Protein AF-A0AAW2ZPA0-F1 (afdb_monomer_lite)

Sequence (398 aa):
MFTPTSNSPYKRRRLEEDSPGQIGSEQTERIISFSGYIRAIPSNQSDESMTESGESNSHVEESTADGLCTAFCHSGIFMWRRGTTHHEYHCVPTKLAAVVKRYGASTAISFVALNPENLTEFYIQFTDGRRDWYFENQGLSELVRDRNISYIALGGDASFYLRLEDGSEYYNLPSRLTSGLCKRPKHLPPIRYLTLDERKGYWVKFEDGNTWCGDINDVAQETIDELDPEYLTLGPIGDFFLVTNGEGKWRACPCNQFHRRYHLFVPSEHCRGEEDGDEINYHCDINRNDSGEQSYQVDAWIDPNEIRFTQSSISQHFQDGRTIHQMLQDLRQEHVHVGQIPPIQVVKGVDCYWSVDNRRLWVYRKAQLDEVPVNIIHRDPIVRSKLISQGRSIKVRQ

pLDDT: mean 76.06, std 25.54, range [18.89, 98.44]

Organism: NCBI:txid1008807

Radius of gyration: 27.43 Å; chains: 1; bounding box: 47×86×88 Å

Secondary structure (DSSP, 8-state):
--------SSEEE-----PPPP----------PPP-----PPPPPP--------------------PEEEEEETTEEEEEETT-S--EEES--HHHHHHHHHHTTTS-EEEEEE-SS-TT-EEEEETTS-EEEE-S-HHHHHHHHTS-EEEEEE-STT-EEEEETTS-EEEE--HHHHHHHHHS-TTSPPEEEEEE-TTS-EEEEETTS-EEEES--HHHHHHHHHH--SEEEE-GGG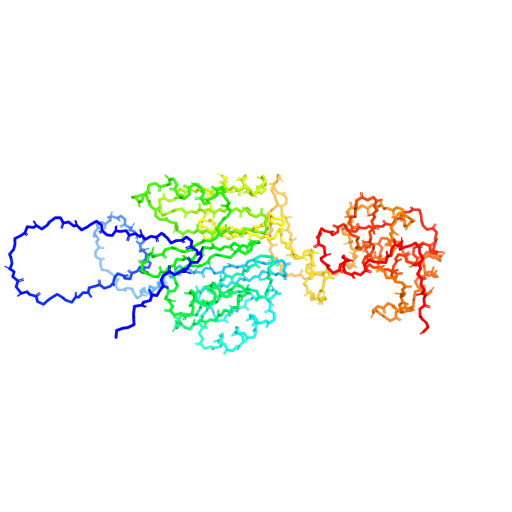-EEEEETTEEEEES-THHHHHHHH-----GGGEEEEE-SS-EEEEE----------PPP-SEEE-TTTEEESSSEEESB-TTS-BHHHHHHHHHTTSS-GGGSPPEEEEE-SSSEEES-HHHHHHHHHHT-S-EEEEEE---HHHHHH--SS-S--EEE-

Foldseek 3Di:
DDDDDPPQPWDKDDLDDPDPDDDDDDDDDDDDDDDDDDDDDDDDDDDDDDDDDDDDPDPPPPPDPFDWEWEAAPQFIFIDTPPDLDGDTHRQDPVVVVVCVVPSVPFAWPYKEAERHDSQFIWTATPVGDIDTDDPPVSVVVVPPPFAWPDKEHYAPRWIWTAGPSRMITTDADPVVVVVVVPDDSPDFAWPDKEYYNQRWIWTAGPVLDIDTDPADPVVVVVCVVQSFPDKYAHYPRWIWTHHPNDIDTDDDCVLVNCVPDVDDDPPVQFDFDCPDPDGGTDGDDDDDDPDDDQEDFPDKDFLQQEFELAQADEQADPVGDGLVNVLVCVLVVVDDLRSDHAWEWEDDPRGTYTPCRSVSVSCVSNVDRIHGYDYDYDDPVSVVRHDPTRNDHHYDD

Structure (mmCIF, N/CA/C/O backbone):
data_AF-A0AAW2ZPA0-F1
#
_entry.id   AF-A0AAW2ZPA0-F1
#
loop_
_atom_site.group_PDB
_atom_site.id
_atom_site.type_symbol
_atom_site.label_atom_id
_atom_site.label_alt_id
_atom_site.label_comp_id
_atom_site.label_asym_id
_atom_site.label_entity_id
_atom_site.label_seq_id
_atom_site.pdbx_PDB_ins_code
_atom_site.Cartn_x
_atom_site.Cartn_y
_atom_site.Cartn_z
_atom_site.occupancy
_atom_site.B_iso_or_equiv
_atom_site.auth_seq_id
_atom_site.auth_comp_id
_atom_site.auth_asym_id
_atom_site.auth_atom_id
_atom_site.pdbx_PDB_model_num
ATOM 1 N N . MET A 1 1 ? -20.113 -11.002 -38.362 1.00 30.97 1 MET A N 1
ATOM 2 C CA . MET A 1 1 ? -18.679 -10.667 -38.252 1.00 30.97 1 MET A CA 1
ATOM 3 C C . MET A 1 1 ? -18.575 -9.302 -37.600 1.00 30.97 1 MET A C 1
ATOM 5 O O . MET A 1 1 ? -18.825 -8.309 -38.265 1.00 30.97 1 MET A O 1
ATOM 9 N N . PHE A 1 2 ? -18.311 -9.256 -36.296 1.00 23.03 2 PHE A N 1
ATOM 10 C CA . PHE A 1 2 ? -17.979 -8.014 -35.600 1.00 23.03 2 PHE A CA 1
ATOM 11 C C . PHE A 1 2 ? -16.456 -7.906 -35.571 1.00 23.03 2 PHE A C 1
ATOM 13 O O . PHE A 1 2 ? -15.787 -8.738 -34.967 1.00 23.03 2 PHE A O 1
ATOM 20 N N . THR A 1 3 ? -15.905 -6.922 -36.272 1.00 24.80 3 THR A N 1
ATOM 21 C CA . THR A 1 3 ? -14.503 -6.523 -36.122 1.00 24.80 3 THR A CA 1
ATOM 22 C C . THR A 1 3 ? -14.362 -5.742 -34.811 1.00 24.80 3 THR A C 1
ATOM 24 O O . THR A 1 3 ? -15.072 -4.746 -34.652 1.00 24.80 3 THR A O 1
ATOM 27 N N . PRO A 1 4 ? -13.479 -6.129 -33.872 1.00 32.34 4 PRO A N 1
ATOM 28 C CA . PRO A 1 4 ? -13.225 -5.323 -32.687 1.00 32.34 4 PRO A CA 1
ATOM 29 C C . PRO A 1 4 ? -12.438 -4.068 -33.083 1.00 32.34 4 PRO A C 1
ATOM 31 O O . PRO A 1 4 ? -11.347 -4.158 -33.643 1.00 32.34 4 PRO A O 1
ATOM 34 N N . THR A 1 5 ? -12.982 -2.889 -32.787 1.00 35.31 5 THR A N 1
ATOM 35 C CA . THR A 1 5 ? -12.283 -1.605 -32.924 1.00 35.31 5 THR A CA 1
ATOM 36 C C . THR A 1 5 ? -11.189 -1.498 -31.860 1.00 35.31 5 THR A C 1
ATOM 38 O O . THR A 1 5 ? -11.479 -1.426 -30.667 1.00 35.31 5 THR A O 1
ATOM 41 N N . SER A 1 6 ? -9.921 -1.505 -32.276 1.00 45.03 6 SER A N 1
ATOM 42 C CA . SER A 1 6 ? -8.744 -1.581 -31.400 1.00 45.03 6 SER A CA 1
ATOM 43 C C . SER A 1 6 ? -8.303 -0.228 -30.812 1.00 45.03 6 SER A C 1
ATOM 45 O O . SER A 1 6 ? -7.148 0.160 -30.968 1.00 45.03 6 SER A O 1
ATOM 47 N N . ASN A 1 7 ? -9.185 0.484 -30.108 1.00 55.75 7 ASN A N 1
ATOM 48 C CA . ASN A 1 7 ? -8.835 1.730 -29.404 1.00 55.75 7 ASN A CA 1
ATOM 49 C C . ASN A 1 7 ? -8.553 1.489 -27.910 1.00 55.75 7 ASN A C 1
ATOM 51 O O . ASN A 1 7 ? -9.099 2.169 -27.047 1.00 55.75 7 ASN A O 1
ATOM 55 N N . SER A 1 8 ? -7.713 0.502 -27.586 1.00 65.00 8 SER A N 1
ATOM 56 C CA . SER A 1 8 ? -7.237 0.335 -26.206 1.00 65.00 8 SER A CA 1
ATOM 57 C C . SER A 1 8 ? -6.196 1.420 -25.899 1.00 65.00 8 SER A C 1
ATOM 59 O O . SER A 1 8 ? -5.199 1.485 -26.621 1.00 65.00 8 SER A O 1
ATOM 61 N N . PRO A 1 9 ? -6.357 2.234 -24.837 1.00 74.00 9 PRO A N 1
ATOM 62 C CA . PRO A 1 9 ? -5.379 3.263 -24.471 1.00 74.00 9 PRO A CA 1
ATOM 63 C C . PRO A 1 9 ? -4.067 2.679 -23.918 1.00 74.00 9 PRO A C 1
ATOM 65 O O . PRO A 1 9 ? -3.090 3.403 -23.740 1.00 74.00 9 PRO A O 1
ATOM 68 N N . TYR A 1 10 ? -4.028 1.374 -23.636 1.00 83.25 10 TYR A N 1
ATOM 69 C CA . TYR A 1 10 ? -2.862 0.707 -23.062 1.00 83.25 10 TYR A CA 1
ATOM 70 C C . TYR A 1 10 ? -1.882 0.222 -24.122 1.00 83.25 10 TYR A C 1
ATOM 72 O O . TYR A 1 10 ? -2.276 -0.267 -25.185 1.00 83.25 10 TYR A O 1
ATOM 80 N N . LYS A 1 11 ? -0.590 0.277 -23.783 1.00 81.94 11 LYS A N 1
ATOM 81 C CA . LYS A 1 11 ? 0.459 -0.333 -24.597 1.00 81.94 11 LYS A CA 1
ATOM 82 C C . LYS A 1 11 ? 0.255 -1.846 -24.618 1.00 81.94 11 LYS A C 1
ATOM 84 O O . LYS A 1 11 ? 0.130 -2.471 -23.568 1.00 81.94 11 LYS A O 1
ATOM 89 N N . ARG A 1 12 ? 0.227 -2.413 -25.823 1.00 85.06 12 ARG A N 1
ATOM 90 C CA . ARG A 1 12 ? 0.166 -3.855 -26.065 1.00 85.06 12 ARG A CA 1
ATOM 91 C C . ARG A 1 12 ? 1.526 -4.324 -26.557 1.00 85.06 12 ARG A C 1
ATOM 93 O O . ARG A 1 12 ? 2.007 -3.824 -27.574 1.00 85.06 12 ARG A O 1
ATOM 100 N N . ARG A 1 13 ? 2.106 -5.317 -25.889 1.00 79.06 13 ARG A N 1
ATOM 101 C CA . ARG A 1 13 ? 3.250 -6.067 -26.414 1.00 79.06 13 ARG A CA 1
ATOM 102 C C . ARG A 1 13 ? 2.743 -7.437 -26.851 1.00 79.06 13 ARG A C 1
ATOM 104 O O . ARG A 1 13 ? 2.152 -8.160 -26.055 1.00 79.06 13 ARG A O 1
ATOM 111 N N . ARG A 1 14 ? 2.906 -7.762 -28.135 1.00 75.62 14 ARG A N 1
ATOM 112 C CA . ARG A 1 14 ? 2.594 -9.088 -28.680 1.00 75.62 14 ARG A CA 1
ATOM 113 C C . ARG A 1 14 ? 3.909 -9.821 -28.918 1.00 75.62 14 ARG A C 1
ATOM 115 O O . ARG A 1 14 ? 4.795 -9.260 -29.568 1.00 75.62 14 ARG A O 1
ATOM 122 N N . LEU A 1 15 ? 4.026 -11.034 -28.386 1.00 61.19 15 LEU A N 1
ATOM 123 C CA . LEU A 1 15 ? 5.028 -11.989 -28.844 1.00 61.19 15 LEU A CA 1
ATOM 124 C C . LEU A 1 15 ? 4.594 -12.400 -30.255 1.00 61.19 15 LEU A C 1
ATOM 126 O O . LEU A 1 15 ? 3.510 -12.946 -30.443 1.00 61.19 15 LEU A O 1
ATOM 130 N N . GLU A 1 16 ? 5.355 -11.985 -31.261 1.00 54.84 16 GLU A N 1
ATOM 131 C CA . GLU A 1 16 ? 5.162 -12.494 -32.615 1.00 54.84 16 GLU A CA 1
ATOM 132 C C . GLU A 1 16 ? 5.832 -13.864 -32.649 1.00 54.84 16 GLU A C 1
ATOM 134 O O . GLU A 1 16 ? 7.014 -13.976 -32.333 1.00 54.84 16 GLU A O 1
ATOM 139 N N . GLU A 1 17 ? 5.061 -14.901 -32.966 1.00 47.78 17 GLU A N 1
ATOM 140 C CA . GLU A 1 17 ? 5.629 -16.183 -33.360 1.00 47.78 17 GLU A CA 1
ATOM 141 C C . GLU A 1 17 ? 6.330 -15.955 -34.700 1.00 47.78 17 GLU A C 1
ATOM 143 O O . GLU A 1 17 ? 5.673 -15.724 -35.721 1.00 47.78 17 GLU A O 1
ATOM 148 N N . ASP A 1 18 ? 7.663 -15.965 -34.693 1.00 41.78 18 ASP A N 1
ATOM 149 C CA . ASP A 1 18 ? 8.437 -16.031 -35.926 1.00 41.78 18 ASP A CA 1
ATOM 150 C C . ASP A 1 18 ? 8.011 -17.306 -36.663 1.00 41.78 18 ASP A C 1
ATOM 152 O O . ASP A 1 18 ? 8.316 -18.427 -36.257 1.00 41.78 18 ASP A O 1
ATOM 156 N N . SER A 1 19 ? 7.235 -17.131 -37.733 1.00 38.16 19 SER A N 1
ATOM 157 C CA . SER A 1 19 ? 6.800 -18.229 -38.590 1.00 38.16 19 SER A CA 1
ATOM 158 C C . SER A 1 19 ? 8.029 -18.813 -39.294 1.00 38.16 19 SER A C 1
ATOM 160 O O . SER A 1 19 ? 8.690 -18.079 -40.036 1.00 38.16 19 SER A O 1
ATOM 162 N N . PRO A 1 20 ? 8.361 -20.106 -39.122 1.00 43.44 20 PRO A N 1
ATOM 163 C CA . PRO A 1 20 ? 9.419 -20.717 -39.908 1.00 43.44 20 PRO A CA 1
ATOM 164 C C . PRO A 1 20 ? 8.990 -20.758 -41.380 1.00 43.44 20 PRO A C 1
ATOM 166 O O . PRO A 1 20 ? 7.853 -21.098 -41.712 1.00 43.44 20 PRO A O 1
ATOM 169 N N . GLY A 1 21 ? 9.906 -20.359 -42.264 1.00 39.34 21 GLY A N 1
ATOM 170 C CA . GLY A 1 21 ? 9.686 -20.300 -43.705 1.00 39.34 21 GLY A CA 1
ATOM 171 C C . GLY A 1 21 ? 9.153 -21.615 -44.279 1.00 39.34 21 GLY A C 1
ATOM 172 O O . GLY A 1 21 ? 9.611 -22.702 -43.933 1.00 39.34 21 GLY A O 1
ATOM 173 N N . GLN A 1 22 ? 8.179 -21.489 -45.180 1.00 41.44 22 GLN A N 1
ATOM 174 C CA . GLN A 1 22 ? 7.567 -22.585 -45.925 1.00 41.44 22 GLN A CA 1
ATOM 175 C C . GLN A 1 22 ? 8.607 -23.410 -46.700 1.00 41.44 22 GLN A C 1
ATOM 177 O O . GLN A 1 22 ? 9.247 -22.890 -47.613 1.00 41.44 22 GLN A O 1
ATOM 182 N N . ILE A 1 23 ? 8.663 -24.719 -46.434 1.00 34.38 23 ILE A N 1
ATOM 183 C CA . ILE A 1 23 ? 9.075 -25.737 -47.410 1.00 34.38 23 ILE A CA 1
ATOM 184 C C . ILE A 1 23 ? 8.087 -26.915 -47.340 1.00 34.38 23 ILE A C 1
ATOM 186 O O . ILE A 1 23 ? 8.020 -27.616 -46.340 1.00 34.38 23 ILE A O 1
ATOM 190 N N . GLY A 1 24 ? 7.326 -27.091 -48.425 1.00 34.62 24 GLY A N 1
ATOM 191 C CA . GLY A 1 24 ? 7.040 -28.377 -49.084 1.00 34.62 24 GLY A CA 1
ATOM 192 C C . GLY A 1 24 ? 6.313 -29.522 -48.360 1.00 34.62 24 GLY A C 1
ATOM 193 O O . GLY A 1 24 ? 6.940 -30.317 -47.677 1.00 34.62 24 GLY A O 1
ATOM 194 N N . SER A 1 25 ? 5.038 -29.687 -48.744 1.00 35.34 25 SER A N 1
ATOM 195 C CA . SER A 1 25 ? 4.302 -30.939 -49.051 1.00 35.34 25 SER A CA 1
ATOM 196 C C . SER A 1 25 ? 4.043 -32.023 -47.986 1.00 35.34 25 SER A C 1
ATOM 198 O O . SER A 1 25 ? 4.941 -32.735 -47.559 1.00 35.34 25 SER A O 1
ATOM 200 N N . GLU A 1 26 ? 2.738 -32.201 -47.735 1.00 36.97 26 GLU A N 1
ATOM 201 C CA . GLU A 1 26 ? 1.973 -33.454 -47.573 1.00 36.97 26 GLU A CA 1
ATOM 202 C C . GLU A 1 26 ? 2.576 -34.614 -46.762 1.00 36.97 26 GLU A C 1
ATOM 204 O O . GLU A 1 26 ? 3.306 -35.445 -47.290 1.00 36.97 26 GLU A O 1
ATOM 209 N N . GLN A 1 27 ? 2.059 -34.800 -45.542 1.00 28.00 27 GLN A N 1
ATOM 210 C CA . GLN A 1 27 ? 1.462 -36.079 -45.143 1.00 28.00 27 GLN A CA 1
ATOM 211 C C . GLN A 1 27 ? 0.448 -35.879 -44.010 1.00 28.00 27 GLN A C 1
ATOM 213 O O . GLN A 1 27 ? 0.695 -35.203 -43.013 1.00 28.00 27 GLN A O 1
ATOM 218 N N . THR A 1 28 ? -0.736 -36.446 -44.216 1.00 34.06 28 THR A N 1
ATOM 219 C CA . THR A 1 28 ? -1.881 -36.413 -43.312 1.00 34.06 28 THR A CA 1
ATOM 220 C C . THR A 1 28 ? -1.689 -37.460 -42.219 1.00 34.06 28 THR A C 1
ATOM 222 O O . THR A 1 28 ? -1.950 -38.636 -42.449 1.00 34.06 28 THR A O 1
ATOM 225 N N . GLU A 1 29 ? -1.316 -37.040 -41.014 1.00 25.03 29 GLU A N 1
ATOM 226 C CA . GLU A 1 29 ? -1.545 -37.822 -39.800 1.00 25.03 29 GLU A CA 1
ATOM 227 C C . GLU A 1 29 ? -2.174 -36.941 -38.720 1.00 25.03 29 GLU A C 1
ATOM 229 O O . GLU A 1 29 ? -1.832 -35.774 -38.530 1.00 25.03 29 GLU A O 1
ATOM 234 N N . ARG A 1 30 ? -3.177 -37.509 -38.047 1.00 32.31 30 ARG A N 1
ATOM 235 C CA . ARG A 1 30 ? -3.870 -36.914 -36.906 1.00 32.31 30 ARG A CA 1
ATOM 236 C C . ARG A 1 30 ? -2.855 -36.610 -35.805 1.00 32.31 30 ARG A C 1
ATOM 238 O O . ARG A 1 30 ? -2.390 -37.530 -35.143 1.00 32.31 30 ARG A O 1
ATOM 245 N N . ILE A 1 31 ? -2.597 -35.331 -35.554 1.00 21.47 31 ILE A N 1
ATOM 246 C CA . ILE A 1 31 ? -1.874 -34.879 -34.367 1.00 21.47 31 ILE A CA 1
ATOM 247 C C . ILE A 1 31 ? -2.864 -34.135 -33.474 1.00 21.47 31 ILE A C 1
ATOM 249 O O . ILE A 1 31 ? -3.418 -33.097 -33.831 1.00 21.47 31 ILE A O 1
ATOM 253 N N . ILE A 1 32 ? -3.107 -34.725 -32.306 1.00 22.34 32 ILE A N 1
ATOM 254 C CA . ILE A 1 32 ? -3.709 -34.071 -31.149 1.00 22.34 32 ILE A CA 1
ATOM 255 C C . ILE A 1 32 ? -2.782 -32.905 -30.792 1.00 22.34 32 ILE A C 1
ATOM 257 O O . ILE A 1 32 ? -1.618 -33.116 -30.458 1.00 22.34 32 ILE A O 1
ATOM 261 N N . SER A 1 33 ? -3.275 -31.675 -30.924 1.00 20.12 33 SER A N 1
ATOM 262 C CA . SER A 1 33 ? -2.538 -30.479 -30.518 1.00 20.12 33 SER A CA 1
ATOM 263 C C . SER A 1 33 ? -2.359 -30.496 -28.998 1.00 20.12 33 SER A C 1
ATOM 265 O O . SER A 1 33 ? -3.333 -30.512 -28.246 1.00 20.12 33 SER A O 1
ATOM 267 N N . PHE A 1 34 ? -1.101 -30.542 -28.562 1.00 18.89 34 PHE A N 1
ATOM 268 C CA . PHE A 1 34 ? -0.691 -30.410 -27.170 1.00 18.89 34 PHE A CA 1
ATOM 269 C C . PHE A 1 34 ? -0.731 -28.931 -26.764 1.00 18.89 34 PHE A C 1
ATOM 271 O O . PHE A 1 34 ? 0.026 -28.122 -27.296 1.00 18.89 34 PHE A O 1
ATOM 278 N N . SER A 1 35 ? -1.583 -28.578 -25.797 1.00 20.55 35 SER A N 1
ATOM 279 C CA . SER A 1 35 ? -1.467 -27.319 -25.057 1.00 20.55 35 SER A CA 1
ATOM 280 C C . SER A 1 35 ? -0.456 -27.502 -23.922 1.00 20.55 35 SER A C 1
ATOM 282 O O . SER A 1 35 ? -0.658 -28.346 -23.044 1.00 20.55 35 SER A O 1
ATOM 284 N N . GLY A 1 36 ? 0.628 -26.729 -23.940 1.00 19.28 36 GLY A N 1
ATOM 285 C CA . GLY A 1 36 ? 1.666 -26.751 -22.912 1.00 19.28 36 GLY A CA 1
ATOM 286 C C . GLY A 1 36 ? 1.145 -26.286 -21.553 1.00 19.28 36 GLY A C 1
ATOM 287 O O . GLY A 1 36 ? 0.885 -25.107 -21.343 1.00 19.28 36 GLY A O 1
ATOM 288 N N . TYR A 1 37 ? 1.017 -27.239 -20.634 1.00 20.95 37 TYR A N 1
ATOM 289 C CA . TYR A 1 37 ? 0.949 -27.043 -19.189 1.00 20.95 37 TYR A CA 1
ATOM 290 C C . TYR A 1 37 ? 2.372 -26.830 -18.651 1.00 20.95 37 TYR A C 1
ATOM 292 O O . TYR A 1 37 ? 3.245 -27.647 -18.936 1.00 20.95 37 TYR A O 1
ATOM 300 N N . ILE A 1 38 ? 2.602 -25.825 -17.800 1.00 19.09 38 ILE A N 1
ATOM 301 C CA . ILE A 1 38 ? 3.764 -25.829 -16.896 1.00 19.09 38 ILE A CA 1
ATOM 302 C C . ILE A 1 38 ? 3.285 -26.337 -15.536 1.00 19.09 38 ILE A C 1
ATOM 304 O O . ILE A 1 38 ? 2.661 -25.626 -14.748 1.00 19.09 38 ILE A O 1
ATOM 308 N N . ARG A 1 39 ? 3.553 -27.624 -15.310 1.00 23.17 39 ARG A N 1
ATOM 309 C CA . ARG A 1 39 ? 3.540 -28.305 -14.012 1.00 23.17 39 ARG A CA 1
ATOM 310 C C . ARG A 1 39 ? 4.972 -28.271 -13.463 1.00 23.17 39 ARG A C 1
ATOM 312 O O . ARG A 1 39 ? 5.916 -28.191 -14.243 1.00 23.17 39 ARG A O 1
ATOM 319 N N . ALA A 1 40 ? 5.101 -28.292 -12.138 1.00 21.19 40 ALA A N 1
ATOM 320 C CA . ALA A 1 40 ? 6.364 -28.254 -11.401 1.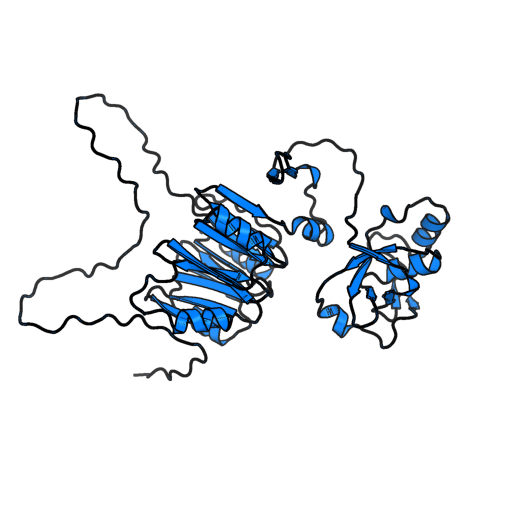00 21.19 40 ALA A CA 1
ATOM 321 C C . ALA A 1 40 ? 7.474 -29.118 -12.033 1.00 21.19 40 ALA A C 1
ATOM 323 O O . ALA A 1 40 ? 7.222 -30.247 -12.452 1.00 21.19 40 ALA A O 1
ATOM 324 N N . ILE A 1 41 ? 8.691 -28.571 -12.076 1.00 22.03 41 ILE A N 1
ATOM 325 C CA . ILE A 1 41 ? 9.906 -29.269 -12.506 1.00 22.03 41 ILE A CA 1
ATOM 326 C C . ILE A 1 41 ? 10.384 -30.130 -11.323 1.00 22.03 41 ILE A C 1
ATOM 328 O O . ILE A 1 41 ? 10.683 -29.554 -10.275 1.00 22.03 41 ILE A O 1
ATOM 332 N N . PRO A 1 42 ? 10.465 -31.470 -11.437 1.00 25.28 42 PRO A N 1
ATOM 333 C CA . PRO A 1 42 ? 11.159 -32.278 -10.445 1.00 25.28 42 PRO A CA 1
ATOM 334 C C . PRO A 1 42 ? 12.674 -32.101 -10.591 1.00 25.28 42 PRO A C 1
ATOM 336 O O . PRO A 1 42 ? 13.199 -32.002 -11.702 1.00 25.28 42 PRO A O 1
ATOM 339 N N . SER A 1 43 ? 13.380 -32.054 -9.462 1.00 26.25 43 SER A N 1
ATOM 340 C CA . SER A 1 43 ? 14.839 -32.029 -9.421 1.00 26.25 43 SER A CA 1
ATOM 341 C C . SER A 1 43 ? 15.410 -33.340 -9.971 1.00 26.25 43 SER A C 1
ATOM 343 O O . SER A 1 43 ? 15.037 -34.433 -9.548 1.00 26.25 43 SER A O 1
ATOM 345 N N . ASN A 1 44 ? 16.333 -33.231 -10.928 1.00 30.38 44 ASN A N 1
ATOM 346 C CA . ASN A 1 44 ? 17.118 -34.363 -11.408 1.00 30.38 44 ASN A CA 1
ATOM 347 C C . ASN A 1 44 ? 18.045 -34.844 -10.281 1.00 30.38 44 ASN A C 1
ATOM 349 O O . ASN A 1 44 ? 18.934 -34.100 -9.865 1.00 30.38 44 ASN A O 1
ATOM 353 N N . GLN A 1 45 ? 17.863 -36.080 -9.811 1.00 31.86 45 GLN A N 1
ATOM 354 C CA . GLN A 1 45 ? 18.915 -36.806 -9.101 1.00 31.86 45 GLN A CA 1
ATOM 355 C C . GLN A 1 45 ? 19.847 -37.465 -10.120 1.00 31.86 45 GLN A C 1
ATOM 357 O O . GLN A 1 45 ? 19.407 -38.036 -11.117 1.00 31.86 45 GLN A O 1
ATOM 362 N N . SER A 1 46 ? 21.140 -37.316 -9.862 1.00 37.50 46 SER A N 1
ATOM 363 C CA . SER A 1 46 ? 22.252 -37.920 -10.584 1.00 37.50 46 SER A CA 1
ATOM 364 C C . SER A 1 46 ? 22.271 -39.442 -10.459 1.00 37.50 46 SER A C 1
ATOM 366 O O . SER A 1 46 ? 21.884 -39.988 -9.428 1.00 37.50 46 SER A O 1
ATOM 368 N N . ASP A 1 47 ? 22.785 -40.080 -11.510 1.00 40.41 47 ASP A N 1
ATOM 369 C CA . ASP A 1 47 ? 23.092 -41.505 -11.629 1.00 40.41 47 ASP A CA 1
ATOM 370 C C . ASP A 1 47 ? 23.726 -42.115 -10.367 1.00 40.41 47 ASP A C 1
ATOM 372 O O . ASP A 1 47 ? 24.852 -41.773 -10.009 1.00 40.41 47 ASP A O 1
ATOM 376 N N . GLU A 1 48 ? 23.063 -43.119 -9.789 1.00 36.88 48 GLU A N 1
ATOM 377 C CA . GLU A 1 48 ? 23.731 -44.204 -9.070 1.00 36.88 48 GLU A CA 1
ATOM 378 C C . GLU A 1 48 ? 23.144 -45.558 -9.492 1.00 36.88 48 GLU A C 1
ATOM 380 O O . GLU A 1 48 ? 21.936 -45.775 -9.597 1.00 36.88 48 GLU A O 1
ATOM 385 N N . SER A 1 49 ? 24.063 -46.464 -9.805 1.00 39.62 49 SER A N 1
ATOM 386 C CA . SER A 1 49 ? 23.859 -47.807 -10.327 1.00 39.62 49 SER A CA 1
ATOM 387 C C . SER A 1 49 ? 23.355 -48.809 -9.277 1.00 39.62 49 SER A C 1
ATOM 389 O O . SER A 1 49 ? 23.748 -48.761 -8.118 1.00 39.62 49 SER A O 1
ATOM 391 N N . MET A 1 50 ? 22.565 -49.771 -9.760 1.00 36.97 50 MET A N 1
ATOM 392 C CA . MET A 1 50 ? 21.994 -50.968 -9.120 1.00 36.97 50 MET A CA 1
ATOM 393 C C . MET A 1 50 ? 22.722 -51.614 -7.919 1.00 36.97 50 MET A C 1
ATOM 395 O O . MET A 1 50 ? 23.909 -51.921 -7.996 1.00 36.97 50 MET A O 1
ATOM 399 N N . THR A 1 51 ? 21.942 -52.063 -6.920 1.00 36.91 51 THR A N 1
ATOM 400 C CA . THR A 1 51 ? 21.770 -53.504 -6.590 1.00 36.91 51 THR A CA 1
ATOM 401 C C . THR A 1 51 ? 20.555 -53.791 -5.679 1.00 36.91 51 THR A C 1
ATOM 403 O O . THR A 1 51 ? 20.333 -53.138 -4.670 1.00 36.91 51 THR A O 1
ATOM 406 N N . GLU A 1 52 ? 19.775 -54.777 -6.134 1.00 42.00 52 GLU A N 1
ATOM 407 C CA . GLU A 1 52 ? 18.854 -55.749 -5.506 1.00 42.00 52 GLU A CA 1
ATOM 408 C C . GLU A 1 52 ? 18.067 -55.503 -4.190 1.00 42.00 52 GLU A C 1
ATOM 410 O O . GLU A 1 52 ? 18.590 -55.443 -3.084 1.00 42.00 52 GLU A O 1
ATOM 415 N N . SER A 1 53 ? 16.739 -55.592 -4.378 1.00 47.22 53 SER A N 1
ATOM 416 C CA . SER A 1 53 ? 15.697 -56.268 -3.579 1.00 47.22 53 SER A CA 1
ATOM 417 C C . SER A 1 53 ? 15.570 -55.990 -2.075 1.00 47.22 53 SER A C 1
ATOM 419 O O . SER A 1 53 ? 16.154 -56.672 -1.235 1.00 47.22 53 SER A O 1
ATOM 421 N N . GLY A 1 54 ? 14.608 -55.126 -1.750 1.00 34.19 54 GLY A N 1
ATOM 422 C CA . GLY A 1 54 ? 13.906 -55.112 -0.471 1.00 34.19 54 GLY A CA 1
ATOM 423 C C . GLY A 1 54 ? 12.558 -54.414 -0.630 1.00 34.19 54 GLY A C 1
ATOM 424 O O . GLY A 1 54 ? 12.514 -53.201 -0.825 1.00 34.19 54 GLY A O 1
ATOM 425 N N . GLU A 1 55 ? 11.462 -55.175 -0.581 1.00 43.88 55 GLU A N 1
ATOM 426 C CA . GLU A 1 55 ? 10.102 -54.632 -0.526 1.00 43.88 55 GLU A CA 1
ATOM 427 C C . GLU A 1 55 ? 9.961 -53.763 0.729 1.00 43.88 55 GLU A C 1
ATOM 429 O O . GLU A 1 55 ? 9.878 -54.258 1.853 1.00 43.88 55 GLU A O 1
ATOM 434 N N . SER A 1 56 ? 9.944 -52.448 0.534 1.00 35.34 56 SER A N 1
ATOM 435 C CA . SER A 1 56 ? 9.540 -51.485 1.549 1.00 35.34 56 SER A CA 1
ATOM 436 C C . SER A 1 56 ? 8.503 -50.559 0.927 1.00 35.34 56 SER A C 1
ATOM 438 O O . SER A 1 56 ? 8.737 -49.932 -0.103 1.00 35.34 56 SER A O 1
ATOM 440 N N . ASN A 1 57 ? 7.315 -50.527 1.535 1.00 36.75 57 ASN A N 1
ATOM 441 C CA . ASN A 1 57 ? 6.279 -49.549 1.228 1.00 36.75 57 ASN A CA 1
ATOM 442 C C . ASN A 1 57 ? 6.787 -48.168 1.656 1.00 36.75 57 ASN A C 1
ATOM 444 O O . ASN A 1 57 ? 6.548 -47.736 2.784 1.00 36.75 57 ASN A O 1
ATOM 448 N N . SER A 1 58 ? 7.503 -47.482 0.769 1.00 29.97 58 SER A N 1
ATOM 449 C CA . SER A 1 58 ? 7.738 -46.052 0.892 1.00 29.97 58 SER A CA 1
ATOM 450 C C . SER A 1 58 ? 6.486 -45.332 0.402 1.00 29.97 58 SER A C 1
ATOM 452 O O . SER A 1 58 ? 6.155 -45.300 -0.784 1.00 29.97 58 SER A O 1
ATOM 454 N N . HIS A 1 59 ? 5.744 -44.764 1.349 1.00 27.75 59 HIS A N 1
ATOM 455 C CA . HIS A 1 59 ? 4.788 -43.718 1.032 1.00 27.75 59 HIS A CA 1
ATOM 456 C C . HIS A 1 59 ? 5.625 -42.533 0.537 1.00 27.75 59 HIS A C 1
ATOM 458 O O . HIS A 1 59 ? 6.259 -41.837 1.325 1.00 27.75 59 HIS A O 1
ATOM 464 N N . VAL A 1 60 ? 5.725 -42.379 -0.783 1.00 25.08 60 VAL A N 1
ATOM 465 C CA . VAL A 1 60 ? 6.326 -41.195 -1.395 1.00 25.08 60 VAL A CA 1
ATOM 466 C C . VAL A 1 60 ? 5.363 -40.045 -1.120 1.00 25.08 60 VAL A C 1
ATOM 468 O O . VAL A 1 60 ? 4.353 -39.898 -1.807 1.00 25.08 60 VAL A O 1
ATOM 471 N N . GLU A 1 61 ? 5.629 -39.274 -0.065 1.00 29.00 61 GLU A N 1
ATOM 472 C CA . GLU A 1 61 ? 5.075 -37.930 0.060 1.00 29.00 61 GLU A CA 1
ATOM 473 C C . GLU A 1 61 ? 5.664 -37.108 -1.084 1.00 29.00 61 GLU A C 1
ATOM 475 O O . GLU A 1 61 ? 6.837 -36.734 -1.095 1.00 29.00 61 GLU A O 1
ATOM 480 N N . GLU A 1 62 ? 4.848 -36.912 -2.115 1.00 28.91 62 GLU A N 1
ATOM 481 C CA . GLU A 1 62 ? 5.130 -35.998 -3.207 1.00 28.91 62 GLU A CA 1
ATOM 482 C C . GLU A 1 62 ? 5.258 -34.600 -2.579 1.00 28.91 62 GLU A C 1
ATOM 484 O O . GLU A 1 62 ? 4.261 -33.993 -2.189 1.00 28.91 62 GLU A O 1
ATOM 489 N N . SER A 1 63 ? 6.495 -34.123 -2.406 1.00 32.00 63 SER A N 1
ATOM 490 C CA . SER A 1 63 ? 6.801 -32.762 -1.957 1.00 32.00 63 SER A CA 1
ATOM 491 C C . SER A 1 63 ? 6.289 -31.781 -3.011 1.00 32.00 63 SER A C 1
ATOM 493 O O . SER A 1 63 ? 6.985 -31.386 -3.949 1.00 32.00 63 SER A O 1
ATOM 495 N N . THR A 1 64 ? 5.006 -31.445 -2.926 1.00 36.34 64 THR A N 1
ATOM 496 C CA . THR A 1 64 ? 4.427 -30.364 -3.706 1.00 36.34 64 THR A CA 1
ATOM 497 C C . THR A 1 64 ? 4.979 -29.075 -3.130 1.00 36.34 64 THR A C 1
ATOM 499 O O . THR A 1 64 ? 4.666 -28.747 -1.992 1.00 36.34 64 THR A O 1
ATOM 502 N N . ALA A 1 65 ? 5.795 -28.355 -3.901 1.00 43.66 65 ALA A N 1
ATOM 503 C CA . ALA A 1 65 ? 6.259 -27.025 -3.528 1.00 43.66 65 ALA A CA 1
ATOM 504 C C . ALA A 1 65 ? 5.069 -26.179 -3.042 1.00 43.66 65 ALA A C 1
ATOM 506 O O . ALA A 1 65 ? 4.143 -25.882 -3.811 1.00 43.66 65 ALA A O 1
ATOM 507 N N . ASP A 1 66 ? 5.081 -25.842 -1.753 1.00 56.91 66 ASP A N 1
ATOM 508 C CA . ASP A 1 66 ? 4.052 -25.044 -1.103 1.00 56.91 66 ASP A CA 1
ATOM 509 C C . ASP A 1 66 ? 4.066 -23.644 -1.716 1.00 56.91 66 ASP A C 1
ATOM 511 O O . ASP A 1 66 ? 4.881 -22.789 -1.382 1.00 56.91 66 ASP A O 1
ATOM 515 N N . GLY A 1 67 ? 3.173 -23.406 -2.674 1.00 58.66 67 GLY A N 1
ATOM 516 C CA . GLY A 1 67 ? 2.998 -22.084 -3.261 1.00 58.66 67 GLY A CA 1
ATOM 517 C C . GLY A 1 67 ? 2.571 -21.080 -2.191 1.00 58.66 67 GLY A C 1
ATOM 518 O O . GLY A 1 67 ? 1.504 -21.214 -1.606 1.00 58.66 67 GLY A O 1
ATOM 519 N N . LEU A 1 68 ? 3.373 -20.056 -1.939 1.00 65.25 68 LEU A N 1
ATOM 520 C CA . LEU A 1 68 ? 2.969 -18.932 -1.106 1.00 65.25 68 LEU A CA 1
ATOM 521 C C . LEU A 1 68 ? 2.394 -17.836 -2.015 1.00 65.25 68 LEU A C 1
ATOM 523 O O . LEU A 1 68 ? 3.058 -17.398 -2.952 1.00 65.25 68 LEU A O 1
ATOM 527 N N . CYS A 1 69 ? 1.169 -17.382 -1.755 1.00 66.25 69 CYS A N 1
ATOM 528 C CA . CYS A 1 69 ? 0.661 -16.137 -2.325 1.00 66.25 69 CYS A CA 1
ATOM 529 C C . CYS A 1 69 ? 0.721 -15.056 -1.254 1.00 66.25 69 CYS A C 1
ATOM 531 O O . CYS A 1 69 ? 0.083 -15.174 -0.208 1.00 66.25 69 CYS A O 1
ATOM 533 N N . THR A 1 70 ? 1.453 -13.985 -1.530 1.00 71.12 70 THR A N 1
ATOM 534 C CA . THR A 1 70 ? 1.496 -12.806 -0.671 1.00 71.12 70 THR A CA 1
ATOM 535 C C . THR A 1 70 ? 1.046 -11.578 -1.444 1.00 71.12 70 THR A C 1
ATOM 537 O O . THR A 1 70 ? 1.297 -11.447 -2.639 1.00 71.12 70 THR A O 1
ATOM 540 N N . ALA A 1 71 ? 0.336 -10.684 -0.764 1.00 74.31 71 ALA A N 1
ATOM 541 C CA . ALA A 1 71 ? 0.016 -9.367 -1.286 1.00 74.31 71 ALA A CA 1
ATOM 542 C C . ALA A 1 71 ? 0.024 -8.343 -0.151 1.00 74.31 71 ALA A C 1
ATOM 544 O O . ALA A 1 71 ? -0.491 -8.596 0.940 1.00 74.31 71 ALA A O 1
ATOM 545 N N . PHE A 1 72 ? 0.601 -7.177 -0.425 1.00 70.81 72 PHE A N 1
ATOM 546 C CA . PHE A 1 72 ? 0.757 -6.089 0.534 1.00 70.81 72 PHE A CA 1
ATOM 547 C C . PHE A 1 72 ? -0.132 -4.919 0.146 1.00 70.81 72 PHE A C 1
ATOM 549 O O . PHE A 1 72 ? -0.376 -4.663 -1.032 1.00 70.81 72 PHE A O 1
ATOM 556 N N . CYS A 1 73 ? -0.622 -4.201 1.148 1.00 67.38 73 CYS A N 1
ATOM 557 C CA . CYS A 1 73 ? -1.340 -2.956 0.948 1.00 67.38 73 CYS A CA 1
ATOM 558 C C . CYS A 1 73 ? -1.180 -2.036 2.163 1.00 67.38 73 CYS A C 1
ATOM 560 O O . CYS A 1 73 ? -0.840 -2.494 3.254 1.00 67.38 73 CYS A O 1
ATOM 562 N N . HIS A 1 74 ? -1.467 -0.740 2.005 1.00 56.41 74 HIS A N 1
ATOM 563 C CA . HIS A 1 74 ? -1.353 0.243 3.093 1.00 56.41 74 HIS A CA 1
ATOM 564 C C . HIS A 1 74 ? -2.131 -0.127 4.370 1.00 56.41 74 HIS A C 1
ATOM 566 O O . HIS A 1 74 ? -1.789 0.315 5.464 1.00 56.41 74 HIS A O 1
ATOM 572 N N . SER A 1 75 ? -3.197 -0.928 4.251 1.00 46.81 75 SER A N 1
ATOM 573 C CA . SER A 1 75 ? -3.988 -1.374 5.396 1.00 46.81 75 SER A CA 1
ATOM 574 C C . SER A 1 75 ? -3.719 -2.788 5.851 1.00 46.81 75 SER A C 1
ATOM 576 O O . SER A 1 75 ? -4.377 -3.159 6.809 1.00 46.81 75 SER A O 1
ATOM 578 N N . GLY A 1 76 ? -2.843 -3.579 5.234 1.00 60.91 76 GLY A N 1
ATOM 579 C CA . GLY A 1 76 ? -2.721 -4.977 5.636 1.00 60.91 76 GLY A CA 1
ATOM 580 C C . GLY A 1 76 ? -1.758 -5.812 4.817 1.00 60.91 76 GLY A C 1
ATOM 581 O O . GLY A 1 76 ? -1.298 -5.417 3.745 1.00 60.91 76 GLY A O 1
ATOM 582 N N . ILE A 1 77 ? -1.517 -7.012 5.333 1.00 65.44 77 ILE A N 1
ATOM 583 C CA . ILE A 1 77 ? -0.787 -8.067 4.644 1.00 65.44 77 ILE A CA 1
ATOM 584 C C . ILE A 1 77 ? -1.757 -9.222 4.434 1.00 65.44 77 ILE A C 1
ATOM 586 O O . ILE A 1 77 ? -2.428 -9.692 5.358 1.00 65.44 77 ILE A O 1
ATOM 590 N N . PHE A 1 78 ? -1.814 -9.693 3.200 1.00 67.50 78 PHE A N 1
ATOM 591 C CA . PHE A 1 78 ? -2.461 -10.938 2.855 1.00 67.50 78 PHE A CA 1
ATOM 592 C C . PHE A 1 78 ? -1.378 -11.989 2.640 1.00 67.50 78 PHE A C 1
ATOM 594 O O . PHE A 1 78 ? -0.549 -11.842 1.743 1.00 67.50 78 PHE A O 1
ATOM 601 N N . MET A 1 79 ? -1.393 -13.048 3.444 1.00 68.75 79 MET A N 1
ATOM 602 C CA . MET A 1 79 ? -0.544 -14.215 3.241 1.00 68.75 79 MET A CA 1
ATOM 603 C C . MET A 1 79 ? -1.427 -15.439 3.059 1.00 68.75 79 MET A C 1
ATOM 605 O O . MET A 1 79 ? -2.419 -15.632 3.757 1.00 68.75 79 MET A O 1
ATOM 609 N N . TRP A 1 80 ? -1.072 -16.276 2.100 1.00 67.75 80 TRP A N 1
ATOM 610 C CA . TRP A 1 80 ? -1.750 -17.534 1.872 1.00 67.75 80 TRP A CA 1
ATOM 611 C C . TRP A 1 80 ? -0.743 -18.607 1.504 1.00 67.75 80 TRP A C 1
ATOM 613 O O . TRP A 1 80 ? 0.080 -18.407 0.614 1.00 67.75 80 TRP A O 1
ATOM 623 N N . ARG A 1 81 ? -0.839 -19.757 2.168 1.00 66.75 81 ARG A N 1
ATOM 624 C CA . ARG A 1 81 ? -0.041 -20.941 1.865 1.00 66.75 81 ARG A CA 1
ATOM 625 C C . ARG A 1 81 ? -0.901 -21.950 1.109 1.00 66.75 81 ARG A C 1
ATOM 627 O O . ARG A 1 81 ? -1.988 -22.318 1.552 1.00 66.75 81 ARG A O 1
ATOM 634 N N . ARG A 1 82 ? -0.408 -22.399 -0.041 1.00 59.44 82 ARG A N 1
ATOM 635 C CA . ARG A 1 82 ? -1.015 -23.447 -0.861 1.00 59.44 82 ARG A CA 1
ATOM 636 C C . ARG A 1 82 ? -1.037 -24.766 -0.112 1.00 59.44 82 ARG A C 1
ATOM 638 O O . ARG A 1 82 ? -0.121 -25.074 0.632 1.00 59.44 82 ARG A O 1
ATOM 645 N N . GLY A 1 83 ? -2.106 -25.530 -0.323 1.00 57.72 83 GLY A N 1
ATOM 646 C CA . GLY A 1 83 ? -2.279 -26.856 0.276 1.00 57.72 83 GLY A CA 1
ATOM 647 C C . GLY A 1 83 ? -2.994 -26.859 1.627 1.00 57.72 83 GLY A C 1
ATOM 648 O O . GLY A 1 83 ? -3.406 -27.924 2.075 1.00 57.72 83 GLY A O 1
ATOM 649 N N . THR A 1 84 ? -3.237 -25.698 2.244 1.00 62.44 84 THR A N 1
ATOM 650 C CA . THR A 1 84 ? -4.015 -25.611 3.485 1.00 62.44 84 THR A CA 1
ATOM 651 C C . THR A 1 84 ? -5.348 -24.889 3.257 1.00 62.44 84 THR A C 1
ATOM 653 O O . THR A 1 84 ? -5.460 -23.942 2.477 1.00 62.44 84 THR A O 1
ATOM 656 N N . THR A 1 85 ? -6.397 -25.345 3.949 1.00 56.06 85 THR A N 1
ATOM 657 C CA . THR A 1 85 ? -7.658 -24.590 4.106 1.00 56.06 85 THR A CA 1
ATOM 658 C C . THR A 1 85 ? -7.541 -23.518 5.190 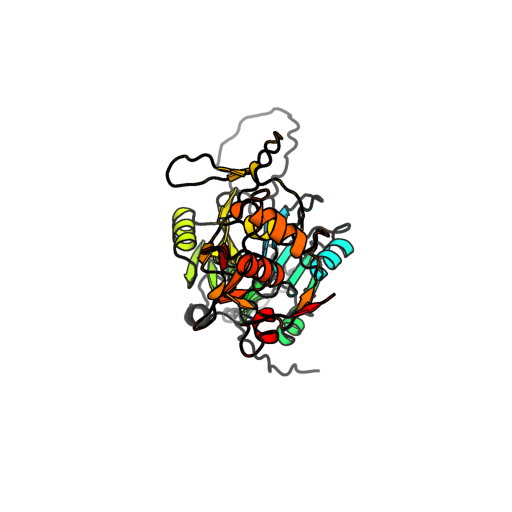1.00 56.06 85 THR A C 1
ATOM 660 O O . THR A 1 85 ? -8.494 -22.785 5.453 1.00 56.06 85 THR A O 1
ATOM 663 N N . HIS A 1 86 ? -6.395 -23.465 5.874 1.00 59.41 86 HIS A N 1
ATOM 664 C CA . HIS A 1 86 ? -6.099 -22.445 6.859 1.00 59.41 86 HIS A CA 1
ATOM 665 C C . HIS A 1 86 ? -5.666 -21.181 6.141 1.00 59.41 86 HIS A C 1
ATOM 667 O O . HIS A 1 86 ? -4.692 -21.156 5.392 1.00 59.41 86 HIS A O 1
ATOM 673 N N . HIS A 1 87 ? -6.418 -20.124 6.395 1.00 64.25 87 HIS A N 1
ATOM 674 C CA . HIS A 1 87 ? -6.127 -18.822 5.858 1.00 64.25 87 HIS A CA 1
ATOM 675 C C . HIS A 1 87 ? -5.906 -17.846 7.004 1.00 64.25 87 HIS A C 1
ATOM 677 O O . HIS A 1 87 ? -6.789 -17.680 7.849 1.00 64.25 87 HIS A O 1
ATOM 683 N N . GLU A 1 88 ? -4.755 -17.188 7.010 1.00 64.88 88 GLU A N 1
ATOM 684 C CA . GLU A 1 88 ? -4.470 -16.098 7.932 1.00 64.88 88 GLU A CA 1
ATOM 685 C C . GLU A 1 88 ? -4.470 -14.806 7.142 1.00 64.88 88 GLU A C 1
ATOM 687 O O . GLU A 1 88 ? -3.651 -14.583 6.254 1.00 64.88 88 GLU A O 1
ATOM 692 N N . TYR A 1 89 ? -5.448 -13.959 7.434 1.00 68.69 89 TYR A N 1
ATOM 693 C CA . TYR A 1 89 ? -5.535 -12.677 6.776 1.00 68.69 89 TYR A CA 1
ATOM 694 C C . TYR A 1 89 ? -5.551 -11.555 7.794 1.00 68.69 89 TYR A C 1
ATOM 696 O O . TYR A 1 89 ? -6.440 -11.487 8.647 1.00 68.69 89 TYR A O 1
ATOM 704 N N . HIS A 1 90 ? -4.611 -10.628 7.645 1.00 67.44 90 HIS A N 1
ATOM 705 C CA . HIS A 1 90 ? -4.514 -9.458 8.495 1.00 67.44 90 HIS A CA 1
ATOM 706 C C . HIS A 1 90 ? -4.941 -8.228 7.700 1.00 67.44 90 HIS A C 1
ATOM 708 O O . HIS A 1 90 ? -4.301 -7.814 6.737 1.00 67.44 90 HIS A O 1
ATOM 714 N N . CYS A 1 91 ? -6.066 -7.646 8.122 1.00 67.19 91 CYS A N 1
ATOM 715 C CA . CYS A 1 91 ? -6.551 -6.359 7.628 1.00 67.19 91 CYS A CA 1
ATOM 716 C C . CYS A 1 91 ? -6.844 -6.316 6.110 1.00 67.19 91 CYS A C 1
ATOM 718 O O . CYS A 1 91 ? -6.521 -5.363 5.399 1.00 67.19 91 CYS A O 1
ATOM 720 N N . VAL A 1 92 ? -7.531 -7.356 5.632 1.00 76.81 92 VAL A N 1
ATOM 721 C CA . VAL A 1 92 ? -8.031 -7.454 4.254 1.00 76.81 92 VAL A CA 1
ATOM 722 C C . VAL A 1 92 ? -9.072 -6.368 3.979 1.00 76.81 92 VAL A C 1
ATOM 724 O O . VAL A 1 92 ? -9.990 -6.187 4.789 1.00 76.81 92 VAL A O 1
ATOM 727 N N . PRO A 1 93 ? -9.020 -5.702 2.813 1.00 83.06 93 PRO A N 1
ATOM 728 C CA . PRO A 1 93 ? -10.079 -4.799 2.389 1.00 83.06 93 PRO A CA 1
ATOM 729 C C . PRO A 1 93 ? -11.460 -5.455 2.469 1.00 83.06 93 PRO A C 1
ATOM 731 O O . PRO A 1 93 ? -11.643 -6.587 2.027 1.00 83.06 93 PRO A O 1
ATOM 734 N N . THR A 1 94 ? -12.468 -4.740 2.981 1.00 86.19 94 THR A N 1
ATOM 735 C CA . THR A 1 94 ? -13.811 -5.301 3.240 1.00 86.19 94 THR A CA 1
ATOM 736 C C . THR A 1 94 ? -14.424 -5.992 2.018 1.00 86.19 94 THR A C 1
ATOM 738 O O . THR A 1 94 ? -15.076 -7.026 2.154 1.00 86.19 94 THR A O 1
ATOM 741 N N . LYS A 1 95 ? -14.196 -5.449 0.813 1.00 90.19 95 LYS A N 1
ATOM 742 C CA . LYS A 1 95 ? -14.668 -6.055 -0.440 1.00 90.19 95 LYS A CA 1
ATOM 743 C C . LYS A 1 95 ? -13.968 -7.383 -0.730 1.00 90.19 95 LYS A C 1
ATOM 745 O O . LYS A 1 95 ? -14.655 -8.368 -0.981 1.00 90.19 95 LYS A O 1
ATOM 750 N N . LEU A 1 96 ? -12.639 -7.432 -0.631 1.00 90.50 96 LEU A N 1
ATOM 751 C CA . LEU A 1 96 ? -11.884 -8.669 -0.817 1.00 90.50 96 LEU A CA 1
ATOM 752 C C . LEU A 1 96 ? -12.241 -9.702 0.263 1.00 90.50 96 LEU A C 1
ATOM 754 O O . LEU A 1 96 ? -12.477 -10.860 -0.059 1.00 90.50 96 LEU A O 1
ATOM 758 N N . ALA A 1 97 ? -12.397 -9.284 1.520 1.00 89.44 97 ALA A N 1
ATOM 759 C CA . ALA A 1 97 ? -12.844 -10.163 2.599 1.00 89.44 97 ALA A CA 1
ATOM 760 C C . ALA A 1 97 ? -14.217 -10.793 2.297 1.00 89.44 97 ALA A C 1
ATOM 762 O O . ALA A 1 97 ? -14.430 -11.978 2.552 1.00 89.44 97 ALA A O 1
ATOM 763 N N . ALA A 1 98 ? -15.144 -10.032 1.707 1.00 91.62 98 ALA A N 1
ATOM 764 C CA . ALA A 1 98 ? -16.442 -10.554 1.286 1.00 91.62 98 ALA A CA 1
ATOM 765 C C . ALA A 1 98 ? -16.322 -11.579 0.143 1.00 91.62 98 ALA A C 1
ATOM 767 O O . ALA A 1 98 ? -17.034 -12.583 0.157 1.00 91.62 98 ALA A O 1
ATOM 768 N N . VAL A 1 99 ? -15.419 -11.354 -0.815 1.00 92.94 99 VAL A N 1
ATOM 769 C CA . VAL A 1 99 ? -15.124 -12.294 -1.910 1.00 92.94 99 VAL A CA 1
ATOM 770 C C . VAL A 1 99 ? -14.510 -13.587 -1.370 1.00 92.94 99 VAL A C 1
ATOM 772 O O . VAL A 1 99 ? -14.997 -14.677 -1.669 1.00 92.94 99 VAL A O 1
ATOM 775 N N . VAL A 1 100 ? -13.499 -13.477 -0.509 1.00 90.19 100 VAL A N 1
ATOM 776 C CA . VAL A 1 100 ? -12.856 -14.627 0.137 1.00 90.19 100 VAL A CA 1
ATOM 777 C C . VAL A 1 100 ? -13.861 -15.401 0.986 1.00 90.19 100 VAL A C 1
ATOM 779 O O . VAL A 1 100 ? -13.923 -16.619 0.889 1.00 90.19 100 VAL A O 1
ATOM 782 N N . LYS A 1 101 ? -14.731 -14.730 1.750 1.00 89.62 101 LYS A N 1
ATOM 783 C CA . LYS A 1 101 ? -15.797 -15.401 2.512 1.00 89.62 101 LYS A CA 1
ATOM 784 C C . LYS A 1 101 ? -16.799 -16.124 1.607 1.00 89.62 101 LYS A C 1
ATOM 786 O O . LYS A 1 101 ? -17.314 -17.173 1.982 1.00 89.62 101 LYS A O 1
ATOM 791 N N . ARG A 1 102 ? -17.096 -15.563 0.431 1.00 93.12 102 ARG A N 1
ATOM 792 C CA . ARG A 1 102 ? -18.041 -16.143 -0.535 1.00 93.12 102 ARG A CA 1
ATOM 793 C C . ARG A 1 102 ? -17.500 -17.422 -1.177 1.00 93.12 102 ARG A C 1
ATOM 795 O O . ARG A 1 102 ? -18.280 -18.344 -1.394 1.00 93.12 102 ARG A O 1
ATOM 802 N N . TYR A 1 103 ? -16.206 -17.474 -1.493 1.00 90.06 103 TYR A N 1
ATOM 803 C CA . TYR A 1 103 ? -15.627 -18.558 -2.300 1.00 90.06 103 TYR A CA 1
ATOM 804 C C . TYR A 1 103 ? -14.643 -19.464 -1.548 1.00 90.06 103 TYR A C 1
ATOM 806 O O . TYR A 1 103 ? -14.562 -20.652 -1.864 1.00 90.06 103 TYR A O 1
ATOM 814 N N . GLY A 1 104 ? -13.948 -18.946 -0.534 1.00 79.44 104 GLY A N 1
ATOM 815 C CA . GLY A 1 104 ? -12.827 -19.603 0.148 1.00 79.44 104 GLY A CA 1
ATOM 816 C C . GLY A 1 104 ? -13.183 -20.899 0.875 1.00 79.44 104 GLY A C 1
ATOM 817 O O . GLY A 1 104 ? -12.321 -21.742 1.067 1.00 79.44 104 GLY A O 1
ATOM 818 N N . ALA A 1 105 ? -14.460 -21.128 1.197 1.00 84.25 105 ALA A N 1
ATOM 819 C CA . ALA A 1 105 ? -14.907 -22.409 1.749 1.00 84.25 105 ALA A CA 1
ATOM 820 C C . ALA A 1 105 ? -14.909 -23.559 0.719 1.00 84.25 105 ALA A C 1
ATOM 822 O O . ALA A 1 105 ? -14.995 -24.720 1.101 1.00 84.25 105 ALA A O 1
ATOM 823 N N . SER A 1 106 ? -14.872 -23.246 -0.581 1.00 88.12 106 SER A N 1
ATOM 824 C CA . SER A 1 106 ? -15.085 -24.217 -1.669 1.00 88.12 106 SER A CA 1
ATOM 825 C C . SER A 1 106 ? -13.888 -24.402 -2.597 1.00 88.12 106 SER A C 1
ATOM 827 O O . SER A 1 106 ? -13.858 -25.358 -3.364 1.00 88.12 106 SER A O 1
ATOM 829 N N . THR A 1 107 ? -12.923 -23.486 -2.568 1.00 87.62 107 THR A N 1
ATOM 830 C CA . THR A 1 107 ? -11.760 -23.518 -3.454 1.00 87.62 107 THR A CA 1
ATOM 831 C C . THR A 1 107 ? -10.606 -22.754 -2.822 1.00 87.62 107 THR A C 1
ATOM 833 O O . THR A 1 107 ? -10.806 -21.729 -2.168 1.00 87.62 107 THR A O 1
ATOM 836 N N . ALA A 1 108 ? -9.391 -23.235 -3.066 1.00 87.62 108 ALA A N 1
ATOM 837 C CA . ALA A 1 108 ? -8.175 -22.522 -2.721 1.00 87.62 108 ALA A CA 1
ATOM 838 C C . ALA A 1 108 ? -8.011 -21.272 -3.601 1.00 87.62 108 ALA A C 1
ATOM 840 O O . ALA A 1 108 ? -8.533 -21.199 -4.718 1.00 87.62 108 ALA A O 1
ATOM 841 N N . ILE A 1 109 ? -7.281 -20.285 -3.090 1.00 87.88 109 ILE A N 1
ATOM 842 C CA . ILE A 1 109 ? -6.896 -19.077 -3.826 1.00 87.88 109 ILE A CA 1
ATOM 843 C C . ILE A 1 109 ? -5.646 -19.425 -4.620 1.00 87.88 109 ILE A C 1
ATOM 845 O O . ILE A 1 109 ? -4.695 -19.907 -4.041 1.00 87.88 109 ILE A O 1
ATOM 849 N N . SER A 1 110 ? -5.622 -19.232 -5.933 1.00 88.31 110 SER A N 1
ATOM 850 C CA . SER A 1 110 ? -4.417 -19.491 -6.730 1.00 88.31 110 SER A CA 1
ATOM 851 C C . SER A 1 110 ? -3.529 -18.260 -6.863 1.00 88.31 110 SER A C 1
ATOM 853 O O . SER A 1 110 ? -2.328 -18.397 -7.071 1.00 88.31 110 SER A O 1
ATOM 855 N N . PHE A 1 111 ? -4.126 -17.067 -6.815 1.00 90.25 111 PHE A N 1
ATOM 856 C CA . PHE A 1 111 ? -3.422 -15.812 -7.030 1.00 90.25 111 PHE A CA 1
ATOM 857 C C . PHE A 1 111 ? -4.203 -14.638 -6.434 1.00 90.25 111 PHE A C 1
ATOM 859 O O . PHE A 1 111 ? -5.433 -14.596 -6.508 1.00 90.25 111 PHE A O 1
ATOM 866 N N . VAL A 1 112 ? -3.491 -13.656 -5.887 1.00 92.44 112 VAL A N 1
ATOM 867 C CA . VAL A 1 112 ? -4.066 -12.395 -5.415 1.00 92.44 112 VAL A CA 1
ATOM 868 C C . VAL A 1 112 ? -3.119 -11.244 -5.743 1.00 92.44 112 VAL A C 1
ATOM 870 O O . VAL A 1 112 ? -1.908 -11.372 -5.600 1.00 92.44 112 VAL A O 1
ATOM 873 N N . ALA A 1 113 ? -3.675 -10.115 -6.169 1.00 93.19 113 ALA A N 1
ATOM 874 C CA . ALA A 1 113 ? -2.963 -8.852 -6.295 1.00 93.19 113 ALA A CA 1
ATOM 875 C C . ALA A 1 113 ? -3.772 -7.749 -5.616 1.00 93.19 113 ALA A C 1
ATOM 877 O O . ALA A 1 113 ? -4.989 -7.652 -5.799 1.00 93.19 113 ALA A O 1
ATOM 878 N N . LEU A 1 114 ? -3.083 -6.914 -4.845 1.00 92.88 114 LEU A N 1
ATOM 879 C CA . LEU A 1 114 ? -3.640 -5.758 -4.153 1.00 92.88 114 LEU A CA 1
ATOM 880 C C . LEU A 1 114 ? -2.967 -4.501 -4.680 1.00 92.88 114 LEU A C 1
ATOM 882 O O . LEU A 1 114 ? -1.762 -4.510 -4.918 1.00 92.88 114 LEU A O 1
ATOM 886 N N . ASN A 1 115 ? -3.731 -3.425 -4.856 1.00 92.19 115 ASN A N 1
ATOM 887 C CA . ASN A 1 115 ? -3.123 -2.129 -5.115 1.00 92.19 115 ASN A CA 1
ATOM 888 C C . ASN A 1 115 ? -2.561 -1.570 -3.789 1.00 92.19 115 ASN A C 1
ATOM 890 O O . ASN A 1 115 ? -3.314 -1.458 -2.813 1.00 92.19 115 ASN A O 1
ATOM 894 N N . PRO A 1 116 ? -1.264 -1.212 -3.731 1.00 86.62 116 PRO A N 1
ATOM 895 C CA . PRO A 1 116 ? -0.643 -0.733 -2.501 1.00 86.62 116 PRO A CA 1
ATOM 896 C C . PRO A 1 116 ? -1.216 0.610 -2.023 1.00 86.62 116 PRO A C 1
ATOM 898 O O . PRO A 1 116 ? -1.294 0.827 -0.815 1.00 86.62 116 PRO A O 1
ATOM 901 N N . GLU A 1 117 ? -1.666 1.473 -2.940 1.00 86.75 117 GLU A N 1
ATOM 902 C CA . GLU A 1 117 ? -2.221 2.803 -2.648 1.00 86.75 117 GLU A CA 1
ATOM 903 C C . GLU A 1 117 ? -3.742 2.760 -2.424 1.00 86.75 117 GLU A C 1
ATOM 905 O O . GLU A 1 117 ? -4.264 3.392 -1.501 1.00 86.75 117 GLU A O 1
ATOM 910 N N . ASN A 1 118 ? -4.470 1.996 -3.248 1.00 86.94 118 ASN A N 1
ATOM 911 C CA . ASN A 1 118 ? -5.928 1.896 -3.180 1.00 86.94 118 ASN A CA 1
ATOM 912 C C . ASN A 1 118 ? -6.389 0.507 -2.742 1.00 86.94 118 ASN A C 1
ATOM 914 O O . ASN A 1 118 ? -6.641 -0.385 -3.543 1.00 86.94 118 ASN A O 1
ATOM 918 N N . LEU A 1 119 ? -6.643 0.381 -1.448 1.00 81.12 119 LEU A N 1
ATOM 919 C CA . LEU A 1 119 ? -7.095 -0.848 -0.793 1.00 81.12 119 LEU A CA 1
ATOM 920 C C . LEU A 1 119 ? -8.391 -1.418 -1.369 1.00 81.12 119 LEU A C 1
ATOM 922 O O . LEU A 1 119 ? -8.717 -2.577 -1.141 1.00 81.12 119 LEU A O 1
ATOM 926 N N . THR A 1 120 ? -9.193 -0.613 -2.062 1.00 87.62 120 THR A N 1
ATOM 927 C CA . THR A 1 120 ? -10.420 -1.130 -2.663 1.00 87.62 120 THR A CA 1
ATOM 928 C C . THR A 1 120 ? -10.155 -1.900 -3.946 1.00 87.62 120 THR A C 1
ATOM 930 O O . THR A 1 120 ? -11.001 -2.718 -4.308 1.00 87.62 120 THR A O 1
ATOM 933 N N . GLU A 1 121 ? -9.007 -1.674 -4.591 1.00 93.25 121 GLU A N 1
ATOM 934 C CA . GLU A 1 121 ? -8.625 -2.331 -5.829 1.00 93.25 121 GLU A CA 1
ATOM 935 C C . GLU A 1 121 ? -7.881 -3.639 -5.583 1.00 93.25 121 GLU A C 1
ATOM 937 O O . GLU A 1 121 ? -6.879 -3.700 -4.867 1.00 93.25 121 GLU A O 1
ATOM 942 N N . PHE A 1 122 ? -8.375 -4.701 -6.209 1.00 95.19 122 PHE A N 1
ATOM 943 C CA . PHE A 1 122 ? -7.791 -6.026 -6.096 1.00 95.19 122 PHE A CA 1
ATOM 944 C C . PHE A 1 122 ? -8.127 -6.881 -7.311 1.00 95.19 122 PHE A C 1
ATOM 946 O O . PHE A 1 122 ? -9.125 -6.665 -8.003 1.00 95.19 122 PHE A O 1
ATOM 953 N N . TYR A 1 123 ? -7.321 -7.916 -7.498 1.00 95.75 123 TYR A N 1
ATOM 954 C CA . TYR A 1 123 ? -7.626 -9.069 -8.327 1.00 95.75 123 TYR A CA 1
ATOM 955 C C . TYR A 1 123 ? -7.425 -10.329 -7.494 1.00 95.75 123 TYR A C 1
ATOM 957 O O . TYR A 1 123 ? -6.435 -10.445 -6.774 1.00 95.75 123 TYR A O 1
ATOM 965 N N . ILE A 1 124 ? -8.348 -11.277 -7.592 1.00 94.75 124 ILE A N 1
ATOM 966 C CA . ILE A 1 124 ? -8.224 -12.581 -6.949 1.00 94.75 124 ILE A CA 1
ATOM 967 C C . ILE A 1 124 ? -8.667 -13.671 -7.914 1.00 94.75 124 ILE A C 1
ATOM 969 O O . ILE A 1 124 ? -9.694 -13.555 -8.584 1.00 94.75 124 ILE A O 1
ATOM 973 N N . GLN A 1 125 ? -7.887 -14.743 -7.963 1.00 94.12 125 GLN A N 1
ATOM 974 C CA . GLN A 1 125 ? -8.165 -15.941 -8.736 1.00 94.12 125 GLN A CA 1
ATOM 975 C C . GLN A 1 125 ? -8.112 -17.153 -7.817 1.00 94.12 125 GLN A C 1
ATOM 977 O O . GLN A 1 125 ? -7.284 -17.232 -6.908 1.00 94.12 125 GLN A O 1
ATOM 982 N N . PHE A 1 126 ? -9.015 -18.089 -8.058 1.00 92.62 126 PHE A N 1
ATOM 983 C CA . PHE A 1 126 ? -9.133 -19.335 -7.326 1.00 92.62 126 PHE A CA 1
ATOM 984 C C . PHE A 1 126 ? -8.653 -20.509 -8.181 1.00 92.62 126 PHE A C 1
ATOM 986 O O . PHE A 1 126 ? -8.646 -20.449 -9.411 1.00 92.62 126 PHE A O 1
ATOM 993 N N . THR A 1 127 ? -8.276 -21.604 -7.525 1.00 90.31 127 THR A N 1
ATOM 994 C CA . THR A 1 127 ? -7.748 -22.812 -8.177 1.00 90.31 127 THR A CA 1
ATOM 995 C C . THR A 1 127 ? -8.725 -23.487 -9.138 1.00 90.31 127 THR A C 1
ATOM 997 O O . THR A 1 127 ? -8.293 -24.231 -10.009 1.00 90.31 127 THR A O 1
ATOM 1000 N N . ASP A 1 128 ? -10.026 -23.231 -9.006 1.00 91.62 128 ASP A N 1
ATOM 1001 C CA . ASP A 1 128 ? -11.063 -23.726 -9.918 1.00 91.62 128 ASP A CA 1
ATOM 1002 C C . ASP A 1 128 ? -11.320 -22.806 -11.129 1.00 91.62 128 ASP A C 1
ATOM 1004 O O . ASP A 1 128 ? -12.276 -23.008 -11.878 1.00 91.62 128 ASP A O 1
ATOM 1008 N N . GLY A 1 129 ? -10.487 -21.779 -11.315 1.00 92.00 129 GLY A N 1
ATOM 1009 C CA . GLY A 1 129 ? -10.583 -20.823 -12.414 1.00 92.00 129 GLY A CA 1
ATOM 1010 C C . GLY A 1 129 ? -11.561 -19.674 -12.169 1.00 92.00 129 GLY A C 1
ATOM 1011 O O . GLY A 1 129 ? -11.595 -18.735 -12.969 1.00 92.00 129 GLY A O 1
ATOM 1012 N N . ARG A 1 130 ? -12.330 -19.678 -11.067 1.00 94.25 130 ARG A N 1
ATOM 1013 C CA . ARG A 1 130 ? -13.127 -18.504 -10.689 1.00 94.25 130 ARG A CA 1
ATOM 1014 C C . ARG A 1 130 ? -12.208 -17.328 -10.382 1.00 94.25 130 ARG A C 1
ATOM 1016 O O . ARG A 1 130 ? -11.102 -17.484 -9.868 1.00 94.25 130 ARG A O 1
ATOM 1023 N N . ARG A 1 131 ? -12.699 -16.127 -10.664 1.00 95.56 131 ARG A N 1
ATOM 1024 C CA . ARG A 1 131 ? -12.003 -14.873 -10.381 1.00 95.56 131 ARG A CA 1
ATOM 1025 C C . ARG A 1 131 ? -12.983 -13.786 -9.981 1.00 95.56 131 ARG A C 1
ATOM 1027 O O . ARG A 1 131 ? -14.141 -13.808 -10.395 1.00 95.56 131 ARG A O 1
ATOM 1034 N N . ASP A 1 132 ? -12.499 -12.840 -9.196 1.00 96.81 132 ASP A N 1
ATOM 1035 C CA . ASP A 1 132 ? -13.212 -11.620 -8.832 1.00 96.81 132 ASP A CA 1
ATOM 1036 C C . ASP A 1 132 ? -12.211 -10.460 -8.831 1.00 96.81 132 ASP A C 1
ATOM 1038 O O . ASP A 1 132 ? -11.006 -10.658 -8.648 1.00 96.81 132 ASP A O 1
ATOM 1042 N N . TRP A 1 133 ? -12.689 -9.250 -9.078 1.00 96.88 133 TRP A N 1
ATOM 1043 C CA . TRP A 1 133 ? -11.827 -8.077 -9.122 1.00 96.88 133 TRP A CA 1
ATOM 1044 C C . TRP A 1 133 ? -12.616 -6.801 -8.886 1.00 96.88 133 TRP A C 1
ATOM 1046 O O . TRP A 1 133 ? -13.821 -6.709 -9.127 1.00 96.88 133 TRP A O 1
ATOM 1056 N N . TYR A 1 134 ? -11.898 -5.775 -8.460 1.00 96.31 134 TYR A N 1
ATOM 1057 C CA . TYR A 1 134 ? -12.399 -4.416 -8.422 1.00 96.31 134 TYR A CA 1
ATOM 1058 C C . TYR A 1 134 ? -11.274 -3.484 -8.850 1.00 96.31 134 TYR A C 1
ATOM 1060 O O . TYR A 1 134 ? -10.200 -3.519 -8.264 1.00 96.31 134 TYR A O 1
ATOM 1068 N N . PHE A 1 135 ? -11.529 -2.651 -9.855 1.00 95.12 135 PHE A N 1
ATOM 1069 C CA . PHE A 1 135 ? -10.624 -1.589 -10.291 1.00 95.12 135 PHE A CA 1
ATOM 1070 C C . PHE A 1 135 ? -11.451 -0.326 -10.514 1.00 95.12 135 PHE A C 1
ATOM 1072 O O . PHE A 1 135 ? -12.537 -0.400 -11.095 1.00 95.12 135 PHE A O 1
ATOM 1079 N N . GLU A 1 136 ? -10.949 0.829 -10.095 1.00 93.06 136 GLU A N 1
ATOM 1080 C CA . GLU A 1 136 ? -11.521 2.122 -10.476 1.00 93.06 136 GLU A CA 1
ATOM 1081 C C . GLU A 1 136 ? -11.272 2.397 -11.961 1.00 93.06 136 GLU A C 1
ATOM 1083 O O . GLU A 1 136 ? -12.096 3.006 -12.647 1.00 93.06 136 GLU A O 1
ATOM 1088 N N . ASN A 1 137 ? -10.159 1.880 -12.490 1.00 92.69 137 ASN A N 1
ATOM 1089 C CA . ASN A 1 137 ? -9.841 1.965 -13.903 1.00 92.69 137 ASN A CA 1
ATOM 1090 C C . ASN A 1 137 ? -10.744 1.041 -14.747 1.00 92.69 137 ASN A C 1
ATOM 1092 O O . ASN A 1 137 ? -10.530 -0.172 -14.831 1.00 92.69 137 ASN A O 1
ATOM 1096 N N . GLN A 1 138 ? -11.733 1.634 -15.424 1.00 94.12 138 GLN A N 1
ATOM 1097 C CA . GLN A 1 138 ? -12.686 0.907 -16.271 1.00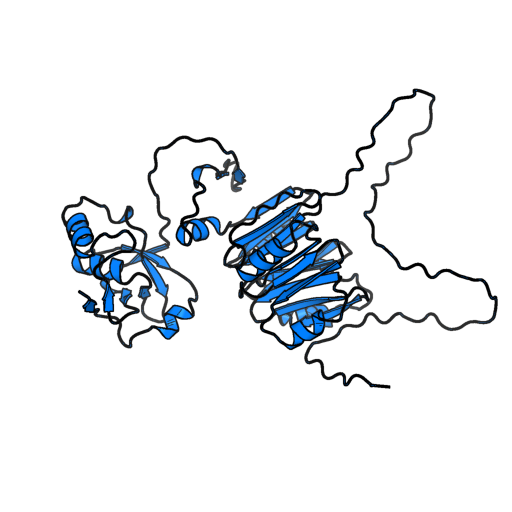 94.12 138 GLN A CA 1
ATOM 1098 C C . GLN A 1 138 ? -12.007 0.102 -17.384 1.00 94.12 138 GLN A C 1
ATOM 1100 O O . GLN A 1 138 ? -12.408 -1.033 -17.632 1.00 94.12 138 GLN A O 1
ATOM 1105 N N . GLY A 1 139 ? -10.951 0.632 -18.006 1.00 93.94 139 GLY A N 1
ATOM 1106 C CA . GLY A 1 139 ? -10.266 -0.077 -19.085 1.00 93.94 139 GLY A CA 1
ATOM 1107 C C . GLY A 1 139 ? -9.512 -1.316 -18.591 1.00 93.94 139 GLY A C 1
ATOM 1108 O O . GLY A 1 139 ? -9.508 -2.336 -19.275 1.00 93.94 139 GLY A O 1
ATOM 1109 N N . LEU A 1 140 ? -8.952 -1.288 -17.375 1.00 95.06 140 LEU A N 1
ATOM 1110 C CA . LEU A 1 140 ? -8.373 -2.487 -16.757 1.00 95.06 140 LEU A CA 1
ATOM 1111 C C . LEU A 1 140 ? -9.464 -3.515 -16.418 1.00 95.06 140 LEU A C 1
ATOM 1113 O O . LEU A 1 140 ? -9.288 -4.707 -16.659 1.00 95.06 140 LEU A O 1
ATOM 1117 N N . SER A 1 141 ? -10.620 -3.054 -15.932 1.00 95.81 141 SER A N 1
ATOM 1118 C CA . SER A 1 141 ? -11.776 -3.920 -15.664 1.00 95.81 141 SER A CA 1
ATOM 1119 C C . SER A 1 141 ? -12.295 -4.615 -16.926 1.00 95.81 141 SER A C 1
ATOM 1121 O O . SER A 1 141 ? -12.615 -5.802 -16.888 1.00 95.81 141 SER A O 1
ATOM 1123 N N . GLU A 1 142 ? -12.325 -3.914 -18.060 1.00 95.19 142 GLU A N 1
ATOM 1124 C CA . GLU A 1 142 ? -12.665 -4.498 -19.362 1.00 95.19 142 GLU A CA 1
ATOM 1125 C C . GLU A 1 142 ? -11.606 -5.490 -19.854 1.00 95.19 142 GLU A C 1
ATOM 1127 O O . GLU A 1 142 ? -11.958 -6.552 -20.367 1.00 95.19 142 GLU A O 1
ATOM 1132 N N . LEU A 1 143 ? -10.316 -5.193 -19.661 1.00 94.56 143 LEU A N 1
ATOM 1133 C CA . LEU A 1 143 ? -9.231 -6.109 -20.023 1.00 94.56 143 LEU A CA 1
ATOM 1134 C C . LEU A 1 143 ? -9.297 -7.432 -19.248 1.00 94.56 143 LEU A C 1
ATOM 1136 O O . LEU A 1 143 ? -9.019 -8.479 -19.828 1.00 94.56 143 LEU A O 1
ATOM 1140 N N . VAL A 1 144 ? -9.658 -7.393 -17.965 1.00 96.44 144 VAL A N 1
ATOM 1141 C CA . VAL A 1 144 ? -9.701 -8.583 -17.098 1.00 96.44 144 VAL A CA 1
ATOM 1142 C C . VAL A 1 144 ? -10.975 -9.413 -17.292 1.00 96.44 144 VAL A C 1
ATOM 1144 O O . VAL A 1 144 ? -10.937 -10.633 -17.128 1.00 96.44 144 VAL A O 1
ATOM 1147 N N . ARG A 1 145 ? -12.096 -8.790 -17.681 1.00 95.62 145 ARG A N 1
ATOM 1148 C CA . ARG A 1 145 ? -13.414 -9.445 -17.742 1.00 95.62 145 ARG A CA 1
ATOM 1149 C C . ARG A 1 145 ? -13.433 -10.722 -18.574 1.00 95.62 145 ARG A C 1
ATOM 1151 O O . ARG A 1 145 ? -13.860 -11.763 -18.078 1.00 95.62 145 ARG A O 1
ATOM 1158 N N . ASP A 1 146 ? -12.908 -10.653 -19.791 1.00 91.38 146 ASP A N 1
ATOM 1159 C CA . ASP A 1 146 ? -13.123 -11.681 -20.817 1.00 91.38 146 ASP A CA 1
ATOM 1160 C C . ASP A 1 146 ? -11.832 -12.407 -21.229 1.00 91.38 146 ASP A C 1
ATOM 1162 O O . ASP A 1 146 ? -11.749 -12.967 -22.320 1.00 91.38 146 ASP A O 1
ATOM 1166 N N . ARG A 1 147 ? -10.785 -12.374 -20.393 1.00 94.56 147 ARG A N 1
ATOM 1167 C CA . ARG A 1 147 ? -9.456 -12.891 -20.768 1.00 94.56 147 ARG A CA 1
ATOM 1168 C C . ARG A 1 147 ? -8.852 -13.762 -19.694 1.00 94.56 147 ARG A C 1
ATOM 1170 O O . ARG A 1 147 ? -9.005 -13.451 -18.523 1.00 94.56 147 ARG A O 1
ATOM 1177 N N . ASN A 1 148 ? -8.141 -14.820 -20.059 1.00 94.75 148 ASN A N 1
ATOM 1178 C CA . ASN A 1 148 ? -7.441 -15.636 -19.074 1.00 94.75 148 ASN A CA 1
ATOM 1179 C C . ASN A 1 148 ? -6.151 -14.939 -18.646 1.00 94.75 148 ASN A C 1
ATOM 1181 O O . ASN A 1 148 ? -5.279 -14.667 -19.474 1.00 94.75 148 ASN A O 1
ATOM 1185 N N . ILE A 1 149 ? -6.073 -14.604 -17.362 1.00 95.50 149 ILE A N 1
ATOM 1186 C CA . ILE A 1 149 ? -4.954 -13.872 -16.780 1.00 95.50 149 ILE A CA 1
ATOM 1187 C C . ILE A 1 149 ? -3.969 -14.890 -16.221 1.00 95.50 149 ILE A C 1
ATOM 1189 O O . ILE A 1 149 ? -4.354 -15.712 -15.393 1.00 95.50 149 ILE A O 1
ATOM 1193 N N . SER A 1 150 ? -2.715 -14.820 -16.664 1.00 94.44 150 SER A N 1
ATOM 1194 C CA . SER A 1 150 ? -1.626 -15.626 -16.103 1.00 94.44 150 SER A CA 1
ATOM 1195 C C . SER A 1 150 ? -0.924 -14.901 -14.959 1.00 94.44 150 SER A C 1
ATOM 1197 O O . SER A 1 150 ? -0.427 -15.536 -14.033 1.00 94.44 150 SER A O 1
ATOM 1199 N N . TYR A 1 151 ? -0.869 -13.568 -15.021 1.00 95.12 151 TYR A N 1
ATOM 1200 C CA . TYR A 1 151 ? -0.229 -12.744 -14.005 1.00 95.12 151 TYR A CA 1
ATOM 1201 C C . TYR A 1 151 ? -0.766 -11.313 -14.030 1.00 95.12 151 TYR A C 1
ATOM 1203 O O . TYR A 1 151 ? -1.003 -10.751 -15.102 1.00 95.12 151 TYR A O 1
ATOM 1211 N N . ILE A 1 152 ? -0.917 -10.701 -12.858 1.00 96.50 152 ILE A N 1
ATOM 1212 C CA . ILE A 1 152 ? -1.242 -9.280 -12.737 1.00 96.50 152 ILE A CA 1
ATOM 1213 C C . ILE A 1 152 ? -0.509 -8.670 -11.545 1.00 96.50 152 ILE A C 1
ATOM 1215 O O . ILE A 1 152 ? -0.508 -9.231 -10.458 1.00 96.50 152 ILE A O 1
ATOM 1219 N N . ALA A 1 153 ? 0.081 -7.500 -11.746 1.00 96.25 153 ALA A N 1
ATOM 1220 C CA . ALA A 1 153 ? 0.674 -6.689 -10.695 1.00 96.25 153 ALA A CA 1
ATOM 1221 C C . ALA A 1 153 ? -0.007 -5.322 -10.680 1.00 96.25 153 ALA A C 1
ATOM 1223 O O . ALA A 1 153 ? -0.226 -4.725 -11.738 1.00 96.25 153 ALA A O 1
ATOM 1224 N N . LEU A 1 154 ? -0.340 -4.839 -9.486 1.00 95.81 154 LEU A N 1
ATOM 1225 C CA . LEU A 1 154 ? -0.976 -3.545 -9.258 1.00 95.81 154 LEU A CA 1
ATOM 1226 C C . LEU A 1 154 ? 0.002 -2.654 -8.489 1.00 95.81 154 LEU A C 1
ATOM 1228 O O . LEU A 1 154 ? 0.670 -3.130 -7.577 1.00 95.81 154 LEU A O 1
ATOM 1232 N N . GLY A 1 155 ? 0.089 -1.381 -8.862 1.00 94.38 155 GLY A N 1
ATOM 1233 C CA . GLY A 1 155 ? 0.923 -0.382 -8.197 1.00 94.38 155 GLY A CA 1
ATOM 1234 C C . GLY A 1 155 ? 0.170 0.926 -7.961 1.00 94.38 155 GLY A C 1
ATOM 1235 O O . GLY A 1 155 ? -0.987 1.077 -8.362 1.00 94.38 155 GLY A O 1
ATOM 1236 N N . GLY A 1 156 ? 0.841 1.892 -7.331 1.00 90.44 156 GLY A N 1
ATOM 1237 C CA . GLY A 1 156 ? 0.300 3.246 -7.152 1.00 90.44 156 GLY A CA 1
ATOM 1238 C C . GLY A 1 156 ? 0.116 3.999 -8.475 1.00 90.44 156 GLY A C 1
ATOM 1239 O O . GLY A 1 156 ? 0.560 3.543 -9.533 1.00 90.44 156 GLY A O 1
ATOM 1240 N N . ASP A 1 157 ? -0.536 5.162 -8.438 1.00 89.81 157 ASP A N 1
ATOM 1241 C CA . ASP A 1 157 ? -0.752 6.038 -9.605 1.00 89.81 157 ASP A CA 1
ATOM 1242 C C . ASP A 1 157 ? -1.423 5.323 -10.807 1.00 89.81 157 ASP A C 1
ATOM 1244 O O . ASP A 1 157 ? -1.101 5.571 -11.975 1.00 89.81 157 ASP A O 1
ATOM 1248 N N . ALA A 1 158 ? -2.355 4.402 -10.529 1.00 92.50 158 ALA A N 1
ATOM 1249 C CA . ALA A 1 158 ? -3.020 3.549 -11.525 1.00 92.50 158 ALA A CA 1
ATOM 1250 C C . ALA A 1 158 ? -2.048 2.717 -12.387 1.00 92.50 158 ALA A C 1
ATOM 1252 O O . ALA A 1 158 ? -2.363 2.364 -13.536 1.00 92.50 158 ALA A O 1
ATOM 1253 N N . SER A 1 159 ? -0.853 2.434 -11.862 1.00 95.50 159 SER A N 1
ATOM 1254 C CA . SER A 1 159 ? 0.113 1.584 -12.538 1.00 95.50 159 SER A CA 1
ATOM 1255 C C . SER A 1 159 ? -0.273 0.113 -12.417 1.00 95.50 159 SER A C 1
ATOM 1257 O O . SER A 1 159 ? -0.784 -0.347 -11.397 1.00 95.50 159 SER A O 1
ATOM 1259 N N . PHE A 1 160 ? -0.070 -0.633 -13.496 1.00 97.00 160 PHE A N 1
ATOM 1260 C CA . PHE A 1 160 ? -0.323 -2.065 -13.520 1.00 97.00 160 PHE A CA 1
ATOM 1261 C C . PHE A 1 160 ? 0.498 -2.753 -14.606 1.00 97.00 160 PHE A C 1
ATOM 1263 O O . PHE A 1 160 ? 0.901 -2.146 -15.606 1.00 97.00 160 PHE A O 1
ATOM 1270 N N . TYR A 1 161 ? 0.661 -4.056 -14.438 1.00 97.50 161 TYR A N 1
ATOM 1271 C CA . TYR A 1 161 ? 1.126 -4.973 -15.466 1.00 97.50 161 TYR A CA 1
ATOM 1272 C C . TYR A 1 161 ? 0.208 -6.184 -15.496 1.00 97.50 161 TYR A C 1
ATOM 1274 O O . TYR A 1 161 ? -0.153 -6.721 -14.456 1.00 97.50 161 TYR A O 1
ATOM 1282 N N . LEU A 1 162 ? -0.180 -6.596 -16.694 1.00 96.69 162 LEU A N 1
ATOM 1283 C CA . LEU A 1 162 ? -1.090 -7.699 -16.941 1.00 96.69 162 LEU A CA 1
ATOM 1284 C C . LEU A 1 162 ? -0.486 -8.591 -18.019 1.00 96.69 162 LEU A C 1
ATOM 1286 O O . LEU A 1 162 ? -0.199 -8.121 -19.123 1.00 96.69 162 LEU A O 1
ATOM 1290 N N . ARG A 1 163 ? -0.363 -9.882 -17.725 1.00 96.00 163 ARG A N 1
ATOM 1291 C CA . ARG A 1 163 ? 0.005 -10.912 -18.692 1.00 96.00 163 ARG A CA 1
ATOM 1292 C C . ARG A 1 163 ? -1.142 -11.903 -18.832 1.00 96.00 163 ARG A C 1
ATOM 1294 O O . ARG A 1 163 ? -1.705 -12.374 -17.843 1.00 96.00 163 ARG A O 1
ATOM 1301 N N . LEU A 1 164 ? -1.506 -12.192 -20.074 1.00 96.06 164 LEU A N 1
ATOM 1302 C CA . LEU A 1 164 ? -2.516 -13.193 -20.404 1.00 96.06 164 LEU A CA 1
ATOM 1303 C C . LEU A 1 164 ? -1.882 -14.587 -20.528 1.00 96.06 164 LEU A C 1
ATOM 1305 O O . LEU A 1 164 ? -0.659 -14.719 -20.585 1.00 96.06 164 LEU A O 1
ATOM 1309 N N . GLU A 1 165 ? -2.700 -15.635 -20.579 1.00 94.44 165 GLU A N 1
ATOM 1310 C CA . GLU A 1 165 ? -2.225 -16.999 -20.879 1.00 94.44 165 GLU A CA 1
ATOM 1311 C C . GLU A 1 165 ? -1.652 -17.134 -22.298 1.00 94.44 165 GLU A C 1
ATOM 1313 O O . GLU A 1 165 ? -0.759 -17.941 -22.518 1.00 94.44 165 GLU A O 1
ATOM 1318 N N . ASP A 1 166 ? -2.101 -16.305 -23.249 1.00 94.38 166 ASP A N 1
ATOM 1319 C CA . ASP A 1 166 ? -1.584 -16.283 -24.628 1.00 94.38 166 ASP A CA 1
ATOM 1320 C C . ASP A 1 166 ? -0.232 -15.549 -24.774 1.00 94.38 166 ASP A C 1
ATOM 1322 O O . ASP A 1 166 ? 0.229 -15.297 -25.886 1.00 94.38 166 ASP A O 1
ATOM 1326 N N . GLY A 1 167 ? 0.377 -15.139 -23.655 1.00 93.62 167 GLY A N 1
ATOM 1327 C CA . GLY A 1 167 ? 1.635 -14.393 -23.622 1.00 93.62 167 GLY A CA 1
ATOM 1328 C C . GLY A 1 167 ? 1.514 -12.904 -23.968 1.00 93.62 167 GLY A C 1
ATOM 1329 O O . GLY A 1 167 ? 2.509 -12.184 -23.903 1.00 93.62 167 GLY A O 1
ATOM 1330 N N . SER A 1 168 ? 0.323 -12.398 -24.309 1.00 94.00 168 SER A N 1
ATOM 1331 C CA . SER A 1 168 ? 0.117 -10.964 -24.531 1.00 94.00 168 SER A CA 1
ATOM 1332 C C . SER A 1 168 ? 0.291 -10.175 -23.233 1.00 94.00 168 SER A C 1
ATOM 1334 O O . SER A 1 168 ? -0.274 -10.530 -22.195 1.00 94.00 168 SER A O 1
ATOM 1336 N N . GLU A 1 169 ? 0.982 -9.037 -23.322 1.00 95.19 169 GLU A N 1
ATOM 1337 C CA . GLU A 1 169 ? 1.220 -8.137 -22.188 1.00 95.19 169 GLU A CA 1
ATOM 1338 C C . GLU A 1 169 ? 0.503 -6.791 -22.387 1.00 95.19 169 GLU A C 1
ATOM 1340 O O . GLU A 1 169 ? 0.541 -6.199 -23.475 1.00 95.19 169 GLU A O 1
ATOM 1345 N N . TYR A 1 170 ? -0.117 -6.291 -21.316 1.00 96.06 170 TYR A N 1
ATOM 1346 C CA . TYR A 1 170 ? -0.757 -4.976 -21.230 1.00 96.06 170 TYR A CA 1
ATOM 1347 C C . TYR A 1 170 ? -0.281 -4.278 -19.972 1.00 96.06 170 TYR A C 1
ATOM 1349 O O . TYR A 1 170 ? -0.248 -4.885 -18.905 1.00 96.06 170 TYR A O 1
ATOM 1357 N N . TYR A 1 171 ? 0.085 -3.005 -20.077 1.00 96.81 171 TYR A N 1
ATOM 1358 C CA . TYR A 1 171 ? 0.665 -2.334 -18.926 1.00 96.81 171 TYR A CA 1
ATOM 1359 C C . TYR A 1 171 ? 0.533 -0.811 -18.962 1.00 96.81 171 TYR A C 1
ATOM 1361 O O . TYR A 1 171 ? 0.500 -0.181 -20.023 1.00 96.81 171 TYR A O 1
ATOM 1369 N N . ASN A 1 172 ? 0.510 -0.237 -17.762 1.00 96.56 172 ASN A N 1
ATOM 1370 C CA . ASN A 1 172 ? 0.702 1.177 -17.471 1.00 96.56 172 ASN A CA 1
ATOM 1371 C C . ASN A 1 172 ? 1.776 1.260 -16.380 1.00 96.56 172 ASN A C 1
ATOM 1373 O O . ASN A 1 172 ? 1.470 1.091 -15.209 1.00 96.56 172 ASN A O 1
ATOM 1377 N N . LEU A 1 173 ? 3.046 1.418 -16.753 1.00 96.75 173 LEU A N 1
ATOM 1378 C CA . LEU A 1 173 ? 4.175 1.290 -15.822 1.00 96.75 173 LEU A CA 1
ATOM 1379 C C . LEU A 1 173 ? 4.883 2.626 -15.605 1.00 96.75 173 LEU A C 1
ATOM 1381 O O . LEU A 1 173 ? 4.814 3.494 -16.485 1.00 96.75 173 LEU A O 1
ATOM 1385 N N . PRO A 1 174 ? 5.650 2.772 -14.505 1.00 96.31 174 PRO A N 1
ATOM 1386 C CA . PRO A 1 174 ? 6.581 3.881 -14.332 1.00 96.31 174 PRO A CA 1
ATOM 1387 C C . PRO A 1 174 ? 7.381 4.156 -15.609 1.00 96.31 174 PRO A C 1
ATOM 1389 O O . PRO A 1 174 ? 7.781 3.235 -16.327 1.00 96.31 174 PRO A O 1
ATOM 1392 N N . SER A 1 175 ? 7.607 5.431 -15.929 1.00 95.75 175 SER A N 1
ATOM 1393 C CA . SER A 1 175 ? 8.207 5.842 -17.208 1.00 95.75 175 SER A CA 1
ATOM 1394 C C . SER A 1 175 ? 9.592 5.231 -17.432 1.00 95.75 175 SER A C 1
ATOM 1396 O O . SER A 1 175 ? 9.913 4.841 -18.559 1.00 95.75 175 SER A O 1
ATOM 1398 N N . ARG A 1 176 ? 10.385 5.091 -16.362 1.00 96.38 176 ARG A N 1
ATOM 1399 C CA . ARG A 1 176 ? 11.704 4.449 -16.375 1.00 96.38 176 ARG A CA 1
ATOM 1400 C C . ARG A 1 176 ? 11.604 2.973 -16.765 1.00 96.38 176 ARG A C 1
ATOM 1402 O O . ARG A 1 176 ? 12.240 2.570 -17.739 1.00 96.38 176 ARG A O 1
ATOM 1409 N N . LEU A 1 177 ? 10.738 2.210 -16.095 1.00 97.06 177 LEU A N 1
ATOM 1410 C CA . LEU A 1 177 ? 10.496 0.800 -16.410 1.00 97.06 177 LEU A CA 1
ATOM 1411 C C . LEU A 1 177 ? 9.905 0.626 -17.816 1.00 97.06 177 LEU A C 1
ATOM 1413 O O . LEU A 1 177 ? 10.400 -0.177 -18.601 1.00 97.06 177 LEU A O 1
ATOM 1417 N N . THR A 1 178 ? 8.910 1.440 -18.182 1.00 96.62 178 THR A N 1
ATOM 1418 C CA . THR A 1 178 ? 8.323 1.456 -19.532 1.00 96.62 178 THR A CA 1
ATOM 1419 C C . THR A 1 178 ? 9.395 1.673 -20.598 1.00 96.62 178 THR A C 1
ATOM 1421 O O . THR A 1 178 ? 9.412 0.976 -21.610 1.00 96.62 178 THR A O 1
ATOM 1424 N N . SER A 1 179 ? 10.304 2.626 -20.381 1.00 96.19 179 SER A N 1
ATOM 1425 C CA . SER A 1 179 ? 11.390 2.922 -21.320 1.00 96.19 179 SER A CA 1
ATOM 1426 C C . SER A 1 179 ? 12.387 1.768 -21.422 1.00 96.19 179 SER A C 1
ATOM 1428 O O . SER A 1 179 ? 12.832 1.457 -22.525 1.00 96.19 179 SER A O 1
ATOM 1430 N N . GLY A 1 180 ? 12.708 1.119 -20.298 1.00 96.12 180 GLY A N 1
ATOM 1431 C CA . GLY A 1 180 ? 13.552 -0.076 -20.264 1.00 96.12 180 GLY A CA 1
ATOM 1432 C C . GLY A 1 180 ? 12.932 -1.241 -21.035 1.00 96.12 180 GLY A C 1
ATOM 1433 O O . GLY A 1 180 ? 13.566 -1.798 -21.928 1.00 96.12 180 GLY A O 1
ATOM 1434 N N . LEU A 1 181 ? 11.659 -1.551 -20.773 1.00 95.50 181 LEU A N 1
ATOM 1435 C CA . LEU A 1 181 ? 10.934 -2.629 -21.452 1.00 95.50 181 LEU A CA 1
ATOM 1436 C C . LEU A 1 181 ? 10.746 -2.360 -22.950 1.00 95.50 181 LEU A C 1
ATOM 1438 O O . LEU A 1 181 ? 10.873 -3.282 -23.751 1.00 95.50 181 LEU A O 1
ATOM 1442 N N . CYS A 1 182 ? 10.508 -1.107 -23.357 1.00 94.25 182 CYS A N 1
ATOM 1443 C CA . CYS A 1 182 ? 10.409 -0.743 -24.774 1.00 94.25 182 CYS A CA 1
ATOM 1444 C C . CYS A 1 182 ? 11.736 -0.900 -25.534 1.00 94.25 182 CYS A C 1
ATOM 1446 O O . CYS A 1 182 ? 11.712 -1.142 -26.737 1.00 94.25 182 CYS A O 1
ATOM 1448 N N . LYS A 1 183 ? 12.879 -0.747 -24.856 1.00 96.50 183 LYS A N 1
ATOM 1449 C CA . LYS A 1 183 ? 14.213 -0.928 -25.453 1.00 96.50 183 LYS A CA 1
ATOM 1450 C C . LYS A 1 183 ? 14.703 -2.376 -25.387 1.00 96.50 183 LYS A C 1
ATOM 1452 O O . LYS A 1 183 ? 15.657 -2.715 -26.082 1.00 96.50 183 LYS A O 1
ATOM 1457 N N . ARG A 1 184 ? 14.076 -3.222 -24.562 1.00 94.94 184 ARG A N 1
ATOM 1458 C CA . ARG A 1 184 ? 14.457 -4.625 -24.374 1.00 94.94 184 ARG A CA 1
ATOM 1459 C C . ARG A 1 184 ? 14.152 -5.433 -25.647 1.00 94.94 184 ARG A C 1
ATOM 1461 O O . ARG A 1 184 ? 12.986 -5.473 -26.058 1.00 94.94 184 ARG A O 1
ATOM 1468 N N . PRO A 1 185 ? 15.148 -6.106 -26.258 1.00 95.75 185 PRO A N 1
ATOM 1469 C CA . PRO A 1 185 ? 14.913 -6.993 -27.394 1.00 95.75 185 PRO A CA 1
ATOM 1470 C C . PRO A 1 185 ? 13.830 -8.042 -27.103 1.00 95.75 185 PRO A C 1
ATOM 1472 O O . PRO A 1 185 ? 13.740 -8.556 -25.989 1.00 95.75 185 PRO A O 1
ATOM 1475 N N . LYS A 1 186 ? 13.004 -8.366 -28.108 1.00 92.19 186 LYS A N 1
ATOM 1476 C CA . LYS A 1 186 ? 11.882 -9.314 -27.958 1.00 92.19 186 LYS A CA 1
ATOM 1477 C C . LYS A 1 186 ? 12.323 -10.758 -27.684 1.00 92.19 186 LYS A C 1
ATOM 1479 O O . LYS A 1 186 ? 11.559 -11.489 -27.076 1.00 92.19 186 LYS A O 1
ATOM 1484 N N . HIS A 1 187 ? 13.524 -11.147 -28.121 1.00 94.00 187 HIS A N 1
ATOM 1485 C CA . HIS A 1 187 ? 14.068 -12.497 -27.921 1.00 94.00 187 HIS A CA 1
ATOM 1486 C C . HIS A 1 187 ? 14.580 -12.740 -26.497 1.00 94.00 187 HIS A C 1
ATOM 1488 O O . HIS A 1 187 ? 14.916 -13.870 -26.158 1.00 94.00 187 HIS A O 1
ATOM 1494 N N . LEU A 1 188 ? 14.712 -11.686 -25.682 1.00 95.88 188 LEU A N 1
ATOM 1495 C CA . LEU A 1 188 ? 15.143 -11.860 -24.304 1.00 95.88 188 LEU A CA 1
ATOM 1496 C C . LEU A 1 188 ? 14.029 -12.505 -23.474 1.00 95.88 188 LEU A C 1
ATOM 1498 O O . LEU A 1 188 ? 12.853 -12.241 -23.739 1.00 95.88 188 LEU A O 1
ATOM 1502 N N . PRO A 1 189 ? 14.395 -13.262 -22.429 1.00 95.75 189 PRO A N 1
ATOM 1503 C CA . PRO A 1 189 ? 13.442 -13.953 -21.574 1.00 95.75 189 PRO A CA 1
ATOM 1504 C C . PRO A 1 189 ? 12.365 -13.005 -21.029 1.00 95.75 189 PRO A C 1
ATOM 1506 O O . PRO A 1 189 ? 12.676 -11.841 -20.710 1.00 95.75 189 PRO A O 1
ATOM 1509 N N . PRO A 1 190 ? 11.103 -13.464 -20.963 1.00 95.31 190 PRO A N 1
ATOM 1510 C CA . PRO A 1 190 ? 9.987 -12.644 -20.527 1.00 95.31 190 PRO A CA 1
ATOM 1511 C C . PRO A 1 190 ? 10.072 -12.356 -19.024 1.00 95.31 190 PRO A C 1
ATOM 1513 O O . PRO A 1 190 ? 10.914 -12.883 -18.292 1.00 95.31 190 PRO A O 1
ATOM 1516 N N . ILE A 1 191 ? 9.196 -11.466 -18.562 1.00 96.38 191 ILE A N 1
ATOM 1517 C CA . ILE A 1 191 ? 9.072 -11.152 -17.139 1.00 96.38 191 ILE A CA 1
ATOM 1518 C C . ILE A 1 191 ? 8.505 -12.381 -16.430 1.00 96.38 191 ILE A C 1
ATOM 1520 O O . ILE A 1 191 ? 7.409 -12.827 -16.752 1.00 96.38 191 ILE A O 1
ATOM 1524 N N . ARG A 1 192 ? 9.226 -12.926 -15.453 1.00 94.69 192 ARG A N 1
ATOM 1525 C CA . ARG A 1 192 ? 8.724 -14.001 -14.592 1.00 94.69 192 ARG A CA 1
ATOM 1526 C C . ARG A 1 192 ? 7.848 -13.429 -13.484 1.00 94.69 192 ARG A C 1
ATOM 1528 O O . ARG A 1 192 ? 6.770 -13.959 -13.228 1.00 94.69 192 ARG A O 1
ATOM 1535 N N . TYR A 1 193 ? 8.307 -12.345 -12.863 1.00 94.69 193 TYR A N 1
ATOM 1536 C CA . TYR A 1 193 ? 7.653 -11.702 -11.732 1.00 94.69 193 TYR A CA 1
ATOM 1537 C C . TYR A 1 193 ? 7.863 -10.181 -11.769 1.00 94.69 193 TYR A C 1
ATOM 1539 O O . TYR A 1 193 ? 8.934 -9.710 -12.153 1.00 94.69 193 TYR A O 1
ATOM 1547 N N . LEU A 1 194 ? 6.850 -9.411 -11.368 1.00 96.50 194 LEU A N 1
ATOM 1548 C CA . LEU A 1 194 ? 6.894 -7.954 -11.277 1.00 96.50 194 LEU A CA 1
ATOM 1549 C C . LEU A 1 194 ? 6.129 -7.467 -10.042 1.00 96.50 194 LEU A C 1
ATOM 1551 O O . LEU A 1 194 ? 4.925 -7.667 -9.950 1.00 96.50 194 LEU A O 1
ATOM 1555 N N . THR A 1 195 ? 6.781 -6.728 -9.154 1.00 95.94 195 THR A N 1
ATOM 1556 C CA . THR A 1 195 ? 6.093 -5.986 -8.087 1.00 95.94 195 THR A CA 1
ATOM 1557 C C . THR A 1 195 ? 6.240 -4.487 -8.300 1.00 95.94 195 THR A C 1
ATOM 1559 O O . THR A 1 195 ? 7.255 -4.016 -8.816 1.00 95.94 195 THR A O 1
ATOM 1562 N N . LEU A 1 196 ? 5.211 -3.747 -7.896 1.00 95.62 196 LEU A N 1
ATOM 1563 C CA . LEU A 1 196 ? 5.134 -2.291 -7.948 1.00 95.62 196 LEU A CA 1
ATOM 1564 C C . LEU A 1 196 ? 4.778 -1.780 -6.552 1.00 95.62 196 LEU A C 1
ATOM 1566 O O . LEU A 1 196 ? 3.965 -2.401 -5.874 1.00 95.62 196 LEU A O 1
ATOM 1570 N N . ASP A 1 197 ? 5.360 -0.661 -6.136 1.00 92.88 197 ASP A N 1
ATOM 1571 C CA . ASP A 1 197 ? 4.996 0.005 -4.884 1.00 92.88 197 ASP A CA 1
ATOM 1572 C C . ASP A 1 197 ? 4.076 1.227 -5.122 1.00 92.88 197 ASP A C 1
ATOM 1574 O O . ASP A 1 197 ? 3.634 1.519 -6.240 1.00 92.88 197 ASP A O 1
ATOM 1578 N N . GLU A 1 198 ? 3.763 1.959 -4.051 1.00 90.06 198 GLU A N 1
ATOM 1579 C CA . GLU A 1 198 ? 2.954 3.189 -4.096 1.00 90.06 198 GLU A CA 1
ATOM 1580 C C . GLU A 1 198 ? 3.717 4.429 -4.630 1.00 90.06 198 GLU A C 1
ATOM 1582 O O . GLU A 1 198 ? 3.113 5.460 -4.920 1.00 90.06 198 GLU A O 1
ATOM 1587 N N . ARG A 1 199 ? 5.049 4.365 -4.742 1.00 91.75 199 ARG A N 1
ATOM 1588 C CA . ARG A 1 199 ? 5.959 5.466 -5.110 1.00 91.75 199 ARG A CA 1
ATOM 1589 C C . ARG A 1 199 ? 6.600 5.297 -6.486 1.00 91.75 199 ARG A C 1
ATOM 1591 O O . ARG A 1 199 ? 7.511 6.057 -6.811 1.00 91.75 199 ARG A O 1
ATOM 1598 N N . LYS A 1 200 ? 6.079 4.385 -7.315 1.00 93.25 200 LYS A N 1
ATOM 1599 C CA . LYS A 1 200 ? 6.629 3.997 -8.632 1.00 93.25 200 LYS A CA 1
ATOM 1600 C C . LYS A 1 200 ? 7.914 3.176 -8.552 1.00 93.25 200 LYS A C 1
ATOM 1602 O O . LYS A 1 200 ? 8.507 2.923 -9.599 1.00 93.25 200 LYS A O 1
ATOM 1607 N N . GLY A 1 201 ? 8.303 2.755 -7.357 1.00 95.31 201 GLY A N 1
ATOM 1608 C CA . GLY A 1 201 ? 9.279 1.714 -7.129 1.00 95.31 201 GLY A CA 1
ATOM 1609 C C . GLY A 1 201 ? 8.823 0.408 -7.765 1.00 95.31 201 GLY A C 1
ATOM 1610 O O . GLY A 1 201 ? 7.633 0.077 -7.800 1.00 95.31 201 GLY A O 1
ATOM 1611 N N . TYR A 1 202 ? 9.773 -0.318 -8.336 1.00 97.19 202 TYR A N 1
ATOM 1612 C CA . TYR A 1 202 ? 9.506 -1.589 -8.986 1.00 97.19 202 TYR A CA 1
ATOM 1613 C C . TYR A 1 202 ? 10.665 -2.554 -8.811 1.00 97.19 202 TYR A C 1
ATOM 1615 O O . TYR A 1 202 ? 11.828 -2.155 -8.740 1.00 97.19 202 TYR A O 1
ATOM 1623 N N . TRP A 1 203 ? 10.325 -3.838 -8.837 1.00 97.31 203 TRP A N 1
ATOM 1624 C CA . TRP A 1 203 ? 11.276 -4.926 -8.997 1.00 97.31 203 TRP A CA 1
ATOM 1625 C C . TRP A 1 203 ? 10.727 -5.939 -9.994 1.00 97.31 203 TRP A C 1
ATOM 1627 O O . TRP A 1 203 ? 9.544 -6.288 -9.971 1.00 97.31 203 TRP A O 1
ATOM 1637 N N . VAL A 1 204 ? 11.591 -6.376 -10.899 1.00 97.62 204 VAL A N 1
ATOM 1638 C CA . VAL A 1 204 ? 11.289 -7.275 -12.007 1.00 97.62 204 VAL A CA 1
ATOM 1639 C C . VAL A 1 204 ? 12.270 -8.428 -11.936 1.00 97.62 204 VAL A C 1
ATOM 1641 O O . VAL A 1 204 ? 13.470 -8.177 -11.964 1.00 97.62 204 VAL A O 1
ATOM 1644 N N . LYS A 1 205 ? 11.786 -9.669 -11.922 1.00 96.75 205 LYS A N 1
ATOM 1645 C CA . LYS A 1 205 ? 12.606 -10.866 -12.147 1.00 96.75 205 LYS A CA 1
ATOM 1646 C C . LYS A 1 205 ? 12.216 -11.473 -13.484 1.00 96.75 205 LYS A C 1
ATOM 1648 O O . LYS A 1 205 ? 11.031 -11.662 -13.765 1.00 96.75 205 LYS A O 1
ATOM 1653 N N . PHE A 1 206 ? 13.196 -11.722 -14.340 1.00 97.06 206 PHE A N 1
ATOM 1654 C CA . PHE A 1 206 ? 13.014 -12.336 -15.654 1.00 97.06 206 PHE A CA 1
ATOM 1655 C C . PHE A 1 206 ? 13.192 -13.858 -15.564 1.00 97.06 206 PHE A C 1
ATOM 1657 O O . PHE A 1 206 ? 13.661 -14.384 -14.555 1.00 97.06 206 PHE A O 1
ATOM 1664 N N . GLU A 1 207 ? 12.780 -14.592 -16.598 1.00 94.94 207 GLU A N 1
ATOM 1665 C CA . GLU A 1 207 ? 12.895 -16.061 -16.605 1.00 94.94 207 GLU A CA 1
ATOM 1666 C C . GLU A 1 207 ? 14.342 -16.580 -16.621 1.00 94.94 207 GLU A C 1
ATOM 1668 O O . GLU A 1 207 ? 14.581 -17.688 -16.153 1.00 94.94 207 GLU A O 1
ATOM 1673 N N . ASP A 1 208 ? 15.309 -15.778 -17.074 1.00 95.69 208 ASP A N 1
ATOM 1674 C CA . ASP A 1 208 ? 16.749 -16.073 -16.968 1.00 95.69 208 ASP A CA 1
ATOM 1675 C C . ASP A 1 208 ? 17.345 -15.777 -15.585 1.00 95.69 208 ASP A C 1
ATOM 1677 O O . ASP A 1 208 ? 18.551 -15.910 -15.400 1.00 95.69 208 ASP A O 1
ATOM 1681 N N . GLY A 1 209 ? 16.527 -15.349 -14.623 1.00 95.44 209 GLY A N 1
ATOM 1682 C CA . GLY A 1 209 ? 16.980 -14.969 -13.288 1.00 95.44 209 GLY A CA 1
ATOM 1683 C C . GLY A 1 209 ? 17.512 -13.541 -13.193 1.00 95.44 209 GLY A C 1
ATOM 1684 O O . GLY A 1 209 ? 17.679 -13.058 -12.078 1.00 95.44 209 GLY A O 1
ATOM 1685 N N . ASN A 1 210 ? 17.693 -12.823 -14.311 1.00 96.12 210 ASN A N 1
ATOM 1686 C CA . ASN A 1 210 ? 18.087 -11.417 -14.259 1.00 96.12 210 ASN A CA 1
ATOM 1687 C C . ASN A 1 210 ? 17.031 -10.596 -13.508 1.00 96.12 210 ASN A C 1
ATOM 1689 O O . ASN A 1 210 ? 15.825 -10.833 -13.646 1.00 96.12 210 ASN A O 1
ATOM 1693 N N . THR A 1 211 ? 17.477 -9.584 -12.767 1.00 97.00 211 THR A N 1
ATOM 1694 C CA . THR A 1 211 ? 16.601 -8.690 -12.007 1.00 97.00 211 THR A CA 1
ATOM 1695 C C . THR A 1 211 ? 16.787 -7.240 -12.435 1.00 97.00 211 THR A C 1
ATOM 1697 O O . THR A 1 211 ? 17.898 -6.804 -12.728 1.00 97.00 211 THR A O 1
ATOM 1700 N N . TRP A 1 212 ? 15.690 -6.483 -12.509 1.00 97.56 212 TRP A N 1
ATOM 1701 C CA . TRP A 1 212 ? 15.705 -5.024 -12.644 1.00 97.56 212 TRP A CA 1
ATOM 1702 C C . TRP A 1 212 ? 14.946 -4.402 -11.487 1.00 97.56 212 TRP A C 1
ATOM 1704 O O . TRP A 1 212 ? 13.835 -4.815 -11.172 1.00 97.56 212 TRP A O 1
ATOM 1714 N N . CYS A 1 213 ? 15.490 -3.332 -10.939 1.00 96.88 213 CYS A N 1
ATOM 1715 C CA . CYS A 1 213 ? 14.858 -2.534 -9.907 1.00 96.88 213 CYS A CA 1
ATOM 1716 C C . CYS A 1 213 ? 15.011 -1.049 -10.226 1.00 96.88 213 CYS A C 1
ATOM 1718 O O . CYS A 1 213 ? 15.887 -0.620 -10.986 1.00 96.88 213 CYS A O 1
ATOM 1720 N N . GLY A 1 214 ? 14.121 -0.247 -9.665 1.00 96.19 214 GLY A N 1
ATOM 1721 C CA . GLY A 1 214 ? 14.235 1.196 -9.736 1.00 96.19 214 GLY A CA 1
ATOM 1722 C C . GLY A 1 214 ? 13.284 1.852 -8.765 1.00 96.19 214 GLY A C 1
ATOM 1723 O O . GLY A 1 214 ? 12.197 1.338 -8.530 1.00 96.19 214 GLY A O 1
ATOM 1724 N N . ASP A 1 215 ? 13.717 2.989 -8.231 1.00 94.44 215 ASP A N 1
ATOM 1725 C CA . ASP A 1 215 ? 12.931 3.851 -7.349 1.00 94.44 215 ASP A CA 1
ATOM 1726 C C . ASP A 1 215 ? 12.429 3.137 -6.068 1.00 94.44 215 ASP A C 1
ATOM 1728 O O . ASP A 1 215 ? 11.443 3.558 -5.469 1.00 94.44 215 ASP A O 1
ATOM 1732 N N . ILE A 1 216 ? 13.128 2.075 -5.639 1.00 93.81 216 ILE A N 1
ATOM 1733 C CA . ILE A 1 216 ? 12.981 1.431 -4.323 1.00 93.81 216 ILE A CA 1
ATOM 1734 C C . ILE A 1 216 ? 13.943 2.072 -3.309 1.00 93.81 216 ILE A C 1
ATOM 1736 O O . ILE A 1 216 ? 14.887 2.752 -3.708 1.00 93.81 216 ILE A O 1
ATOM 1740 N N . ASN A 1 217 ? 13.696 1.904 -2.005 1.00 91.06 217 ASN A N 1
ATOM 1741 C CA . ASN A 1 217 ? 14.590 2.456 -0.981 1.00 91.06 217 ASN A CA 1
ATOM 1742 C C . ASN A 1 217 ? 15.934 1.696 -0.928 1.00 91.06 217 ASN A C 1
ATOM 1744 O O . ASN A 1 217 ? 16.003 0.525 -1.303 1.00 91.06 217 ASN A O 1
ATOM 1748 N N . ASP A 1 218 ? 16.985 2.372 -0.452 1.00 91.38 218 ASP A N 1
ATOM 1749 C CA . ASP A 1 218 ? 18.354 1.824 -0.405 1.00 91.38 218 ASP A CA 1
ATOM 1750 C C . ASP A 1 218 ? 18.413 0.523 0.405 1.00 91.38 218 ASP A C 1
ATOM 1752 O O . ASP A 1 218 ? 19.021 -0.456 -0.002 1.00 91.38 218 ASP A O 1
ATOM 1756 N N . VAL A 1 219 ? 17.655 0.484 1.497 1.00 89.88 219 VAL A N 1
ATOM 1757 C CA . VAL A 1 219 ? 17.482 -0.679 2.370 1.00 89.88 219 VAL A CA 1
ATOM 1758 C C . VAL A 1 219 ? 16.973 -1.919 1.618 1.00 89.88 219 VAL A C 1
ATOM 1760 O O . VAL A 1 219 ? 17.506 -3.009 1.796 1.00 89.88 219 VAL A O 1
ATOM 1763 N N . ALA A 1 220 ? 15.937 -1.781 0.793 1.00 90.94 220 ALA A N 1
ATOM 1764 C CA . ALA A 1 220 ? 15.379 -2.871 0.005 1.00 90.94 220 ALA A CA 1
ATOM 1765 C C . ALA A 1 220 ? 16.344 -3.273 -1.105 1.00 90.94 220 ALA A C 1
ATOM 1767 O O . ALA A 1 220 ? 16.487 -4.459 -1.376 1.00 90.94 220 ALA A O 1
ATOM 1768 N N . GLN A 1 221 ? 17.012 -2.297 -1.724 1.00 94.06 221 GLN A N 1
ATOM 1769 C CA . GLN A 1 221 ? 18.024 -2.550 -2.740 1.00 94.06 221 GLN A CA 1
ATOM 1770 C C . GLN A 1 221 ? 19.169 -3.405 -2.186 1.00 94.06 221 GLN A C 1
ATOM 1772 O O . GLN A 1 221 ? 19.458 -4.453 -2.754 1.00 94.06 221 GLN A O 1
ATOM 1777 N N . GLU A 1 222 ? 19.750 -3.008 -1.053 1.00 92.50 222 GLU A N 1
ATOM 1778 C CA . GLU A 1 222 ? 20.817 -3.747 -0.369 1.00 92.50 222 GLU A CA 1
ATOM 1779 C C . GLU A 1 222 ? 20.384 -5.182 -0.054 1.00 92.50 222 GLU A C 1
ATOM 1781 O O . GLU A 1 222 ? 21.083 -6.131 -0.398 1.00 92.50 222 GLU A O 1
ATOM 1786 N N . THR A 1 223 ? 19.187 -5.360 0.516 1.00 91.75 223 THR A N 1
ATOM 1787 C CA . THR A 1 223 ? 18.671 -6.695 0.844 1.00 91.75 223 THR A CA 1
ATOM 1788 C C . THR A 1 223 ? 18.405 -7.553 -0.404 1.00 91.75 223 THR A C 1
ATOM 1790 O O . THR A 1 223 ? 18.606 -8.766 -0.374 1.00 91.75 223 THR A O 1
ATOM 1793 N N . ILE A 1 224 ? 17.953 -6.959 -1.513 1.00 93.69 224 ILE A N 1
ATOM 1794 C CA . ILE A 1 224 ? 17.760 -7.675 -2.786 1.00 93.69 224 ILE A CA 1
ATOM 1795 C C . ILE A 1 224 ? 19.101 -8.134 -3.357 1.00 93.69 224 ILE A C 1
ATOM 1797 O O . ILE A 1 224 ? 19.193 -9.267 -3.827 1.00 93.69 224 ILE A O 1
ATOM 1801 N N . ASP A 1 225 ? 20.111 -7.265 -3.322 1.00 92.94 225 ASP A N 1
ATOM 1802 C CA . ASP A 1 225 ? 21.445 -7.556 -3.848 1.00 92.94 225 ASP A CA 1
ATOM 1803 C C . ASP A 1 225 ? 22.152 -8.641 -3.021 1.00 92.94 225 ASP A C 1
ATOM 1805 O O . ASP A 1 225 ? 22.885 -9.460 -3.574 1.00 92.94 225 ASP A O 1
ATOM 1809 N N . GLU A 1 226 ? 21.896 -8.678 -1.713 1.00 93.56 226 GLU A N 1
ATOM 1810 C CA . GLU A 1 226 ? 22.435 -9.688 -0.805 1.00 93.56 226 GLU A CA 1
ATOM 1811 C C . GLU A 1 226 ? 21.750 -11.055 -0.948 1.00 93.56 226 GLU A C 1
ATOM 1813 O O . GLU A 1 226 ? 22.422 -12.086 -0.977 1.00 93.56 226 GLU A O 1
ATOM 1818 N N . LEU A 1 227 ? 20.416 -11.081 -1.023 1.00 93.25 227 LEU A N 1
ATOM 1819 C CA . LEU A 1 227 ? 19.645 -12.321 -0.880 1.00 93.25 227 LEU A CA 1
ATOM 1820 C C . LEU A 1 227 ? 19.161 -12.941 -2.198 1.00 93.25 227 LEU A C 1
ATOM 1822 O O . LEU A 1 227 ? 18.608 -14.038 -2.146 1.00 93.25 227 LEU A O 1
ATOM 1826 N N . ASP A 1 228 ? 19.294 -12.249 -3.337 1.00 94.56 228 ASP A N 1
ATOM 1827 C CA . ASP A 1 228 ? 18.745 -12.636 -4.655 1.00 94.56 228 ASP A CA 1
ATOM 1828 C C . ASP A 1 228 ? 17.370 -13.338 -4.567 1.00 94.56 228 ASP A C 1
ATOM 1830 O O . ASP A 1 228 ? 17.221 -14.530 -4.865 1.00 94.56 228 ASP A O 1
ATOM 1834 N N . PRO A 1 229 ? 16.322 -12.621 -4.131 1.00 94.44 229 PRO A N 1
ATOM 1835 C CA . PRO A 1 229 ? 15.064 -13.255 -3.777 1.00 94.44 229 PRO A CA 1
ATOM 1836 C C . PRO A 1 229 ? 14.380 -13.925 -4.970 1.00 94.44 229 PRO A C 1
ATOM 1838 O O . PRO A 1 229 ? 14.324 -13.390 -6.082 1.00 94.44 229 PRO A O 1
ATOM 1841 N N . GLU A 1 230 ? 13.804 -15.104 -4.744 1.00 92.44 230 GLU A N 1
ATOM 1842 C CA . GLU A 1 230 ? 12.953 -15.799 -5.716 1.00 92.44 230 GLU A CA 1
ATOM 1843 C C . GLU A 1 230 ? 11.651 -15.029 -5.952 1.00 92.44 230 GLU A C 1
ATOM 1845 O O . GLU A 1 230 ? 11.184 -14.914 -7.089 1.00 92.44 230 GLU A O 1
ATOM 1850 N N . TYR A 1 231 ? 11.103 -14.467 -4.872 1.00 91.12 231 TYR A N 1
ATOM 1851 C CA . TYR A 1 231 ? 9.904 -13.640 -4.869 1.00 91.12 231 TYR A CA 1
ATOM 1852 C C . TYR A 1 231 ? 10.144 -12.409 -4.007 1.00 91.12 231 TYR A C 1
ATOM 1854 O O . TYR A 1 231 ? 10.709 -12.513 -2.925 1.00 91.12 231 TYR A O 1
ATOM 1862 N N . LEU A 1 232 ? 9.665 -11.256 -4.455 1.00 92.56 232 LEU A N 1
ATOM 1863 C CA . LEU A 1 232 ? 9.683 -10.017 -3.686 1.00 92.56 232 LEU A CA 1
ATOM 1864 C C . LEU A 1 232 ? 8.333 -9.338 -3.857 1.00 92.56 232 LEU A C 1
ATOM 1866 O O . LEU A 1 232 ? 7.873 -9.162 -4.977 1.00 92.56 232 LEU A O 1
ATOM 1870 N N . THR A 1 233 ? 7.704 -8.911 -2.776 1.00 92.12 233 THR A N 1
ATOM 1871 C CA . THR A 1 233 ? 6.565 -8.000 -2.840 1.00 92.12 233 THR A CA 1
ATOM 1872 C C . THR A 1 233 ? 6.926 -6.719 -2.122 1.00 92.12 233 THR A C 1
ATOM 1874 O O . THR A 1 233 ? 7.328 -6.744 -0.959 1.00 92.12 233 THR A O 1
ATOM 1877 N N . LEU A 1 234 ? 6.786 -5.606 -2.833 1.00 92.06 234 LEU A N 1
ATOM 1878 C CA . LEU A 1 234 ? 6.972 -4.278 -2.271 1.00 92.06 234 LEU A CA 1
ATOM 1879 C C . LEU A 1 234 ? 5.681 -3.849 -1.575 1.00 92.06 234 LEU A C 1
ATOM 1881 O O . LEU A 1 234 ? 4.583 -3.969 -2.119 1.00 92.06 234 LEU A O 1
ATOM 1885 N N . GLY A 1 235 ? 5.832 -3.371 -0.352 1.00 87.44 235 GLY A N 1
ATOM 1886 C CA . GLY A 1 235 ? 4.784 -2.797 0.464 1.00 87.44 235 GLY A CA 1
ATOM 1887 C C . GLY A 1 235 ? 4.769 -1.265 0.418 1.00 87.44 235 GLY A C 1
ATOM 1888 O O . GLY A 1 235 ? 5.568 -0.625 -0.273 1.00 87.44 235 GLY A O 1
ATOM 1889 N N . PRO A 1 236 ? 3.823 -0.651 1.143 1.00 82.06 236 PRO A N 1
ATOM 1890 C CA . PRO A 1 236 ? 3.772 0.797 1.330 1.00 82.06 236 PRO A CA 1
ATOM 1891 C C . PRO A 1 236 ? 5.040 1.304 2.033 1.00 82.06 236 PRO A C 1
ATOM 1893 O O . PRO A 1 236 ? 5.667 0.578 2.791 1.00 82.06 236 PRO A O 1
ATOM 1896 N N . ILE A 1 237 ? 5.415 2.568 1.810 1.00 83.75 237 ILE A N 1
ATOM 1897 C CA . ILE A 1 237 ? 6.475 3.263 2.572 1.00 83.75 237 ILE A CA 1
ATOM 1898 C C . ILE A 1 237 ? 7.870 2.586 2.496 1.00 83.75 237 ILE A C 1
ATOM 1900 O O . ILE A 1 237 ? 8.821 3.039 3.129 1.00 83.75 237 ILE A O 1
ATOM 1904 N N . GLY A 1 238 ? 8.051 1.607 1.605 1.00 82.06 238 GLY A N 1
ATOM 1905 C CA . GLY A 1 238 ? 9.308 0.881 1.444 1.00 82.06 238 GLY A CA 1
ATOM 1906 C C . GLY A 1 238 ? 9.432 -0.365 2.324 1.00 82.06 238 GLY A C 1
ATOM 1907 O O . GLY A 1 238 ? 10.531 -0.907 2.450 1.00 82.06 238 GLY A O 1
ATOM 1908 N N . ASP A 1 239 ? 8.318 -0.813 2.899 1.00 88.25 239 ASP A N 1
ATOM 1909 C CA . ASP A 1 239 ? 8.174 -2.149 3.463 1.00 88.25 239 ASP A CA 1
ATOM 1910 C C . ASP A 1 239 ? 8.349 -3.185 2.346 1.00 88.25 239 ASP A C 1
ATOM 1912 O O . ASP A 1 239 ? 8.040 -2.920 1.181 1.00 88.25 239 ASP A O 1
ATOM 1916 N N . PHE A 1 240 ? 8.820 -4.383 2.673 1.00 90.44 240 PHE A N 1
ATOM 1917 C CA . PHE A 1 240 ? 8.859 -5.472 1.702 1.00 90.44 240 PHE A CA 1
ATOM 1918 C C . PHE A 1 240 ? 8.846 -6.839 2.372 1.00 90.44 240 PHE A C 1
ATOM 1920 O O . PHE A 1 240 ? 9.207 -7.016 3.538 1.00 90.44 240 PHE A O 1
ATOM 1927 N N . PHE A 1 241 ? 8.444 -7.823 1.581 1.00 90.44 241 PHE A N 1
ATOM 1928 C CA . PHE A 1 241 ? 8.559 -9.232 1.904 1.00 90.44 241 PHE A CA 1
ATOM 1929 C C . PHE A 1 241 ? 9.220 -9.943 0.751 1.00 90.44 241 PHE A C 1
ATOM 1931 O O . PHE A 1 241 ? 8.840 -9.748 -0.403 1.00 90.44 241 PHE A O 1
ATOM 1938 N N . LEU A 1 242 ? 10.184 -10.782 1.071 1.00 91.50 242 LEU A N 1
ATOM 1939 C CA . LEU A 1 242 ? 10.894 -11.570 0.093 1.00 91.50 242 LEU A CA 1
ATOM 1940 C C . LEU A 1 242 ? 10.924 -13.030 0.501 1.00 91.50 242 LEU A C 1
ATOM 1942 O O . LEU A 1 242 ? 10.763 -13.366 1.670 1.00 91.50 242 LEU A O 1
ATOM 1946 N N . VAL A 1 243 ? 11.118 -13.889 -0.485 1.00 88.50 243 VAL A N 1
ATOM 1947 C CA . VAL A 1 243 ? 11.319 -15.318 -0.290 1.00 88.50 243 VAL A CA 1
ATOM 1948 C C . VAL A 1 243 ? 12.613 -15.698 -0.982 1.00 88.50 243 VAL A C 1
ATOM 1950 O O . VAL A 1 243 ? 12.748 -15.468 -2.185 1.00 88.50 243 VAL A O 1
ATOM 1953 N N . THR A 1 244 ? 13.529 -16.301 -0.236 1.00 90.69 244 THR A N 1
ATOM 1954 C CA . THR A 1 244 ? 14.807 -16.819 -0.734 1.00 90.69 244 THR A CA 1
ATOM 1955 C C . THR A 1 244 ? 14.954 -18.249 -0.235 1.00 90.69 244 THR A C 1
ATOM 1957 O O . THR A 1 244 ? 14.779 -18.492 0.955 1.00 90.69 244 THR A O 1
ATOM 1960 N N . ASN A 1 245 ? 15.257 -19.204 -1.120 1.00 88.94 245 ASN A N 1
ATOM 1961 C CA . ASN A 1 245 ? 15.422 -20.620 -0.763 1.00 88.94 245 ASN A CA 1
ATOM 1962 C C . ASN A 1 245 ? 14.208 -21.210 -0.013 1.00 88.94 245 ASN A C 1
ATOM 1964 O O . ASN A 1 245 ? 14.355 -22.027 0.892 1.00 88.94 245 ASN A O 1
ATOM 1968 N N . GLY A 1 246 ? 12.997 -20.760 -0.356 1.00 84.38 246 GLY A N 1
ATOM 1969 C CA . GLY A 1 246 ? 11.756 -21.150 0.324 1.00 84.38 246 GLY A CA 1
ATOM 1970 C C . GLY A 1 246 ? 11.511 -20.491 1.690 1.00 84.38 246 GLY A C 1
ATOM 1971 O O . GLY A 1 246 ? 10.424 -20.654 2.243 1.00 84.38 246 GLY A O 1
ATOM 1972 N N . GLU A 1 247 ? 12.456 -19.710 2.216 1.00 85.50 247 GLU A N 1
ATOM 1973 C CA . GLU A 1 247 ? 12.307 -18.981 3.476 1.00 85.50 247 GLU A CA 1
ATOM 1974 C C . GLU A 1 247 ? 11.798 -17.560 3.230 1.00 85.50 247 GLU A C 1
ATOM 1976 O O . GLU A 1 247 ? 12.368 -16.796 2.448 1.00 85.50 247 GLU A O 1
ATOM 1981 N N . GLY A 1 248 ? 10.702 -17.199 3.899 1.00 83.81 248 GLY A N 1
ATOM 1982 C CA . GLY A 1 248 ? 10.138 -15.855 3.847 1.00 83.81 248 GLY A CA 1
ATOM 1983 C C . GLY A 1 248 ? 10.810 -14.929 4.857 1.00 83.81 248 GLY A C 1
ATOM 1984 O O . GLY A 1 248 ? 10.804 -15.223 6.049 1.00 83.81 248 GLY A O 1
ATOM 1985 N N . LYS A 1 249 ? 11.316 -13.783 4.399 1.00 85.62 249 LYS A N 1
ATOM 1986 C CA . LYS A 1 249 ? 11.813 -12.694 5.248 1.00 85.62 249 LYS A CA 1
ATOM 1987 C C . LYS A 1 249 ? 10.980 -11.435 5.021 1.00 85.62 249 LYS A C 1
ATOM 1989 O O . LYS A 1 249 ? 10.571 -11.135 3.900 1.00 85.62 249 LYS A O 1
ATOM 1994 N N . TRP A 1 250 ? 10.743 -10.674 6.083 1.00 84.19 250 TRP A N 1
ATOM 1995 C CA . TRP A 1 250 ? 10.072 -9.375 6.013 1.00 84.19 250 TRP A CA 1
ATOM 1996 C C . TRP A 1 250 ? 10.970 -8.272 6.559 1.00 84.19 250 TRP A C 1
ATOM 1998 O O . TRP A 1 250 ? 11.775 -8.498 7.461 1.00 84.19 250 TRP A O 1
ATOM 2008 N N . ARG A 1 251 ? 10.772 -7.045 6.076 1.00 79.62 251 ARG A N 1
ATOM 2009 C CA . ARG A 1 251 ? 11.344 -5.843 6.686 1.00 79.62 251 ARG A CA 1
ATOM 2010 C C . ARG A 1 251 ? 10.281 -4.756 6.757 1.00 79.62 251 ARG A C 1
ATOM 2012 O O . ARG A 1 251 ? 9.539 -4.553 5.801 1.00 79.62 251 ARG A O 1
ATOM 2019 N N . ALA A 1 252 ? 10.228 -4.090 7.914 1.00 65.06 252 ALA A N 1
ATOM 2020 C CA . ALA A 1 252 ? 9.251 -3.055 8.254 1.00 65.06 252 ALA A CA 1
ATOM 2021 C C . ALA A 1 252 ? 7.793 -3.545 8.150 1.00 65.06 252 ALA A C 1
ATOM 2023 O O . ALA A 1 252 ? 7.017 -3.157 7.295 1.00 65.06 252 ALA A O 1
ATOM 2024 N N . CYS A 1 253 ? 7.391 -4.440 9.052 1.00 53.00 253 CYS A N 1
ATOM 2025 C CA . CYS A 1 253 ? 5.988 -4.823 9.162 1.00 53.00 253 CYS A CA 1
ATOM 2026 C C . CYS A 1 253 ? 5.130 -3.589 9.528 1.00 53.00 253 CYS A C 1
ATOM 2028 O O . CYS A 1 253 ? 5.409 -2.935 10.540 1.00 53.00 253 CYS A O 1
ATOM 2030 N N . PRO A 1 254 ? 4.020 -3.303 8.818 1.00 47.34 254 PRO A N 1
ATOM 2031 C CA . PRO A 1 254 ? 3.125 -2.218 9.202 1.00 47.34 254 PRO A CA 1
ATOM 2032 C C . PRO A 1 254 ? 2.342 -2.515 10.497 1.00 47.34 254 PRO A C 1
ATOM 2034 O O . PRO A 1 254 ? 1.478 -1.732 10.892 1.00 47.34 254 PRO A O 1
ATOM 2037 N N . CYS A 1 255 ? 2.652 -3.599 11.224 1.00 44.28 255 CYS A N 1
ATOM 2038 C CA . CYS A 1 255 ? 2.061 -3.940 12.522 1.00 44.28 255 CYS A CA 1
ATOM 2039 C C . CYS A 1 255 ? 2.111 -2.790 13.535 1.00 44.28 255 CYS A C 1
ATOM 2041 O O . CYS A 1 255 ? 1.124 -2.572 14.245 1.00 44.28 255 CYS A O 1
ATOM 2043 N N . ASN A 1 256 ? 3.154 -1.954 13.510 1.00 42.00 256 ASN A N 1
ATOM 2044 C CA . ASN A 1 256 ? 3.217 -0.771 14.374 1.00 42.00 256 ASN A CA 1
ATOM 2045 C C . ASN A 1 256 ? 2.151 0.292 14.032 1.00 42.00 256 ASN A C 1
ATOM 2047 O O . ASN A 1 256 ? 1.711 1.027 14.921 1.00 42.00 256 ASN A O 1
ATOM 2051 N N . GLN A 1 257 ? 1.671 0.353 12.784 1.00 44.66 257 GLN A N 1
ATOM 2052 C CA . GLN A 1 257 ? 0.498 1.147 12.396 1.00 44.66 257 GLN A CA 1
ATOM 2053 C C . GLN A 1 257 ? -0.828 0.378 12.579 1.00 44.66 257 GLN A C 1
ATOM 2055 O O . GLN A 1 257 ? -1.850 1.000 12.887 1.00 44.66 257 GLN A O 1
ATOM 2060 N N . PHE A 1 258 ? -0.837 -0.957 12.465 1.00 43.56 258 PHE A N 1
ATOM 2061 C CA . PHE A 1 258 ? -2.047 -1.788 12.602 1.00 43.56 258 PHE A CA 1
ATOM 2062 C C . PHE A 1 258 ? -2.615 -1.837 14.017 1.00 43.56 258 PHE A C 1
ATOM 2064 O O . PHE A 1 258 ? -3.833 -1.705 14.184 1.00 43.56 258 PHE A O 1
ATOM 2071 N N . HIS A 1 259 ? -1.765 -1.916 15.044 1.00 39.16 259 HIS A N 1
ATOM 2072 C CA . HIS A 1 259 ? -2.225 -1.869 16.438 1.00 39.16 259 HIS A CA 1
ATOM 2073 C C . HIS A 1 259 ? -2.955 -0.553 16.749 1.00 39.16 259 HIS A C 1
ATOM 2075 O O . HIS A 1 259 ? -3.893 -0.519 17.546 1.00 39.16 259 HIS A O 1
ATOM 2081 N N . ARG A 1 260 ? -2.569 0.536 16.072 1.00 38.91 260 ARG A N 1
ATOM 2082 C CA . ARG A 1 260 ? -3.071 1.891 16.331 1.00 38.91 260 ARG A CA 1
ATOM 2083 C C . ARG A 1 260 ? -4.464 2.161 15.753 1.00 38.91 260 ARG A C 1
ATOM 2085 O O . ARG A 1 260 ? -5.109 3.103 16.207 1.00 38.91 260 ARG A O 1
ATOM 2092 N N . ARG A 1 261 ? -4.936 1.389 14.760 1.00 36.25 261 ARG A N 1
ATOM 2093 C CA . ARG A 1 261 ? -6.158 1.727 13.995 1.00 36.25 261 ARG A CA 1
ATOM 2094 C C . ARG A 1 261 ? -7.367 0.821 14.251 1.00 36.25 261 ARG A C 1
ATOM 2096 O O . ARG A 1 261 ? -8.486 1.284 14.045 1.00 36.25 261 ARG A O 1
ATOM 2103 N N . TYR A 1 262 ? -7.177 -0.421 14.710 1.00 32.22 262 TYR A N 1
ATOM 2104 C CA . TYR A 1 262 ? -8.273 -1.406 14.763 1.00 32.22 262 TYR A CA 1
ATOM 2105 C C . TYR A 1 262 ? -8.499 -2.123 16.104 1.00 32.22 262 TYR A C 1
ATOM 2107 O O . TYR A 1 262 ? -9.385 -2.969 16.161 1.00 32.22 262 TYR A O 1
ATOM 2115 N N . HIS A 1 263 ? -7.777 -1.794 17.186 1.00 32.91 263 HIS A N 1
ATOM 2116 C CA . HIS A 1 263 ? -7.916 -2.467 18.497 1.00 32.91 263 HIS A CA 1
ATOM 2117 C C . HIS A 1 2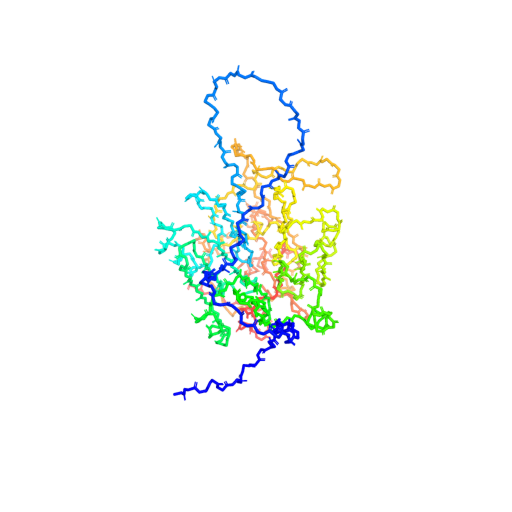63 ? -7.889 -4.013 18.422 1.00 32.91 263 HIS A C 1
ATOM 2119 O O . HIS A 1 263 ? -8.456 -4.691 19.277 1.00 32.91 263 HIS A O 1
ATOM 2125 N N . LEU A 1 264 ? -7.252 -4.589 17.400 1.00 27.73 264 LEU A N 1
ATOM 2126 C CA . LEU A 1 264 ? -7.049 -6.029 17.309 1.00 27.73 264 LEU A CA 1
ATOM 2127 C C . LEU A 1 264 ? -5.748 -6.350 18.041 1.00 27.73 264 LEU A C 1
ATOM 2129 O O . LEU A 1 264 ? -4.664 -5.981 17.601 1.00 27.73 264 LEU A O 1
ATOM 2133 N N . PHE A 1 265 ? -5.903 -6.964 19.211 1.00 28.75 265 PHE A N 1
ATOM 2134 C CA . PHE A 1 265 ? -4.819 -7.425 20.066 1.00 28.75 265 PHE A CA 1
ATOM 2135 C C . PHE A 1 265 ? -4.041 -8.553 19.381 1.00 28.75 265 PHE A C 1
ATOM 2137 O O . PHE A 1 265 ? -4.550 -9.661 19.236 1.00 28.75 265 PHE A O 1
ATOM 2144 N N . VAL A 1 266 ? -2.778 -8.290 19.068 1.00 29.78 266 VAL A N 1
ATOM 2145 C CA . VAL A 1 266 ? -1.698 -9.270 19.217 1.00 29.78 266 VAL A CA 1
ATOM 2146 C C . VAL A 1 266 ? -0.637 -8.545 20.048 1.00 29.78 266 VAL A C 1
ATOM 2148 O O . VAL A 1 266 ? -0.310 -7.421 19.700 1.00 29.78 266 VAL A O 1
ATOM 2151 N N . PRO A 1 267 ? -0.160 -9.043 21.196 1.00 29.12 267 PRO A N 1
ATOM 2152 C CA . PRO A 1 267 ? 0.818 -8.294 21.988 1.00 29.12 267 PRO A CA 1
ATOM 2153 C C . PRO A 1 267 ? 2.152 -8.199 21.234 1.00 29.12 267 PRO A C 1
ATOM 2155 O O . PRO A 1 267 ? 2.646 -9.220 20.757 1.00 29.12 267 PRO A O 1
ATOM 2158 N N . SER A 1 268 ? 2.741 -6.999 21.161 1.00 39.00 268 SER A N 1
ATOM 2159 C CA . SER A 1 268 ? 4.014 -6.697 20.473 1.00 39.00 268 SER A CA 1
ATOM 2160 C C . SER A 1 268 ? 5.231 -7.448 21.027 1.00 39.00 268 SER A C 1
ATOM 2162 O O . SER A 1 268 ? 6.301 -7.412 20.435 1.00 39.00 268 SER A O 1
ATOM 2164 N N . GLU A 1 269 ? 5.074 -8.135 22.155 1.00 37.88 269 GLU A N 1
ATOM 2165 C CA . GLU A 1 269 ? 6.135 -8.852 22.866 1.00 37.88 269 GLU A CA 1
ATOM 2166 C C . GLU A 1 269 ? 6.435 -10.248 22.283 1.00 37.88 269 GLU A C 1
ATOM 2168 O O . GLU A 1 269 ? 7.363 -10.912 22.734 1.00 37.88 269 GLU A O 1
ATOM 2173 N N . HIS A 1 270 ? 5.687 -10.686 21.260 1.00 38.03 270 HIS A N 1
ATOM 2174 C CA . HIS A 1 270 ? 5.848 -11.999 20.613 1.00 38.03 270 HIS A CA 1
ATOM 2175 C C . HIS A 1 270 ? 6.722 -11.969 19.352 1.00 38.03 270 HIS A C 1
ATOM 2177 O O . HIS A 1 270 ? 6.833 -12.977 18.666 1.00 38.03 270 HIS A O 1
ATOM 2183 N N . CYS A 1 271 ? 7.342 -10.829 19.046 1.00 33.88 271 CYS A N 1
ATOM 2184 C CA . CYS A 1 271 ? 8.388 -10.713 18.038 1.00 33.88 271 CYS A CA 1
ATOM 2185 C C . CYS A 1 271 ? 9.687 -10.375 18.774 1.00 33.88 271 CYS A C 1
ATOM 2187 O O . CYS A 1 271 ? 9.964 -9.201 19.019 1.00 33.88 271 CYS A O 1
ATOM 2189 N N . ARG A 1 272 ? 10.466 -11.384 19.179 1.00 37.22 272 ARG A N 1
ATOM 2190 C CA . ARG A 1 272 ? 11.833 -11.135 19.650 1.00 37.22 272 ARG A CA 1
ATOM 2191 C C . ARG A 1 272 ? 12.756 -11.137 18.439 1.00 37.22 272 ARG A C 1
ATOM 2193 O O . ARG A 1 272 ? 12.797 -12.111 17.694 1.00 37.22 272 ARG A O 1
ATOM 2200 N N . GLY A 1 273 ? 13.449 -10.019 18.247 1.00 34.16 273 GLY A N 1
ATOM 2201 C CA . GLY A 1 273 ? 14.689 -10.006 17.491 1.00 34.16 273 GLY A CA 1
ATOM 2202 C C . GLY A 1 273 ? 15.780 -10.605 18.365 1.00 34.16 273 GLY A C 1
ATOM 2203 O O . GLY A 1 273 ? 15.971 -10.126 19.483 1.00 34.16 273 GLY A O 1
ATOM 2204 N N . GLU A 1 274 ? 16.457 -11.652 17.904 1.00 37.50 274 GLU A N 1
ATOM 2205 C CA . GLU A 1 274 ? 17.805 -11.920 18.406 1.00 37.50 274 GLU A CA 1
ATOM 2206 C C . GLU A 1 274 ? 18.735 -10.935 17.693 1.00 37.50 274 GLU A C 1
ATOM 2208 O O . GLU A 1 274 ? 18.807 -10.918 16.465 1.00 37.50 274 GLU A O 1
ATOM 2213 N N . GLU A 1 275 ? 19.362 -10.044 18.464 1.00 36.81 275 GLU A N 1
ATOM 2214 C CA . GLU A 1 275 ? 20.437 -9.185 17.972 1.00 36.81 275 GLU A CA 1
ATOM 2215 C C . GLU A 1 275 ? 21.696 -10.046 17.856 1.00 36.81 275 GLU A C 1
ATOM 2217 O O . GLU A 1 275 ? 22.385 -10.288 18.848 1.00 36.81 275 GLU A O 1
ATOM 2222 N N . ASP A 1 276 ? 21.979 -10.520 16.645 1.00 35.47 276 ASP A N 1
ATOM 2223 C CA . ASP A 1 276 ? 23.260 -11.134 16.298 1.00 35.47 276 ASP A CA 1
ATOM 2224 C C . ASP A 1 276 ? 23.949 -10.231 15.258 1.00 35.47 276 ASP A C 1
ATOM 2226 O O . ASP A 1 276 ? 23.934 -10.474 14.054 1.00 35.47 276 ASP A O 1
ATOM 2230 N N . GLY A 1 277 ? 24.481 -9.096 15.729 1.00 54.16 277 GLY A N 1
ATOM 2231 C CA . GLY A 1 277 ? 25.088 -8.057 14.884 1.00 54.16 277 GLY A CA 1
ATOM 2232 C C . GLY A 1 277 ? 24.100 -7.005 14.352 1.00 54.16 277 GLY A C 1
ATOM 2233 O O . GLY A 1 277 ? 23.080 -6.730 14.975 1.00 54.16 277 GLY A O 1
ATOM 2234 N N . ASP A 1 278 ? 24.427 -6.381 13.212 1.00 37.00 278 ASP A N 1
ATOM 2235 C CA . ASP A 1 278 ? 23.642 -5.299 12.576 1.00 37.00 278 ASP A CA 1
ATOM 2236 C C . ASP A 1 278 ? 22.327 -5.784 11.906 1.00 37.00 278 ASP A C 1
ATOM 2238 O O . ASP A 1 278 ? 21.618 -4.997 11.273 1.00 37.00 278 ASP A O 1
ATOM 2242 N N . GLU A 1 279 ? 21.967 -7.066 12.049 1.00 36.91 279 GLU A N 1
ATOM 2243 C CA . GLU A 1 279 ? 20.729 -7.654 11.528 1.00 36.91 279 GLU A CA 1
ATOM 2244 C C . GLU A 1 279 ? 19.720 -7.969 12.645 1.00 36.91 279 GLU A C 1
ATOM 2246 O O . GLU A 1 279 ? 20.041 -8.600 13.649 1.00 36.91 279 GLU A O 1
ATOM 2251 N N . ILE A 1 280 ? 18.456 -7.577 12.440 1.00 38.56 280 ILE A N 1
ATOM 2252 C CA . ILE A 1 280 ? 17.329 -7.950 13.310 1.00 38.56 280 ILE A CA 1
ATOM 2253 C C . ILE A 1 280 ? 16.514 -9.040 12.603 1.00 38.56 280 ILE A C 1
ATOM 2255 O O . ILE A 1 280 ? 15.744 -8.745 11.685 1.00 38.56 280 ILE A O 1
ATOM 2259 N N . ASN A 1 281 ? 16.647 -10.287 13.062 1.00 37.78 281 ASN A N 1
ATOM 2260 C CA . ASN A 1 281 ? 15.842 -11.428 12.616 1.00 37.78 281 ASN A CA 1
ATOM 2261 C C . ASN A 1 281 ? 14.625 -11.607 13.534 1.00 37.78 281 ASN A C 1
ATOM 2263 O O . ASN A 1 281 ? 14.778 -11.852 14.724 1.00 37.78 281 ASN A O 1
ATOM 2267 N N . TYR A 1 282 ? 13.405 -11.486 13.005 1.00 36.44 282 TYR A N 1
ATOM 2268 C CA . TYR A 1 282 ? 12.183 -11.636 13.804 1.00 36.44 282 TYR A CA 1
ATOM 2269 C C . TYR A 1 282 ? 11.737 -13.104 13.866 1.00 36.44 282 TYR A C 1
ATOM 2271 O O . TYR A 1 282 ? 11.282 -13.647 12.860 1.00 36.44 282 TYR A O 1
ATOM 2279 N N . HIS A 1 283 ? 11.779 -13.713 15.056 1.00 35.88 283 HIS A N 1
ATOM 2280 C CA . HIS A 1 283 ? 11.095 -14.977 15.349 1.00 35.88 283 HIS A CA 1
ATOM 2281 C C . HIS A 1 283 ? 9.796 -14.718 16.129 1.00 35.88 283 HIS A C 1
ATOM 2283 O O . HIS A 1 283 ? 9.766 -13.923 17.074 1.00 35.88 283 HIS A O 1
ATOM 2289 N N . CYS A 1 284 ? 8.707 -15.380 15.722 1.00 31.75 284 CYS A N 1
ATOM 2290 C CA . CYS A 1 284 ? 7.410 -15.292 16.393 1.00 31.75 284 CYS A CA 1
ATOM 2291 C C . CYS A 1 284 ? 7.194 -16.487 17.330 1.00 31.75 284 CYS A C 1
ATOM 2293 O O . CYS A 1 284 ? 6.783 -17.549 16.869 1.00 31.75 284 CYS A O 1
ATOM 2295 N N . ASP A 1 285 ? 7.409 -16.296 18.633 1.00 32.47 285 ASP A N 1
ATOM 2296 C CA . ASP A 1 285 ? 7.093 -17.286 19.671 1.00 32.47 285 ASP A CA 1
ATOM 2297 C C . ASP A 1 285 ? 5.920 -16.806 20.530 1.00 32.47 285 ASP A C 1
ATOM 2299 O O . ASP A 1 285 ? 5.955 -15.716 21.096 1.00 32.47 285 ASP A O 1
ATOM 2303 N N . ILE A 1 286 ? 4.873 -17.633 20.646 1.00 30.98 286 ILE A N 1
ATOM 2304 C CA . ILE A 1 286 ? 3.638 -17.337 21.388 1.00 30.98 286 ILE A CA 1
ATOM 2305 C C . ILE A 1 286 ? 3.714 -17.966 22.786 1.00 30.98 286 ILE A C 1
ATOM 2307 O O . ILE A 1 286 ? 3.287 -19.104 22.952 1.00 30.98 286 ILE A O 1
ATOM 2311 N N . ASN A 1 287 ? 4.214 -17.248 23.801 1.00 31.81 287 ASN A N 1
ATOM 2312 C CA . ASN A 1 287 ? 3.941 -17.556 25.215 1.00 31.81 287 ASN A CA 1
ATOM 2313 C C . ASN A 1 287 ? 4.026 -16.308 26.123 1.00 31.81 287 ASN A C 1
ATOM 2315 O O . ASN A 1 287 ? 5.012 -15.579 26.129 1.00 31.81 287 ASN A O 1
ATOM 2319 N N . ARG A 1 288 ? 2.955 -16.105 26.906 1.00 35.03 288 ARG A N 1
ATOM 2320 C CA . ARG A 1 288 ? 2.633 -14.948 27.769 1.00 35.03 288 ARG A CA 1
ATOM 2321 C C . ARG A 1 288 ? 3.590 -14.744 28.951 1.00 35.03 288 ARG A C 1
ATOM 2323 O O . ARG A 1 288 ? 3.825 -15.699 29.684 1.00 35.03 288 ARG A O 1
ATOM 2330 N N . ASN A 1 289 ? 3.928 -13.482 29.247 1.00 36.84 289 ASN A N 1
ATOM 2331 C CA . ASN A 1 289 ? 3.930 -12.925 30.612 1.00 36.84 289 ASN A CA 1
ATOM 2332 C C . ASN A 1 289 ? 3.793 -11.385 30.602 1.00 36.84 289 ASN A C 1
ATOM 2334 O O . ASN A 1 289 ? 4.463 -10.713 29.834 1.00 36.84 289 ASN A O 1
ATOM 2338 N N . ASP A 1 290 ? 2.897 -10.876 31.458 1.00 52.34 290 ASP A N 1
ATOM 2339 C CA . ASP A 1 290 ? 2.396 -9.494 31.583 1.00 52.34 290 ASP A CA 1
ATOM 2340 C C . ASP A 1 290 ? 3.313 -8.579 32.423 1.00 52.34 290 ASP A C 1
ATOM 2342 O O . ASP A 1 290 ? 3.533 -8.845 33.609 1.00 52.34 290 ASP A O 1
ATOM 2346 N N . SER A 1 291 ? 3.710 -7.426 31.873 1.00 45.53 291 SER A N 1
ATOM 2347 C CA . SER A 1 291 ? 3.943 -6.199 32.667 1.00 45.53 291 SER A CA 1
ATOM 2348 C C . SER A 1 291 ? 3.396 -4.900 32.044 1.00 45.53 291 SER A C 1
ATOM 2350 O O . SER A 1 291 ? 3.409 -3.868 32.708 1.00 45.53 291 SER A O 1
ATOM 2352 N N . GLY A 1 292 ? 2.805 -4.943 30.842 1.00 52.44 292 GLY A N 1
ATOM 2353 C CA . GLY A 1 292 ? 1.760 -4.009 30.391 1.00 52.44 292 GLY A CA 1
ATOM 2354 C C . GLY A 1 292 ? 2.100 -2.512 30.299 1.00 52.44 292 GLY A C 1
ATOM 2355 O O . GLY A 1 292 ? 1.176 -1.696 30.259 1.00 52.44 292 GLY A O 1
ATOM 2356 N N . GLU A 1 293 ? 3.372 -2.115 30.259 1.00 60.50 293 GLU A N 1
ATOM 2357 C CA . GLU A 1 293 ? 3.751 -0.711 30.079 1.00 60.50 293 GLU A CA 1
ATOM 2358 C C . GLU A 1 293 ? 3.672 -0.333 28.589 1.00 60.50 293 GLU A C 1
ATOM 2360 O O . GLU A 1 293 ? 4.466 -0.776 27.761 1.00 60.50 293 GLU A O 1
ATOM 2365 N N . GLN A 1 294 ? 2.663 0.463 28.215 1.00 58.03 294 GLN A N 1
ATOM 2366 C CA . GLN A 1 294 ? 2.492 0.924 26.835 1.00 58.03 294 GLN A CA 1
ATOM 2367 C C . GLN A 1 294 ? 3.560 1.965 26.485 1.00 58.03 294 GLN A C 1
ATOM 2369 O O . GLN A 1 294 ? 3.420 3.140 26.823 1.00 58.03 294 GLN A O 1
ATOM 2374 N N . SER A 1 295 ? 4.600 1.556 25.758 1.00 72.50 295 SER A N 1
ATOM 2375 C CA . SER A 1 295 ? 5.529 2.486 25.119 1.00 72.50 295 SER A CA 1
ATOM 2376 C C . SER A 1 295 ? 4.985 2.914 23.750 1.00 72.50 295 SER A C 1
ATOM 2378 O O . SER A 1 295 ? 4.681 2.103 22.873 1.00 72.50 295 SER A O 1
ATOM 2380 N N . TYR A 1 296 ? 4.814 4.222 23.556 1.00 80.88 296 TYR A N 1
ATOM 2381 C CA . TYR A 1 296 ? 4.447 4.786 22.260 1.00 80.88 296 TYR A CA 1
ATOM 2382 C C . TYR A 1 296 ? 5.714 5.231 21.526 1.00 80.88 296 TYR A C 1
ATOM 2384 O O . TYR A 1 296 ? 6.497 6.003 22.071 1.00 80.88 296 TYR A O 1
ATOM 2392 N N . GLN A 1 297 ? 5.903 4.805 20.271 1.00 79.31 297 GLN A N 1
ATOM 2393 C CA . GLN A 1 297 ? 6.892 5.447 19.396 1.00 79.31 297 GLN A CA 1
ATOM 2394 C C . GLN A 1 297 ? 6.427 6.869 19.046 1.00 79.31 297 GLN A C 1
ATOM 2396 O O . GLN A 1 297 ? 5.248 7.063 18.711 1.00 79.31 297 GLN A O 1
ATOM 2401 N N . VAL A 1 298 ? 7.361 7.819 19.138 1.00 89.38 298 VAL A N 1
ATOM 2402 C CA . VAL A 1 298 ? 7.175 9.263 18.946 1.00 89.38 298 VAL A CA 1
ATOM 2403 C C . VAL A 1 298 ? 8.117 9.732 17.841 1.00 89.38 298 VAL A C 1
ATOM 2405 O O . VAL A 1 298 ? 9.324 9.537 17.957 1.00 89.38 298 VAL A O 1
ATOM 2408 N N . ASP A 1 299 ? 7.581 10.373 16.802 1.00 92.25 299 ASP A N 1
ATOM 2409 C CA . ASP A 1 299 ? 8.395 10.907 15.701 1.00 92.25 299 ASP A CA 1
ATOM 2410 C C . ASP A 1 299 ? 9.096 12.217 16.090 1.00 92.25 299 ASP A C 1
ATOM 2412 O O . ASP A 1 299 ? 10.221 12.480 15.668 1.00 92.25 299 ASP A O 1
ATOM 2416 N N . ALA A 1 300 ? 8.421 13.067 16.872 1.00 96.25 300 ALA A N 1
ATOM 2417 C CA . ALA A 1 300 ? 8.961 14.340 17.346 1.00 96.25 300 ALA A CA 1
ATOM 2418 C C . ALA A 1 300 ? 8.236 14.849 18.601 1.00 96.25 300 ALA A C 1
ATOM 2420 O O . ALA A 1 300 ? 7.093 14.477 18.875 1.00 96.25 300 ALA A O 1
ATOM 2421 N N . TRP A 1 301 ? 8.887 15.761 19.320 1.00 97.56 301 TRP A N 1
ATOM 2422 C CA . TRP A 1 301 ? 8.283 16.597 20.357 1.00 97.56 301 TRP A CA 1
ATOM 2423 C C . TRP A 1 301 ? 8.088 18.000 19.782 1.00 97.56 301 TRP A C 1
ATOM 2425 O O . TRP A 1 301 ? 9.009 18.555 19.187 1.00 97.56 301 TRP A O 1
ATOM 2435 N N . ILE A 1 302 ? 6.865 18.527 19.847 1.00 97.81 302 ILE A N 1
ATOM 2436 C CA . ILE A 1 302 ? 6.494 19.805 19.215 1.00 97.81 302 ILE A CA 1
ATOM 2437 C C . ILE A 1 302 ? 5.722 20.661 20.218 1.00 97.81 302 ILE A C 1
ATOM 2439 O O . ILE A 1 302 ? 4.891 20.128 20.956 1.00 97.81 302 ILE A O 1
ATOM 2443 N N . ASP A 1 303 ? 5.933 21.981 20.206 1.00 97.88 303 ASP A N 1
ATOM 2444 C CA . ASP A 1 303 ? 5.116 22.919 20.984 1.00 97.88 303 ASP A CA 1
ATOM 2445 C C . ASP A 1 303 ? 3.649 22.844 20.515 1.00 97.88 303 ASP A C 1
ATOM 2447 O O . ASP A 1 303 ? 3.344 23.086 19.336 1.00 97.88 303 ASP A O 1
ATOM 2451 N N . PRO A 1 304 ? 2.685 22.535 21.405 1.00 98.19 304 PRO A N 1
ATOM 2452 C CA . PRO A 1 304 ? 1.279 22.447 21.026 1.00 98.19 304 PRO A CA 1
ATOM 2453 C C . PRO A 1 304 ? 0.729 23.747 20.403 1.00 98.19 304 PRO A C 1
ATOM 2455 O O . PRO A 1 304 ? -0.277 23.707 19.683 1.00 98.19 304 PRO A O 1
ATOM 2458 N N . ASN A 1 305 ? 1.348 24.907 20.622 1.00 97.12 305 ASN A N 1
ATOM 2459 C CA . ASN A 1 305 ? 0.973 26.178 19.997 1.00 97.12 305 ASN A CA 1
ATOM 2460 C C . ASN A 1 305 ? 1.345 26.263 18.506 1.00 97.12 305 ASN A C 1
ATOM 2462 O O . ASN A 1 305 ? 0.662 26.975 17.758 1.00 97.12 305 ASN A O 1
ATOM 2466 N N . GLU A 1 306 ? 2.321 25.480 18.041 1.00 96.94 306 GLU A N 1
ATOM 2467 C CA . GLU A 1 306 ? 2.705 25.374 16.625 1.00 96.94 306 GLU A CA 1
ATOM 2468 C C . GLU A 1 306 ? 1.755 24.477 15.809 1.00 96.94 306 GLU A C 1
ATOM 2470 O O . GLU A 1 306 ? 1.664 24.590 14.581 1.00 96.94 306 GLU A O 1
ATOM 2475 N N . ILE A 1 307 ? 0.988 23.614 16.485 1.00 97.62 307 ILE A N 1
ATOM 2476 C CA . ILE A 1 307 ? 0.068 22.659 15.855 1.00 97.62 307 ILE A CA 1
ATOM 2477 C C . ILE A 1 307 ? -1.327 23.277 15.692 1.00 97.62 307 ILE A C 1
ATOM 2479 O O . ILE A 1 307 ? -1.973 23.650 16.664 1.00 97.62 307 ILE A O 1
ATOM 2483 N N . ARG A 1 308 ? -1.852 23.350 14.469 1.00 97.06 308 ARG A N 1
ATOM 2484 C CA . ARG A 1 308 ? -3.185 23.888 14.154 1.00 97.06 308 ARG A CA 1
ATOM 2485 C C . ARG A 1 308 ? -4.283 22.833 14.257 1.00 97.06 308 ARG A C 1
ATOM 2487 O O . ARG A 1 308 ? -4.086 21.667 13.925 1.00 97.06 308 ARG A O 1
ATOM 2494 N N . PHE A 1 309 ? -5.481 23.263 14.640 1.00 97.38 309 PHE A N 1
ATOM 2495 C CA . PHE A 1 309 ? -6.686 22.441 14.592 1.00 97.38 309 PHE A CA 1
ATOM 2496 C C . PHE A 1 309 ? -7.172 22.244 13.154 1.00 97.38 309 PHE A C 1
ATOM 2498 O O . PHE A 1 309 ? -7.275 23.200 12.385 1.00 97.38 309 PHE A O 1
ATOM 2505 N N . THR A 1 310 ? -7.569 21.019 12.819 1.00 94.88 310 THR A N 1
ATOM 2506 C CA . THR A 1 310 ? -8.228 20.697 11.541 1.00 94.88 310 THR A CA 1
ATOM 2507 C C . THR A 1 310 ? -9.745 20.872 11.584 1.00 94.88 310 THR A C 1
ATOM 2509 O O . THR A 1 310 ? -10.395 20.719 10.564 1.00 94.88 310 THR A O 1
ATOM 2512 N N . GLN A 1 311 ? -10.348 21.163 12.740 1.00 94.56 311 GLN A N 1
ATOM 2513 C CA . GLN A 1 311 ? -11.802 21.314 12.885 1.00 94.56 311 GLN A CA 1
ATOM 2514 C C . GLN A 1 311 ? -12.145 22.603 13.634 1.00 94.56 311 GLN A C 1
ATOM 2516 O O . GLN A 1 311 ? -11.389 23.054 14.489 1.00 94.56 311 GLN A O 1
ATOM 2521 N N . SER A 1 312 ? -13.318 23.176 13.351 1.00 95.69 312 SER A N 1
ATOM 2522 C CA . SER A 1 312 ? -13.843 24.349 14.071 1.00 95.69 312 SER A CA 1
ATOM 2523 C C . SER A 1 312 ? -14.476 23.998 15.419 1.00 95.69 312 SER A C 1
ATOM 2525 O O . SER A 1 312 ? -14.680 24.879 16.258 1.00 95.69 312 SER A O 1
ATOM 2527 N N . SER A 1 313 ? -14.777 22.717 15.654 1.00 96.50 313 SER A N 1
ATOM 2528 C CA . SER A 1 313 ? -15.326 22.244 16.922 1.00 96.50 313 SER A CA 1
ATOM 2529 C C . SER A 1 313 ? -14.890 20.824 17.284 1.00 96.50 313 SER A C 1
ATOM 2531 O O . SER A 1 313 ? -14.553 20.035 16.406 1.00 96.50 313 SER A O 1
ATOM 2533 N N . ILE A 1 314 ? -14.924 20.494 18.577 1.00 97.50 314 ILE A N 1
ATOM 2534 C CA . ILE A 1 314 ? -14.663 19.154 19.130 1.00 97.50 314 ILE A CA 1
ATOM 2535 C C . ILE A 1 314 ? -15.787 18.719 20.068 1.00 97.50 314 ILE A C 1
ATOM 2537 O O . ILE A 1 314 ? -16.521 19.549 20.599 1.00 97.50 314 ILE A O 1
ATOM 2541 N N . SER A 1 315 ? -15.936 17.405 20.248 1.00 97.38 315 SER A N 1
ATOM 2542 C CA . SER A 1 315 ? -16.775 16.835 21.312 1.00 97.38 315 SER A CA 1
ATOM 2543 C C . SER A 1 315 ? -16.110 17.022 22.681 1.00 97.38 315 SER A C 1
ATOM 2545 O O . SER A 1 315 ? -14.881 16.971 22.769 1.00 97.38 315 SER A O 1
ATOM 2547 N N . GLN A 1 316 ? -16.913 17.183 23.737 1.00 98.19 316 GLN A N 1
ATOM 2548 C CA . GLN A 1 316 ? -16.455 17.190 25.130 1.00 98.19 316 GLN A CA 1
ATOM 2549 C C . GLN A 1 316 ? -15.921 15.826 25.606 1.00 98.19 316 GLN A C 1
ATOM 2551 O O . GLN A 1 316 ? -15.227 15.776 26.620 1.00 98.19 316 GLN A O 1
ATOM 2556 N N . HIS A 1 317 ? -16.193 14.739 24.879 1.00 97.88 317 HIS A N 1
ATOM 2557 C CA . HIS A 1 317 ? -15.819 13.375 25.262 1.00 97.88 317 HIS A CA 1
ATOM 2558 C C . HIS A 1 317 ? -14.778 12.782 24.308 1.00 97.88 317 HIS A C 1
ATOM 2560 O O . HIS A 1 317 ? -14.825 13.021 23.095 1.00 97.88 317 HIS A O 1
ATOM 2566 N N . PHE A 1 318 ? -13.849 11.994 24.846 1.00 96.50 318 PHE A N 1
ATOM 2567 C CA . PHE A 1 318 ? -12.983 11.068 24.119 1.00 96.50 318 PHE A CA 1
ATOM 2568 C C . PHE A 1 318 ? -13.754 9.797 23.720 1.00 96.50 318 PHE A C 1
ATOM 2570 O O . PHE A 1 318 ? -14.914 9.617 24.080 1.00 96.50 318 PHE A O 1
ATOM 2577 N N . GLN A 1 319 ? -13.137 8.939 22.903 1.00 91.50 319 GLN A N 1
ATOM 2578 C CA . GLN A 1 319 ? -13.758 7.669 22.486 1.00 91.50 319 GLN A CA 1
ATOM 2579 C C . GLN A 1 319 ? -13.866 6.654 23.630 1.00 91.50 319 GLN A C 1
ATOM 2581 O O . GLN A 1 319 ? -14.758 5.818 23.605 1.00 91.50 319 GLN A O 1
ATOM 2586 N N . ASP A 1 320 ? -13.003 6.760 24.637 1.00 91.75 320 ASP A N 1
ATOM 2587 C CA . ASP A 1 320 ? -13.010 5.926 25.844 1.00 91.75 320 ASP A CA 1
ATOM 2588 C C . ASP A 1 320 ? -14.025 6.396 26.906 1.00 91.75 320 ASP A C 1
ATOM 2590 O O . ASP A 1 320 ? -14.061 5.864 28.011 1.00 91.75 320 ASP A O 1
ATOM 2594 N N . GLY A 1 321 ? -14.839 7.411 26.593 1.00 95.31 321 GLY A N 1
ATOM 2595 C CA . GLY A 1 321 ? -15.851 7.969 27.490 1.00 95.31 321 GLY A CA 1
ATOM 2596 C C . GLY A 1 321 ? -15.347 9.051 28.448 1.00 95.31 321 GLY A C 1
ATOM 2597 O O . GLY A 1 321 ? -16.172 9.774 29.008 1.00 95.31 321 GLY A O 1
ATOM 2598 N N . ARG A 1 322 ? -14.029 9.247 28.601 1.00 96.56 322 ARG A N 1
ATOM 2599 C CA . ARG A 1 322 ? -13.491 10.330 29.441 1.00 96.56 322 ARG A CA 1
ATOM 2600 C C . ARG A 1 322 ? -13.812 11.692 28.839 1.00 96.56 322 ARG A C 1
ATOM 2602 O O . ARG A 1 322 ? -13.793 11.877 27.621 1.00 96.56 322 ARG A O 1
ATOM 2609 N N . THR A 1 323 ? -14.061 12.687 29.680 1.00 98.06 323 THR A N 1
ATOM 2610 C CA . THR A 1 323 ? -14.217 14.070 29.213 1.00 98.06 323 THR A CA 1
ATOM 2611 C C . THR A 1 323 ? -12.856 14.728 28.986 1.00 98.06 323 THR A C 1
ATOM 2613 O O . THR A 1 323 ? -11.874 14.425 29.664 1.00 98.06 323 THR A O 1
ATOM 2616 N N . ILE A 1 324 ? -12.791 15.701 28.076 1.00 98.25 324 ILE A N 1
ATOM 2617 C CA . ILE A 1 324 ? -11.581 16.515 27.872 1.00 98.25 324 ILE A CA 1
ATOM 2618 C C . ILE A 1 324 ? -11.177 17.294 29.137 1.00 98.25 324 ILE A C 1
ATOM 2620 O O . ILE A 1 324 ? -10.002 17.585 29.327 1.00 98.25 324 ILE A O 1
ATOM 2624 N N . HIS A 1 325 ? -12.135 17.604 30.017 1.00 98.25 325 HIS A N 1
ATOM 2625 C CA . HIS A 1 325 ? -11.880 18.295 31.282 1.00 98.25 325 HIS A CA 1
ATOM 2626 C C . HIS A 1 325 ? -11.293 17.359 32.344 1.00 98.25 325 HIS A C 1
ATOM 2628 O O . HIS A 1 325 ? -10.405 17.786 33.072 1.00 98.25 325 HIS A O 1
ATOM 2634 N N . GLN A 1 326 ? -11.733 16.096 32.395 1.00 98.00 326 GLN A N 1
ATOM 2635 C CA . GLN A 1 326 ? -11.127 15.074 33.257 1.00 98.00 326 GLN A CA 1
ATOM 2636 C C . GLN A 1 326 ? -9.662 14.856 32.881 1.00 98.00 326 GLN A C 1
ATOM 2638 O O . GLN A 1 326 ? -8.801 15.039 33.724 1.00 98.00 326 GLN A O 1
ATOM 2643 N N . MET A 1 327 ? -9.362 14.619 31.598 1.00 98.00 327 MET A N 1
ATOM 2644 C CA . MET A 1 327 ? -7.970 14.460 31.151 1.00 98.00 327 MET A CA 1
ATOM 2645 C C . MET A 1 327 ? -7.112 15.703 31.442 1.00 98.00 327 MET A C 1
ATOM 2647 O O . MET A 1 327 ? -5.953 15.587 31.826 1.00 98.00 327 MET A O 1
ATOM 2651 N N . LEU A 1 328 ? -7.669 16.908 31.266 1.00 98.31 328 LEU A N 1
ATOM 2652 C CA . LEU A 1 328 ? -6.981 18.154 31.620 1.00 98.31 328 LEU A CA 1
ATOM 2653 C C . LEU A 1 328 ? -6.668 18.228 33.120 1.00 98.31 328 LEU A C 1
ATOM 2655 O O . LEU A 1 328 ? -5.597 18.696 33.499 1.00 98.31 328 LEU A O 1
ATOM 2659 N N . GLN A 1 329 ? -7.606 17.805 33.967 1.00 98.06 329 GLN A N 1
ATOM 2660 C CA . GLN A 1 329 ? -7.404 17.749 35.408 1.00 98.06 329 GLN A CA 1
ATOM 2661 C C . GLN A 1 329 ? -6.353 16.696 35.774 1.00 98.06 329 GLN A C 1
ATOM 2663 O O . GLN A 1 329 ? -5.448 17.018 36.535 1.00 98.06 329 GLN A O 1
ATOM 2668 N N . ASP A 1 330 ? -6.421 15.505 35.182 1.00 97.75 330 ASP A N 1
ATOM 2669 C CA . ASP A 1 330 ? -5.472 14.414 35.418 1.00 97.75 330 ASP A CA 1
ATOM 2670 C C . ASP A 1 330 ? -4.038 14.819 35.052 1.00 97.75 330 ASP A C 1
ATOM 2672 O 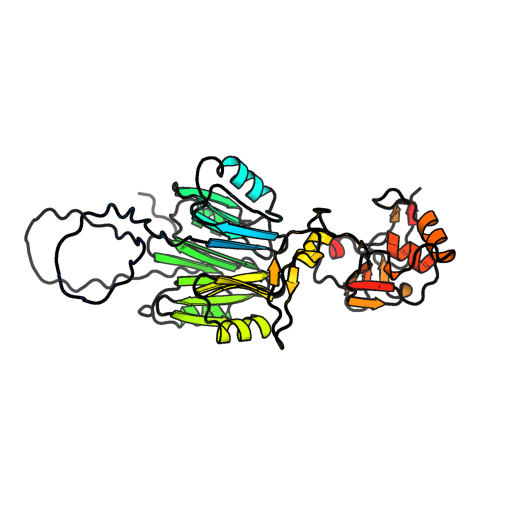O . ASP A 1 330 ? -3.114 14.555 35.815 1.00 97.75 330 ASP A O 1
ATOM 2676 N N . LEU A 1 331 ? -3.855 15.531 33.934 1.00 97.31 331 LEU A N 1
ATOM 2677 C CA . LEU A 1 331 ? -2.555 16.083 33.538 1.00 97.31 331 LEU A CA 1
ATOM 2678 C C . LEU A 1 331 ? -2.048 17.148 34.515 1.00 97.31 331 LEU A C 1
ATOM 2680 O O . LEU A 1 331 ? -0.879 17.144 34.876 1.00 97.31 331 LEU A O 1
ATOM 2684 N N . ARG A 1 332 ? -2.919 18.060 34.967 1.00 97.44 332 ARG A N 1
ATOM 2685 C CA . ARG A 1 332 ? -2.541 19.116 35.926 1.00 97.44 332 ARG A CA 1
ATOM 2686 C C . ARG A 1 332 ? -2.238 18.584 37.324 1.00 97.44 332 ARG A C 1
ATOM 2688 O O . ARG A 1 332 ? -1.532 19.246 38.073 1.00 97.44 332 ARG A O 1
ATOM 2695 N N . GLN A 1 333 ? -2.835 17.453 37.686 1.00 97.25 333 GLN A N 1
ATOM 2696 C CA . GLN A 1 333 ? -2.622 16.769 38.961 1.00 97.25 333 GLN A CA 1
ATOM 2697 C C . GLN A 1 333 ? -1.517 15.709 38.874 1.00 97.25 333 GLN A C 1
ATOM 2699 O O . GLN A 1 333 ? -1.299 15.005 39.853 1.00 97.25 333 GLN A O 1
ATOM 2704 N N . GLU A 1 334 ? -0.849 15.582 37.721 1.00 96.12 334 GLU A N 1
ATOM 2705 C CA . GLU A 1 334 ? 0.192 14.578 37.457 1.00 96.12 334 GLU A CA 1
ATOM 2706 C C . GLU A 1 334 ? -0.277 13.126 37.683 1.00 96.12 334 GLU A C 1
ATOM 2708 O O . GLU A 1 334 ? 0.525 12.214 37.859 1.00 96.12 334 GLU A O 1
ATOM 2713 N N . HIS A 1 335 ? -1.590 12.877 37.627 1.00 96.94 335 HIS A N 1
ATOM 2714 C CA . HIS A 1 335 ? -2.150 11.524 37.679 1.00 96.94 335 HIS A CA 1
ATOM 2715 C C . HIS A 1 335 ? -1.883 10.738 36.390 1.00 96.94 335 HIS A C 1
ATOM 2717 O O . HIS A 1 335 ? -1.929 9.510 36.392 1.00 96.94 335 HIS A O 1
ATOM 2723 N N . VAL A 1 336 ? -1.643 11.446 35.283 1.00 95.94 336 VAL A N 1
ATOM 2724 C CA . VAL A 1 336 ? -1.299 10.873 33.981 1.00 95.94 336 VAL A CA 1
ATOM 2725 C C . VAL A 1 336 ? -0.104 11.634 33.425 1.00 95.94 336 VAL A C 1
ATOM 2727 O O . VAL A 1 336 ? -0.153 12.856 33.287 1.00 95.94 336 VAL A O 1
ATOM 2730 N N . HIS A 1 337 ? 0.956 10.914 33.065 1.00 95.38 337 HIS A N 1
ATOM 2731 C CA . HIS A 1 337 ? 2.110 11.499 32.390 1.00 95.38 337 HIS A CA 1
ATOM 2732 C C . HIS A 1 337 ? 1.831 11.658 30.888 1.00 95.38 337 HIS A C 1
ATOM 2734 O O . HIS A 1 337 ? 1.159 10.827 30.278 1.00 95.38 337 HIS A O 1
ATOM 2740 N N . VAL A 1 338 ? 2.387 12.695 30.253 1.00 96.12 338 VAL A N 1
ATOM 2741 C CA . VAL A 1 338 ? 2.175 12.970 28.817 1.00 96.12 338 VAL A CA 1
ATOM 2742 C C . VAL A 1 338 ? 2.552 11.765 27.946 1.00 96.12 338 VAL A C 1
ATOM 2744 O O . VAL A 1 338 ? 1.828 11.447 27.006 1.00 96.12 338 VAL A O 1
ATOM 2747 N N . GLY A 1 339 ? 3.621 11.047 28.302 1.00 92.00 339 GLY A N 1
ATOM 2748 C CA . GLY A 1 339 ? 4.069 9.837 27.598 1.00 92.00 339 GLY A CA 1
ATOM 2749 C C . GLY A 1 339 ? 3.133 8.624 27.714 1.00 92.00 339 GLY A C 1
ATOM 2750 O O . GLY A 1 339 ? 3.263 7.693 26.930 1.00 92.00 339 GLY A O 1
ATOM 2751 N N . GLN A 1 340 ? 2.174 8.634 28.647 1.00 93.25 340 GLN A N 1
ATOM 2752 C CA . GLN A 1 340 ? 1.151 7.585 28.781 1.00 93.25 340 GLN A CA 1
ATOM 2753 C C . GLN A 1 340 ? -0.076 7.850 27.896 1.00 93.25 340 GLN A C 1
ATOM 2755 O O . GLN A 1 340 ? -0.969 7.008 27.783 1.00 93.25 340 GLN A O 1
ATOM 2760 N N . ILE A 1 341 ? -0.155 9.032 27.281 1.00 94.38 341 ILE A N 1
ATOM 2761 C CA . ILE A 1 341 ? -1.235 9.405 26.373 1.00 94.38 341 ILE A CA 1
ATOM 2762 C C . ILE A 1 341 ? -0.753 9.152 24.938 1.00 94.38 341 ILE A C 1
ATOM 2764 O O . ILE A 1 341 ? 0.359 9.558 24.601 1.00 94.38 341 ILE A O 1
ATOM 2768 N N . PRO A 1 342 ? -1.578 8.547 24.060 1.00 95.06 342 PRO A N 1
ATOM 2769 C CA . PRO A 1 342 ? -1.203 8.354 22.665 1.00 95.06 342 PRO A CA 1
ATOM 2770 C C . PRO A 1 342 ? -0.740 9.668 22.002 1.00 95.06 342 PRO A C 1
ATOM 2772 O O . PRO A 1 342 ? -1.485 10.658 22.082 1.00 95.06 342 PRO A O 1
ATOM 2775 N N . PRO A 1 343 ? 0.419 9.679 21.307 1.00 97.25 343 PRO A N 1
ATOM 2776 C CA . PRO A 1 343 ? 0.933 10.861 20.619 1.00 97.25 343 PRO A CA 1
ATOM 2777 C C . PRO A 1 343 ? -0.087 11.468 19.650 1.00 97.25 343 PRO A C 1
ATOM 2779 O O . PRO A 1 343 ? -0.946 10.768 19.100 1.00 97.25 343 PRO A O 1
ATOM 2782 N N . ILE A 1 344 ? 0.002 12.777 19.409 1.00 97.50 344 ILE A N 1
ATOM 2783 C CA . ILE A 1 344 ? -0.886 13.457 18.456 1.00 97.50 344 ILE A CA 1
ATOM 2784 C C . ILE A 1 344 ? -0.481 13.087 17.036 1.00 97.50 344 ILE A C 1
ATOM 2786 O O . ILE A 1 344 ? 0.650 13.324 16.626 1.00 97.50 344 ILE A O 1
ATOM 2790 N N . GLN A 1 345 ? -1.433 12.610 16.242 1.00 96.50 345 GLN A N 1
ATOM 2791 C CA . GLN A 1 345 ? -1.235 12.486 14.804 1.00 96.50 345 GLN A CA 1
ATOM 2792 C C . GLN A 1 345 ? -1.293 13.868 14.144 1.00 96.50 345 GLN A C 1
ATOM 2794 O O . GLN A 1 345 ? -2.300 14.584 14.257 1.00 96.50 345 GLN A O 1
ATOM 2799 N N . VAL A 1 346 ? -0.218 14.250 13.450 1.00 96.50 346 VAL A N 1
ATOM 2800 C CA . VAL A 1 346 ? -0.094 15.541 12.762 1.00 96.50 346 VAL A CA 1
ATOM 2801 C C . VAL A 1 346 ? 0.255 15.370 11.287 1.00 96.50 346 VAL A C 1
ATOM 2803 O O . VAL A 1 346 ? 1.100 14.562 10.925 1.00 96.50 346 VAL A O 1
ATOM 2806 N N . VAL A 1 347 ? -0.353 16.177 10.418 1.00 94.38 347 VAL A N 1
ATOM 2807 C CA . VAL A 1 347 ? 0.071 16.330 9.019 1.00 94.38 347 VAL A CA 1
ATOM 2808 C C . VAL A 1 347 ? 0.973 17.550 8.912 1.00 94.38 347 VAL A C 1
ATOM 2810 O O . VAL A 1 347 ? 0.576 18.651 9.304 1.00 94.38 347 VAL A O 1
ATOM 2813 N N . LYS A 1 348 ? 2.163 17.385 8.331 1.00 94.06 348 LYS A N 1
ATOM 2814 C CA . LYS A 1 348 ? 3.056 18.507 8.020 1.00 94.06 348 LYS A CA 1
ATOM 2815 C C . LYS A 1 348 ? 2.544 19.270 6.791 1.00 94.06 348 LYS A C 1
ATOM 2817 O O . LYS A 1 348 ? 2.506 18.730 5.686 1.00 94.06 348 LYS A O 1
ATOM 2822 N N . GLY A 1 349 ? 2.107 20.511 6.997 1.00 89.25 349 GLY A N 1
ATOM 2823 C CA . GLY A 1 349 ? 1.839 21.483 5.936 1.00 89.25 349 GLY A CA 1
ATOM 2824 C C . GLY A 1 349 ? 3.111 22.225 5.517 1.00 89.25 349 GLY A C 1
ATOM 2825 O O . GLY A 1 349 ? 4.204 21.878 5.950 1.00 89.25 349 GLY A O 1
ATOM 2826 N N . VAL A 1 350 ? 2.961 23.261 4.685 1.00 84.44 350 VAL A N 1
ATOM 2827 C CA . VAL A 1 350 ? 4.101 24.078 4.223 1.00 84.44 350 VAL A CA 1
ATOM 2828 C C . VAL A 1 350 ? 4.782 24.779 5.405 1.00 84.44 350 VAL A C 1
ATOM 2830 O O . VAL A 1 350 ? 5.979 24.613 5.592 1.00 84.44 350 VAL A O 1
ATOM 2833 N N . ASP A 1 351 ? 3.997 25.457 6.252 1.00 91.00 351 ASP A N 1
ATOM 2834 C CA . ASP A 1 351 ? 4.527 26.295 7.345 1.00 91.00 351 ASP A CA 1
ATOM 2835 C C . ASP A 1 351 ? 4.017 25.902 8.742 1.00 91.00 351 ASP A C 1
ATOM 2837 O O . ASP A 1 351 ? 4.213 26.627 9.713 1.00 91.00 351 ASP A O 1
ATOM 2841 N N . CYS A 1 352 ? 3.246 24.820 8.859 1.00 92.69 352 CYS A N 1
ATOM 2842 C CA . CYS A 1 352 ? 2.649 24.425 10.137 1.00 92.69 352 CYS A CA 1
ATOM 2843 C C . CYS A 1 352 ? 2.227 22.958 10.159 1.00 92.69 352 CYS A C 1
ATOM 2845 O O . CYS A 1 352 ? 1.994 22.345 9.115 1.00 92.69 352 CYS A O 1
ATOM 2847 N N . TYR A 1 353 ? 2.070 22.422 11.365 1.00 96.31 353 TYR A N 1
ATOM 2848 C CA . TYR A 1 353 ? 1.489 21.105 11.595 1.00 96.31 353 TYR A CA 1
ATOM 2849 C C . TYR A 1 353 ? -0.022 21.213 11.777 1.00 96.31 353 TYR A C 1
ATOM 2851 O O . TYR A 1 353 ? -0.515 22.163 12.380 1.00 96.31 353 TYR A O 1
ATOM 2859 N N . TRP A 1 354 ? -0.768 20.235 11.273 1.00 96.06 354 TRP A N 1
ATOM 2860 C CA . TRP A 1 354 ? -2.221 20.153 11.412 1.00 96.06 354 TRP A CA 1
ATOM 2861 C C . TRP A 1 354 ? -2.599 18.891 12.175 1.00 96.06 354 TRP A C 1
ATOM 2863 O O . TRP A 1 354 ? -2.281 17.789 11.743 1.00 96.06 354 TRP A O 1
ATOM 2873 N N . SER A 1 355 ? -3.291 19.042 13.301 1.00 96.50 355 SER A N 1
ATOM 2874 C CA . SER A 1 355 ? -3.677 17.927 14.163 1.00 96.50 355 SER A CA 1
ATOM 2875 C C . SER A 1 355 ? -4.878 17.166 13.611 1.00 96.50 355 SER A C 1
ATOM 2877 O O . SER A 1 355 ? -5.930 17.749 13.340 1.00 96.50 355 SER A O 1
ATOM 2879 N N . VAL A 1 356 ? -4.759 15.845 13.516 1.00 95.19 356 VAL A N 1
ATOM 2880 C CA . VAL A 1 356 ? -5.903 14.938 13.336 1.00 95.19 356 VAL A CA 1
ATOM 2881 C C . VAL A 1 356 ? -6.645 14.761 14.670 1.00 95.19 356 VAL A C 1
ATOM 2883 O O . VAL A 1 356 ? -7.878 14.742 14.715 1.00 95.19 356 VAL A O 1
ATOM 2886 N N . ASP A 1 357 ? -5.903 14.753 15.781 1.00 96.62 357 ASP A N 1
ATOM 2887 C CA . ASP A 1 357 ? -6.394 14.538 17.146 1.00 96.62 357 ASP A CA 1
ATOM 2888 C C . ASP A 1 357 ? -6.741 15.836 17.900 1.00 96.62 357 ASP A C 1
ATOM 2890 O O . ASP A 1 357 ? -6.270 16.093 19.012 1.00 96.62 357 ASP A O 1
ATOM 2894 N N . ASN A 1 358 ? -7.640 16.649 17.335 1.00 97.50 358 ASN A N 1
ATOM 2895 C CA . ASN A 1 358 ? -7.988 17.980 17.864 1.00 97.50 358 ASN A CA 1
ATOM 2896 C C . ASN A 1 358 ? -8.376 18.013 19.361 1.00 97.50 358 ASN A C 1
ATOM 2898 O O . ASN A 1 358 ? -8.147 19.016 20.034 1.00 97.50 358 ASN A O 1
ATOM 2902 N N . ARG A 1 359 ? -8.968 16.935 19.902 1.00 98.12 359 ARG A N 1
ATOM 2903 C CA . ARG A 1 359 ? -9.319 16.844 21.335 1.00 98.12 359 ARG A CA 1
ATOM 2904 C C . ARG A 1 359 ? -8.075 16.798 22.228 1.00 98.12 359 ARG A C 1
ATOM 2906 O O . ARG A 1 359 ? -8.036 17.523 23.215 1.00 98.12 359 ARG A O 1
ATOM 2913 N N . ARG A 1 360 ? -7.064 15.993 21.874 1.00 98.06 360 ARG A N 1
ATOM 2914 C CA . ARG A 1 360 ? -5.809 15.894 22.645 1.00 98.06 360 ARG A CA 1
ATOM 2915 C C . ARG A 1 360 ? -5.039 17.208 22.578 1.00 98.06 360 ARG A C 1
ATOM 2917 O O . ARG A 1 360 ? -4.655 17.738 23.613 1.00 98.06 360 ARG A O 1
ATOM 2924 N N . LEU A 1 361 ? -4.946 17.800 21.383 1.00 98.31 361 LEU A N 1
ATOM 2925 C CA . LEU A 1 361 ? -4.319 19.110 21.196 1.00 98.31 361 LEU A CA 1
ATOM 2926 C C . LEU A 1 361 ? -4.968 20.199 22.067 1.00 98.31 361 LEU A C 1
ATOM 2928 O O . LEU A 1 361 ? -4.269 21.008 22.675 1.00 98.31 361 LEU A O 1
ATOM 2932 N N . TRP A 1 362 ? -6.303 20.221 22.153 1.00 98.44 362 TRP A N 1
ATOM 2933 C CA . TRP A 1 362 ? -7.005 21.177 23.013 1.00 98.44 362 TRP A CA 1
ATOM 2934 C C . TRP A 1 362 ? -6.628 21.000 24.484 1.00 98.44 362 TRP A C 1
ATOM 2936 O O . TRP A 1 362 ? -6.349 21.991 25.158 1.00 98.44 362 TRP A O 1
ATOM 2946 N N . VAL A 1 363 ? -6.590 19.753 24.965 1.00 98.38 363 VAL A N 1
ATOM 2947 C CA . VAL A 1 363 ? -6.216 19.438 26.348 1.00 98.38 363 VAL A CA 1
ATOM 2948 C C . VAL A 1 363 ? -4.795 19.909 26.642 1.00 98.38 363 VAL A C 1
ATOM 2950 O O . VAL A 1 363 ? -4.604 20.640 27.609 1.00 98.38 363 VAL A O 1
ATOM 2953 N N . TYR A 1 364 ? -3.823 19.594 25.785 1.00 98.31 364 TYR A N 1
ATOM 2954 C CA . TYR A 1 364 ? -2.431 19.992 26.007 1.00 98.31 364 TYR A CA 1
ATOM 2955 C C . TYR A 1 364 ? -2.225 21.507 26.007 1.00 98.31 364 TYR A C 1
ATOM 2957 O O . TYR A 1 364 ? -1.578 22.039 26.906 1.00 98.31 364 TYR A O 1
ATOM 2965 N N . ARG A 1 365 ? -2.864 22.238 25.082 1.00 98.12 365 ARG A N 1
ATOM 2966 C CA . ARG A 1 365 ? -2.833 23.712 25.095 1.00 98.12 365 ARG A CA 1
ATOM 2967 C C . ARG A 1 365 ? -3.429 24.294 26.375 1.00 98.12 365 ARG A C 1
ATOM 2969 O O . ARG A 1 365 ? -2.954 25.305 26.880 1.00 98.12 365 ARG A O 1
ATOM 2976 N N . LYS A 1 366 ? -4.493 23.685 26.906 1.00 98.06 366 LYS A N 1
ATOM 2977 C CA . LYS A 1 366 ? -5.116 24.120 28.167 1.00 98.06 366 LYS A CA 1
ATOM 2978 C C . LYS A 1 366 ? -4.307 23.726 29.399 1.00 98.06 366 LYS A C 1
ATOM 2980 O O . LYS A 1 366 ? -4.398 24.422 30.413 1.00 98.06 366 LYS A O 1
ATOM 2985 N N . ALA A 1 367 ? -3.537 22.649 29.310 1.00 97.75 367 ALA A N 1
ATOM 2986 C CA . ALA A 1 367 ? -2.575 22.239 30.321 1.00 97.75 367 ALA A CA 1
ATOM 2987 C C . ALA A 1 367 ? -1.304 23.108 30.314 1.00 97.75 367 ALA A C 1
ATOM 2989 O O . ALA A 1 367 ? -0.581 23.060 31.295 1.00 97.75 367 ALA A O 1
ATOM 2990 N N . GLN A 1 368 ? -1.094 23.942 29.281 1.00 97.81 368 GLN A N 1
ATOM 2991 C CA . GLN A 1 368 ? 0.086 24.809 29.124 1.00 97.81 368 GLN A CA 1
ATOM 2992 C C . GLN A 1 368 ? 1.398 24.011 29.104 1.00 97.81 368 GLN A C 1
ATOM 2994 O O . GLN A 1 368 ? 2.368 24.392 29.744 1.00 97.81 368 GLN A O 1
ATOM 2999 N N . LEU A 1 369 ? 1.400 22.885 28.387 1.00 97.00 369 LEU A N 1
ATOM 3000 C CA . LEU A 1 369 ? 2.612 22.098 28.160 1.00 97.00 369 LEU A CA 1
ATOM 3001 C C . LEU A 1 369 ? 3.495 22.778 27.110 1.00 97.00 369 LEU A C 1
ATOM 3003 O O . LEU A 1 369 ? 2.965 23.265 26.109 1.00 97.00 369 LEU A O 1
ATOM 3007 N N . ASP A 1 370 ? 4.808 22.754 27.326 1.00 97.88 370 ASP A N 1
ATOM 3008 C CA . ASP A 1 370 ? 5.792 23.322 26.396 1.00 97.88 370 ASP A CA 1
ATOM 3009 C C . ASP A 1 370 ? 6.022 22.420 25.178 1.00 97.88 370 ASP A C 1
ATOM 3011 O O . ASP A 1 370 ? 6.221 22.912 24.073 1.00 97.88 370 ASP A O 1
ATOM 3015 N N . GLU A 1 371 ? 5.937 21.099 25.359 1.00 97.81 371 GLU A N 1
ATOM 3016 C CA . GLU A 1 371 ? 6.138 20.112 24.299 1.00 97.81 371 GLU A CA 1
ATOM 3017 C C . GLU A 1 371 ? 5.161 18.943 24.436 1.00 97.81 371 GLU A C 1
ATOM 3019 O O . GLU A 1 371 ? 4.763 18.546 25.536 1.00 97.81 371 GLU A O 1
ATOM 3024 N N . VAL A 1 372 ? 4.761 18.375 23.297 1.00 97.94 372 VAL A N 1
ATOM 3025 C CA . VAL A 1 372 ? 3.898 17.192 23.237 1.00 97.94 372 VAL A CA 1
ATOM 3026 C C . VAL A 1 372 ? 4.430 16.180 22.226 1.00 97.94 372 VAL A C 1
ATOM 3028 O O . VAL A 1 372 ? 4.934 16.582 21.173 1.00 97.94 372 VAL A O 1
ATOM 3031 N N . PRO A 1 373 ? 4.293 14.872 22.497 1.00 97.88 373 PRO A N 1
ATOM 3032 C CA . PRO A 1 373 ? 4.715 13.844 21.566 1.00 97.88 373 PRO A CA 1
ATOM 3033 C C . PRO A 1 373 ? 3.771 13.824 20.362 1.00 97.88 373 PRO A C 1
ATOM 3035 O O . PRO A 1 373 ? 2.539 13.799 20.503 1.00 97.88 373 PRO A O 1
ATOM 3038 N N . VAL A 1 374 ? 4.346 13.805 19.165 1.00 97.75 374 VAL A N 1
ATOM 3039 C CA . VAL A 1 374 ? 3.610 13.742 17.904 1.00 97.75 374 VAL A CA 1
ATOM 3040 C C . VAL A 1 374 ? 4.071 12.579 17.036 1.00 97.75 374 VAL A C 1
ATOM 3042 O O . VAL A 1 374 ? 5.220 12.151 17.104 1.00 97.75 374 VAL A O 1
ATOM 3045 N N . ASN A 1 375 ? 3.166 12.115 16.177 1.00 96.56 375 ASN A N 1
ATOM 3046 C CA . ASN A 1 375 ? 3.472 11.243 15.051 1.00 96.56 375 ASN A CA 1
ATOM 3047 C C . ASN A 1 375 ? 3.102 11.958 13.747 1.00 96.56 375 ASN A C 1
ATOM 3049 O O . ASN A 1 375 ? 1.954 12.380 13.567 1.00 96.56 375 ASN A O 1
ATOM 3053 N N . ILE A 1 376 ? 4.074 12.125 12.854 1.00 95.44 376 ILE A N 1
ATOM 3054 C CA . ILE A 1 376 ? 3.944 12.855 11.596 1.00 95.44 376 ILE A CA 1
ATOM 3055 C C . ILE A 1 376 ? 3.429 11.890 10.529 1.00 95.44 376 ILE A C 1
ATOM 3057 O O . ILE A 1 376 ? 4.146 11.026 10.038 1.00 95.44 376 ILE A O 1
ATOM 3061 N N . ILE A 1 377 ? 2.176 12.067 10.118 1.00 91.69 377 ILE A N 1
ATOM 3062 C CA . ILE A 1 377 ? 1.575 11.263 9.055 1.00 91.69 377 ILE A CA 1
ATOM 3063 C C . ILE A 1 377 ? 1.795 11.932 7.690 1.00 91.69 377 ILE A C 1
ATOM 3065 O O . ILE A 1 377 ? 1.524 13.123 7.486 1.00 91.69 377 ILE A O 1
ATOM 3069 N N . HIS A 1 378 ? 2.286 11.157 6.724 1.00 83.44 378 HIS A N 1
ATOM 3070 C CA . HIS A 1 378 ? 2.451 11.610 5.347 1.00 83.44 378 HIS A CA 1
ATOM 3071 C C . HIS A 1 378 ? 1.148 11.415 4.564 1.00 83.44 378 HIS A C 1
ATOM 3073 O O . HIS A 1 378 ? 0.595 10.325 4.539 1.00 83.44 378 HIS A O 1
ATOM 3079 N N . ARG A 1 379 ? 0.691 12.475 3.879 1.00 62.56 379 ARG A N 1
ATOM 3080 C CA . ARG A 1 379 ? -0.392 12.440 2.874 1.00 62.56 379 ARG A CA 1
ATOM 3081 C C . ARG A 1 379 ? -1.709 11.803 3.352 1.00 62.56 379 ARG A C 1
ATOM 3083 O O . ARG A 1 379 ? -2.106 10.758 2.858 1.00 62.56 379 ARG A O 1
ATOM 3090 N N . ASP A 1 380 ? -2.466 12.510 4.191 1.00 61.88 380 ASP A N 1
ATOM 3091 C CA . ASP A 1 380 ? -3.887 12.188 4.388 1.00 61.88 380 ASP A CA 1
ATOM 3092 C C . ASP A 1 380 ? -4.780 13.101 3.507 1.00 61.88 380 ASP A C 1
ATOM 3094 O O . ASP A 1 380 ? -4.894 14.307 3.785 1.00 61.88 380 ASP A O 1
ATOM 3098 N N . PRO A 1 381 ? -5.433 12.575 2.447 1.00 58.72 381 PRO A N 1
ATOM 3099 C CA . PRO A 1 381 ? -6.379 13.334 1.624 1.00 58.72 381 PRO A CA 1
ATOM 3100 C C . PRO A 1 381 ? -7.537 13.920 2.448 1.00 58.72 381 PRO A C 1
ATOM 3102 O O . PRO A 1 381 ? -8.053 14.996 2.131 1.00 58.72 381 PRO A O 1
ATOM 3105 N N . ILE A 1 382 ? -7.925 13.245 3.536 1.00 59.94 382 ILE A N 1
ATOM 3106 C CA . ILE A 1 382 ? -9.037 13.634 4.407 1.00 59.94 382 ILE A CA 1
ATOM 3107 C C . ILE A 1 382 ? -8.704 14.936 5.129 1.00 59.94 382 ILE A C 1
ATOM 3109 O O . ILE A 1 382 ? -9.582 15.792 5.278 1.00 59.94 382 ILE A O 1
ATOM 3113 N N . VAL A 1 383 ? -7.444 15.131 5.524 1.00 64.50 383 VAL A N 1
ATOM 3114 C CA . VAL A 1 383 ? -7.023 16.345 6.229 1.00 64.50 383 VAL A CA 1
ATOM 3115 C C . VAL A 1 383 ? -7.174 17.568 5.332 1.00 64.50 383 VAL A C 1
ATOM 3117 O O . VAL A 1 383 ? -7.735 18.558 5.794 1.00 64.50 383 VAL A O 1
ATOM 3120 N N . ARG A 1 384 ? -6.823 17.484 4.038 1.00 67.88 384 ARG A N 1
ATOM 3121 C CA . ARG A 1 384 ? -6.991 18.602 3.084 1.00 67.88 384 ARG A CA 1
ATOM 3122 C C . ARG A 1 384 ? -8.441 19.068 2.959 1.00 67.88 384 ARG A C 1
ATOM 3124 O O . ARG A 1 384 ? -8.683 20.269 2.925 1.00 67.88 384 ARG A O 1
ATOM 3131 N N . SER A 1 385 ? -9.397 18.138 2.933 1.00 68.38 385 SER A N 1
ATOM 3132 C CA . SER A 1 385 ? -10.826 18.466 2.794 1.00 68.38 385 SER A CA 1
ATOM 3133 C C . SER A 1 385 ? -11.434 19.145 4.029 1.00 68.38 385 SER A C 1
ATOM 3135 O O . SER A 1 385 ? -12.483 19.779 3.930 1.00 68.38 385 SER A O 1
ATOM 3137 N N . LYS A 1 386 ? -10.788 19.011 5.195 1.00 71.75 386 LYS A N 1
ATOM 3138 C CA . LYS A 1 386 ? -11.303 19.494 6.483 1.00 71.75 386 LYS A CA 1
ATOM 3139 C C . LYS A 1 386 ? -10.616 20.763 6.983 1.00 71.75 386 LYS A C 1
ATOM 3141 O O . LYS A 1 386 ? -11.070 21.315 7.978 1.00 71.75 386 LYS A O 1
ATOM 3146 N N . LEU A 1 387 ? -9.561 21.244 6.319 1.00 76.94 387 LEU A N 1
ATOM 3147 C CA . LEU A 1 387 ? -8.803 22.408 6.784 1.00 76.94 387 LEU A CA 1
ATOM 3148 C C . LEU A 1 387 ? -9.692 23.653 6.903 1.00 76.94 387 LEU A C 1
ATOM 3150 O O . LEU A 1 387 ? -10.217 24.172 5.920 1.00 76.94 387 LEU A O 1
ATOM 3154 N N . ILE A 1 388 ? -9.812 24.168 8.124 1.00 80.25 388 ILE A N 1
ATOM 3155 C CA . ILE A 1 388 ? -10.341 25.509 8.377 1.00 80.25 388 ILE A CA 1
ATOM 3156 C C . ILE A 1 388 ? -9.239 26.548 8.145 1.00 80.25 388 ILE A C 1
ATOM 3158 O O . ILE A 1 388 ? -8.064 26.279 8.383 1.00 80.25 388 ILE A O 1
ATOM 3162 N N . SER A 1 389 ? -9.609 27.756 7.715 1.00 75.19 389 SER A N 1
ATOM 3163 C CA . SER A 1 389 ? -8.666 28.756 7.181 1.00 75.19 389 SER A CA 1
ATOM 3164 C C . SER A 1 389 ? -7.517 29.156 8.119 1.00 75.19 389 SER A C 1
ATOM 3166 O O . SER A 1 389 ? -6.469 29.582 7.639 1.00 75.19 389 SER A O 1
ATOM 3168 N N . GLN A 1 390 ? -7.670 29.022 9.444 1.00 87.62 390 GLN A N 1
ATOM 3169 C CA . GLN A 1 390 ? -6.616 29.396 10.398 1.00 87.62 390 GLN A CA 1
ATOM 3170 C C . GLN A 1 390 ? -6.278 28.343 11.457 1.00 87.62 390 GLN A C 1
ATOM 3172 O O . GLN A 1 390 ? -5.124 28.295 11.876 1.00 87.62 390 GLN A O 1
ATOM 3177 N N . GLY A 1 391 ? -7.231 27.522 11.912 1.00 91.69 391 GLY A N 1
ATOM 3178 C CA . GLY A 1 391 ? -6.963 26.431 12.864 1.00 91.69 391 GLY A CA 1
ATOM 3179 C C . GLY A 1 391 ? -6.397 26.851 14.230 1.00 91.69 391 GLY A C 1
ATOM 3180 O O . GLY A 1 391 ? -5.836 26.019 14.931 1.00 91.69 391 GLY A O 1
ATOM 3181 N N . ARG A 1 392 ? -6.486 28.128 14.628 1.00 95.00 392 ARG A N 1
ATOM 3182 C CA . ARG A 1 392 ? -5.866 28.624 15.877 1.00 95.00 392 ARG A CA 1
ATOM 3183 C C . ARG A 1 392 ? -6.725 28.424 17.123 1.00 95.00 392 ARG A C 1
ATOM 3185 O O . ARG A 1 392 ? -6.189 28.317 18.222 1.00 95.00 392 ARG A O 1
ATOM 3192 N N . SER A 1 393 ? -8.040 28.365 16.957 1.00 94.69 393 SER A N 1
ATOM 3193 C CA . SER A 1 393 ? -9.009 28.172 18.032 1.00 94.69 393 SER A CA 1
ATOM 3194 C C . SER A 1 393 ? -10.024 27.103 17.641 1.00 94.69 393 SER A C 1
ATOM 3196 O O . SER A 1 393 ? -10.204 26.798 16.462 1.00 94.69 393 SER A O 1
ATOM 3198 N N . ILE A 1 394 ? -10.676 26.519 18.645 1.00 96.81 394 ILE A N 1
ATOM 3199 C CA . ILE A 1 394 ? -11.677 25.474 18.451 1.00 96.81 394 ILE A CA 1
ATOM 3200 C C . ILE A 1 394 ? -12.777 25.586 19.509 1.00 96.81 394 ILE A C 1
ATOM 3202 O O . ILE A 1 394 ? -12.503 25.888 20.673 1.00 96.81 394 ILE A O 1
ATOM 3206 N N . LYS A 1 395 ? -14.030 25.361 19.105 1.00 97.12 395 LYS A N 1
ATOM 3207 C CA . LYS A 1 395 ? -15.195 25.382 19.998 1.00 97.12 395 LYS A CA 1
ATOM 3208 C C . LYS A 1 395 ? -15.438 23.998 20.607 1.00 97.12 395 LYS A C 1
ATOM 3210 O O . LYS A 1 395 ? -15.575 23.017 19.881 1.00 97.12 395 LYS A O 1
ATOM 3215 N N . VAL A 1 396 ? -15.562 23.909 21.928 1.00 97.56 396 VAL A N 1
ATOM 3216 C CA . VAL A 1 396 ? -16.031 22.680 22.590 1.00 97.56 396 VAL A CA 1
ATOM 3217 C C . VAL A 1 396 ? -17.555 22.631 22.497 1.00 97.56 396 VAL A C 1
ATOM 3219 O O . VAL A 1 396 ? -18.226 23.595 22.868 1.00 97.56 396 VAL A O 1
ATOM 3222 N N . ARG A 1 397 ? -18.100 21.541 21.952 1.00 96.19 397 ARG A N 1
ATOM 3223 C CA . ARG A 1 397 ? -19.545 21.275 21.935 1.00 96.19 397 ARG A CA 1
ATOM 3224 C C . ARG A 1 397 ? -19.937 20.585 23.237 1.00 96.19 397 ARG A C 1
ATOM 3226 O O . ARG A 1 397 ? -19.241 19.652 23.639 1.00 96.19 397 ARG A O 1
ATOM 3233 N N . GLN A 1 398 ? -21.006 21.085 23.853 1.00 91.31 398 GLN A N 1
ATOM 3234 C CA . GLN A 1 398 ? -21.662 20.465 25.004 1.00 91.31 398 GLN A CA 1
ATOM 3235 C C . GLN A 1 398 ? -22.462 19.243 24.569 1.00 91.31 398 GLN A C 1
ATOM 3237 O O . GLN A 1 398 ? -22.976 19.273 23.422 1.00 91.31 398 GLN A O 1
#